Protein AF-Q45Q19-F1 (afdb_monomer)

Nearest PDB structures (foldseek):
  7exr-assembly1_B  TM=9.347E-01  e=5.175E-29  Arabidopsis thaliana
  7exh-assembly2_A  TM=9.218E-01  e=1.391E-29  Arabidopsis thaliana
  7exf-assembly1_B  TM=9.379E-01  e=2.039E-28  Arabidopsis thaliana
  7exf-assembly2_A  TM=9.511E-01  e=1.269E-27  Arabidopsis thaliana
  7exg-assembly1_B  TM=9.403E-01  e=2.004E-27  Arabidopsis thaliana

Radius of gyration: 24.04 Å; Cα contacts (8 Å, |Δi|>4): 845; chains: 1; bounding box: 63×50×74 Å

Foldseek 3Di:
DLLADDDDDDDFLQRDAFFAQKDKDQDVVVLKIKIKGFQDDDQWTWGWDRDPPRDIDIDIDQLAPVFDDDDDDDGIDMDMDSDPVCGVVVRVVVVCVVLVFADDLVVFDDFPCPPFAAEECCVQFNLNDALLSVLVVQVVCVVVVHHGLEYEDEHNFAQKDAPPDDLVARDPLDTHPFPCLLIAHLAQFTHPRQQAFFFCLCVDPNNDDDDSCLSVVLNVLVVVLVVLVVVLVVCVVVVNPDSVVSVVVNVVSSVVSVVSVVVVVVVVVVPPPDDDDDDPPRVCGGGLLSSLVNSCVPRPSNNAYAYEDALQGHSQHHDDPSDPFHWDFAQFDDDPSRVSDDDDSSVVSCNVNGHRHTDLVCLLVVLQSNLVVCLNSPHQAYEYEPLVRLSGRCHVPSGSLRSLLSNLVSNQNNCVVRRVRERYEYGSQPHNSCVRNNNRHYSHYDHDD

Mean predicted aligned error: 5.81 Å

pLDDT: mean 91.68, std 12.15, range [32.97, 98.81]

Sequence (449 aa):
KTWWSTMWVGNSGSDLQMETQWVMLNIPEIKSYVVIIPIIEGSFRSAMHPGTDGQVLICAESGSTHVKTSSFDAIAYVHVSDNPYRLMKEAYAAVRVHLNTFRLLEEKPVTHLVDKFGWCTWDAFYLTVDPVGIWNGVSDFVEGGISPRFLIIDDGWQSINLDGEDPTRDAKNLVLGGTQMTARLYRFDECEKFRKYKGGSLTGPNAPSFDPKKPKLLIAKAIEIEHAEKERDKAIGSGVTNVSKFETKIQKLKEELHGIFGKEEEEESSAINKGCTSCSCKADNSGMKAFTRDLRTKFKGLDDIFVWHALAGAWGGVRPGATHLNSKIVPCKLSPGLDGTMTDLAVVKIIEGSIGLVHPDQADDFFDSMHSYLSKVGITGVKVDVMHTLEYVSEEYGGRVDLAKAYYKGLTNSLLKNFKGTGLFSSMQQCNDFFYLGTKQNSIGRVGD

Structure (mmCIF, N/CA/C/O backbone):
data_AF-Q45Q19-F1
#
_entry.id   AF-Q45Q19-F1
#
loop_
_atom_site.group_PDB
_atom_site.id
_atom_site.type_symbol
_atom_site.label_atom_id
_atom_site.label_alt_id
_atom_site.label_comp_id
_atom_site.label_asym_id
_atom_site.label_entity_id
_atom_site.label_seq_id
_atom_site.pdbx_PDB_ins_code
_atom_site.Cartn_x
_atom_site.Cartn_y
_atom_site.Cartn_z
_atom_site.occupancy
_atom_site.B_iso_or_equiv
_atom_site.auth_seq_id
_atom_site.auth_comp_id
_atom_site.auth_asym_id
_atom_site.auth_atom_id
_atom_site.pdbx_PDB_model_num
ATOM 1 N N . LYS A 1 1 ? 6.608 10.654 -7.802 1.00 73.88 1 LYS A N 1
ATOM 2 C CA . LYS A 1 1 ? 6.594 10.578 -6.317 1.00 73.88 1 LYS A CA 1
ATOM 3 C C . LYS A 1 1 ? 6.912 9.131 -5.949 1.00 73.88 1 LYS A C 1
ATOM 5 O O . LYS A 1 1 ? 6.583 8.272 -6.753 1.00 73.88 1 LYS A O 1
ATOM 10 N N . THR A 1 2 ? 7.475 8.825 -4.784 1.00 83.94 2 THR A N 1
ATOM 11 C CA . THR A 1 2 ? 7.831 7.444 -4.382 1.00 83.94 2 THR A CA 1
ATOM 12 C C . THR A 1 2 ? 6.742 6.395 -4.641 1.00 83.94 2 THR A C 1
ATOM 14 O O . THR A 1 2 ? 7.019 5.278 -5.067 1.00 83.94 2 THR A O 1
ATOM 17 N N . TRP A 1 3 ? 5.489 6.763 -4.381 1.00 87.06 3 TRP A N 1
ATOM 18 C CA . TRP A 1 3 ? 4.338 5.859 -4.432 1.00 87.06 3 TRP A CA 1
ATOM 19 C C . TRP A 1 3 ? 3.521 5.969 -5.723 1.00 87.06 3 TRP A C 1
ATOM 21 O O . TRP A 1 3 ? 2.683 5.107 -5.994 1.00 87.06 3 TRP A O 1
ATOM 31 N N . TRP A 1 4 ? 3.739 7.045 -6.488 1.00 87.94 4 TRP A N 1
ATOM 32 C CA . TRP A 1 4 ? 2.879 7.487 -7.584 1.00 87.94 4 TRP A CA 1
ATOM 33 C C . TRP A 1 4 ? 3.706 7.867 -8.812 1.00 87.94 4 TRP A C 1
ATOM 35 O O . TRP A 1 4 ? 4.599 8.723 -8.736 1.00 87.94 4 TRP A O 1
ATOM 45 N N . SER A 1 5 ? 3.361 7.285 -9.959 1.00 86.81 5 SER A N 1
ATOM 46 C CA . SER A 1 5 ? 3.888 7.706 -11.254 1.00 86.81 5 SER A CA 1
ATOM 47 C C . SER A 1 5 ? 3.176 8.965 -11.733 1.00 86.81 5 SER A C 1
ATOM 49 O O . SER A 1 5 ? 1.969 9.107 -11.565 1.00 86.81 5 SER A O 1
ATOM 51 N N . THR A 1 6 ? 3.931 9.856 -12.365 1.00 87.50 6 THR A N 1
ATOM 52 C CA . THR A 1 6 ? 3.392 10.998 -13.104 1.00 87.50 6 THR A CA 1
ATOM 53 C C . THR A 1 6 ? 3.784 10.867 -14.568 1.00 87.50 6 THR A C 1
ATOM 55 O O . THR A 1 6 ? 4.810 10.260 -14.884 1.00 87.50 6 THR A O 1
ATOM 58 N N . MET A 1 7 ? 2.975 11.428 -15.459 1.00 89.94 7 MET A N 1
ATOM 59 C CA . MET A 1 7 ? 3.342 11.550 -16.863 1.00 89.94 7 MET A CA 1
ATOM 60 C C . MET A 1 7 ? 4.273 12.751 -17.039 1.00 89.94 7 MET A C 1
ATOM 62 O O . MET A 1 7 ? 4.019 13.827 -16.500 1.00 89.94 7 MET A O 1
ATOM 66 N N . TRP A 1 8 ? 5.325 12.572 -17.834 1.00 91.62 8 TRP A N 1
ATOM 67 C CA . TRP A 1 8 ? 6.223 13.645 -18.245 1.00 91.62 8 TRP A CA 1
ATOM 68 C C . TRP A 1 8 ? 6.423 13.612 -19.760 1.00 91.62 8 TRP A C 1
ATOM 70 O O . TRP A 1 8 ? 6.371 12.544 -20.370 1.00 91.62 8 TRP A O 1
ATOM 80 N N . VAL A 1 9 ? 6.636 14.778 -20.368 1.00 94.69 9 VAL A N 1
ATOM 81 C CA . VAL A 1 9 ? 6.901 14.921 -21.804 1.00 94.69 9 VAL A CA 1
ATOM 82 C C . VAL A 1 9 ? 8.117 15.819 -21.973 1.00 94.69 9 VAL A C 1
ATOM 84 O O . VAL A 1 9 ? 8.186 16.888 -21.372 1.00 94.69 9 VAL A O 1
ATOM 87 N N . GLY A 1 10 ? 9.058 15.384 -22.803 1.00 95.06 10 GLY A N 1
ATOM 88 C CA . GLY A 1 10 ? 10.297 16.096 -23.089 1.00 95.06 10 GLY A CA 1
ATOM 89 C C . GLY A 1 10 ? 10.835 15.735 -24.467 1.00 95.06 10 GLY A C 1
ATOM 90 O O . GLY A 1 10 ? 10.230 14.944 -25.196 1.00 95.06 10 GLY A O 1
ATOM 91 N N . ASN A 1 11 ? 11.965 16.331 -24.826 1.00 95.12 11 ASN A N 1
ATOM 92 C CA . ASN A 1 11 ? 12.669 16.081 -26.086 1.00 95.12 11 ASN A CA 1
ATOM 93 C C . ASN A 1 11 ? 14.137 15.668 -25.877 1.00 95.12 11 ASN A C 1
ATOM 95 O O . ASN A 1 11 ? 14.845 15.422 -26.852 1.00 95.12 11 ASN A O 1
ATOM 99 N N . SER A 1 12 ? 14.572 15.560 -24.621 1.00 95.50 12 SER A N 1
ATOM 100 C CA . SER A 1 12 ? 15.924 15.199 -24.214 1.00 95.50 12 SER A CA 1
ATOM 101 C C . SER A 1 12 ? 15.897 14.108 -23.141 1.00 95.50 12 SER A C 1
ATOM 103 O O . SER A 1 12 ? 15.002 14.077 -22.297 1.00 95.50 12 SER A O 1
ATOM 105 N N . GLY A 1 13 ? 16.909 13.233 -23.113 1.00 95.50 13 GLY A N 1
ATOM 106 C CA . GLY A 1 13 ? 17.075 12.275 -22.014 1.00 95.50 13 GLY A CA 1
ATOM 107 C C . GLY A 1 13 ? 17.255 12.953 -20.652 1.00 95.50 13 GLY A C 1
ATOM 108 O O . GLY A 1 13 ? 16.853 12.403 -19.630 1.00 95.50 13 GLY A O 1
ATOM 109 N N . SER A 1 14 ? 17.760 14.190 -20.641 1.00 95.50 14 SER A N 1
ATOM 110 C CA . SER A 1 14 ? 17.875 15.012 -19.433 1.00 95.50 14 SER A CA 1
ATOM 111 C C . SER A 1 14 ? 16.526 15.508 -18.895 1.00 95.50 14 SER A C 1
ATOM 113 O O . SER A 1 14 ? 16.470 15.941 -17.749 1.00 95.50 14 SER A O 1
ATOM 115 N N . ASP A 1 15 ? 15.445 15.429 -19.682 1.00 95.19 15 ASP A N 1
ATOM 116 C CA . ASP A 1 15 ? 14.095 15.783 -19.222 1.00 95.19 15 ASP A CA 1
ATOM 117 C C . ASP A 1 15 ? 13.445 14.654 -18.406 1.00 95.19 15 ASP A C 1
ATOM 119 O O . ASP A 1 15 ? 12.420 14.871 -17.754 1.00 95.19 15 ASP A O 1
ATOM 123 N N . LEU A 1 16 ? 13.999 13.435 -18.455 1.00 94.44 16 LEU A N 1
ATOM 124 C CA . LEU A 1 16 ? 13.470 12.304 -17.701 1.00 94.44 16 LEU A CA 1
ATOM 125 C C . LEU A 1 16 ? 13.482 12.592 -16.201 1.00 94.44 16 LEU A C 1
ATOM 127 O O . LEU A 1 16 ? 14.363 13.261 -15.667 1.00 94.44 16 LEU A O 1
ATOM 131 N N . GLN A 1 17 ? 12.503 12.033 -15.501 1.00 93.12 17 GLN A N 1
ATOM 132 C CA . GLN A 1 17 ? 12.488 12.063 -14.046 1.00 93.12 17 GLN A CA 1
ATOM 133 C C . GLN A 1 17 ? 13.249 10.851 -13.503 1.00 93.12 17 GLN A C 1
ATOM 135 O O . GLN A 1 17 ? 13.314 9.802 -14.152 1.00 93.12 17 GLN A O 1
ATOM 140 N N . MET A 1 18 ? 13.823 10.983 -12.308 1.00 92.88 18 MET A N 1
ATOM 141 C CA . MET A 1 18 ? 14.388 9.837 -11.594 1.00 92.88 18 MET A CA 1
ATOM 142 C C . MET A 1 18 ? 13.334 8.735 -11.452 1.00 92.88 18 MET A C 1
ATOM 144 O O . MET A 1 18 ? 12.148 9.028 -11.284 1.00 92.88 18 MET A O 1
ATOM 148 N N . GLU A 1 19 ? 13.769 7.475 -11.522 1.00 93.00 19 GLU A N 1
ATOM 149 C CA . GLU A 1 19 ? 12.883 6.309 -11.423 1.00 93.00 19 GLU A CA 1
ATOM 150 C C . GLU A 1 19 ? 11.789 6.254 -12.514 1.00 93.00 19 GLU A C 1
ATOM 152 O O . GLU A 1 19 ? 10.647 5.856 -12.268 1.00 93.00 19 GLU A O 1
ATOM 157 N N . THR A 1 20 ? 12.116 6.628 -13.758 1.00 94.69 20 THR A N 1
ATOM 158 C CA . THR A 1 20 ? 11.183 6.501 -14.890 1.00 94.69 20 THR A CA 1
ATOM 159 C C . THR A 1 20 ? 10.955 5.023 -15.245 1.00 94.69 20 THR A C 1
ATOM 161 O O . THR A 1 20 ? 11.893 4.295 -15.579 1.00 94.69 20 THR A O 1
ATOM 164 N N . GLN A 1 21 ? 9.689 4.584 -15.206 1.00 94.12 21 GLN A N 1
ATOM 165 C CA . GLN A 1 21 ? 9.293 3.172 -15.354 1.00 94.12 21 GLN A CA 1
ATOM 166 C C . GLN A 1 21 ? 9.132 2.702 -16.811 1.00 94.12 21 GLN A C 1
ATOM 168 O O . GLN A 1 21 ? 9.148 1.502 -17.063 1.00 94.12 21 GLN A O 1
ATOM 173 N N . TRP A 1 22 ? 8.949 3.620 -17.762 1.00 95.44 22 TRP A N 1
ATOM 174 C CA . TRP A 1 22 ? 8.969 3.384 -19.212 1.00 95.44 22 TRP A CA 1
ATOM 175 C C . TRP A 1 22 ? 9.032 4.733 -19.944 1.00 95.44 22 TRP A C 1
ATOM 177 O O . TRP A 1 22 ? 8.660 5.763 -19.383 1.00 95.44 22 TRP A O 1
ATOM 187 N N . VAL A 1 23 ? 9.496 4.738 -21.194 1.00 96.06 23 VAL A N 1
ATOM 188 C CA . VAL A 1 23 ? 9.485 5.919 -22.071 1.00 96.06 23 VAL A CA 1
ATOM 189 C C . VAL A 1 23 ? 8.899 5.535 -23.419 1.00 96.06 23 VAL A C 1
ATOM 191 O O . VAL A 1 23 ? 9.187 4.458 -23.939 1.00 96.06 23 VAL A O 1
ATOM 194 N N . MET A 1 24 ? 8.071 6.416 -23.976 1.00 96.44 24 MET A N 1
ATOM 195 C CA . MET A 1 24 ? 7.547 6.300 -25.332 1.00 96.44 24 MET A CA 1
ATOM 196 C C . MET A 1 24 ? 8.123 7.426 -26.190 1.00 96.44 24 MET A C 1
ATOM 198 O O . MET A 1 24 ? 8.006 8.599 -25.845 1.00 96.44 24 MET A O 1
ATOM 202 N N . LEU A 1 25 ? 8.720 7.059 -27.318 1.00 96.00 25 LEU A N 1
ATOM 203 C CA . LEU A 1 25 ? 9.311 7.957 -28.297 1.00 96.00 25 LEU A CA 1
ATOM 204 C C . LEU A 1 25 ? 8.430 7.986 -29.545 1.00 96.00 25 LEU A C 1
ATOM 206 O O . LEU A 1 25 ? 8.032 6.940 -30.055 1.00 96.00 25 LEU A O 1
ATOM 210 N N . ASN A 1 26 ? 8.149 9.182 -30.052 1.00 96.31 26 ASN A N 1
ATOM 211 C CA . ASN A 1 26 ? 7.583 9.371 -31.384 1.00 96.31 26 ASN A CA 1
ATOM 212 C C . ASN A 1 26 ? 8.736 9.477 -32.389 1.00 96.31 26 ASN A C 1
ATOM 214 O O . ASN A 1 26 ? 9.614 10.313 -32.187 1.00 96.31 26 ASN A O 1
ATOM 218 N N . ILE A 1 27 ? 8.725 8.665 -33.449 1.00 96.56 27 ILE A N 1
ATOM 219 C CA . ILE A 1 27 ? 9.758 8.628 -34.495 1.00 96.56 27 ILE A CA 1
ATOM 220 C C . ILE A 1 27 ? 9.117 8.989 -35.849 1.00 96.56 27 ILE A C 1
ATOM 222 O O . ILE A 1 27 ? 8.668 8.103 -36.594 1.00 96.56 27 ILE A O 1
ATOM 226 N N . PRO A 1 28 ? 9.020 10.292 -36.184 1.00 95.69 28 PRO A N 1
ATOM 227 C CA . PRO A 1 28 ? 8.334 10.763 -37.386 1.00 95.69 28 PRO A CA 1
ATOM 228 C C . PRO A 1 28 ? 8.924 10.227 -38.695 1.00 95.69 28 PRO A C 1
ATOM 23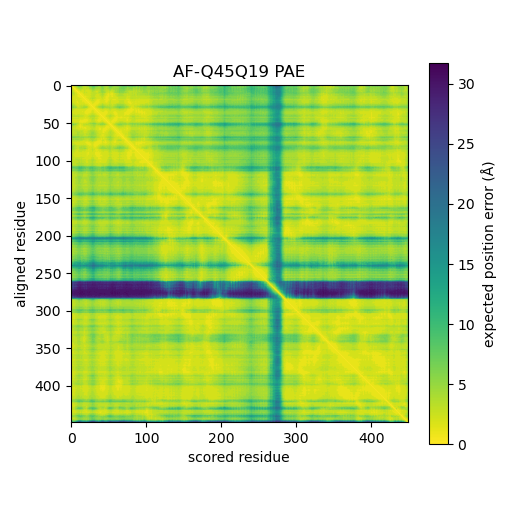0 O O . PRO A 1 28 ? 8.176 9.990 -39.645 1.00 95.69 28 PRO A O 1
ATOM 233 N N . GLU A 1 29 ? 10.238 9.999 -38.747 1.00 96.81 29 GLU A N 1
ATOM 234 C CA . GLU A 1 29 ? 10.985 9.567 -39.936 1.00 96.81 29 GLU A CA 1
ATOM 235 C C . GLU A 1 29 ? 10.477 8.229 -40.483 1.00 96.81 29 GLU A C 1
ATOM 237 O O . GLU A 1 29 ? 10.457 8.013 -41.694 1.00 96.81 29 GLU A O 1
ATOM 242 N N . ILE A 1 30 ? 10.024 7.351 -39.585 1.00 95.56 30 ILE A N 1
ATOM 243 C CA . ILE A 1 30 ? 9.462 6.034 -39.913 1.00 95.56 30 ILE A CA 1
ATOM 244 C C . ILE A 1 30 ? 7.973 5.930 -39.563 1.00 95.56 30 ILE A C 1
ATOM 246 O O . ILE A 1 30 ? 7.421 4.831 -39.568 1.00 95.56 30 ILE A O 1
ATOM 250 N N . LYS A 1 31 ? 7.319 7.057 -39.243 1.00 96.50 31 LYS A N 1
ATOM 251 C CA . LYS A 1 31 ? 5.900 7.126 -38.846 1.00 96.50 31 LYS A CA 1
ATOM 252 C C . LYS A 1 31 ? 5.535 6.094 -37.769 1.00 96.50 31 LYS A C 1
ATOM 254 O O . LYS A 1 31 ? 4.504 5.437 -37.870 1.00 96.50 31 LYS A O 1
ATOM 259 N N . SER A 1 32 ? 6.412 5.916 -36.784 1.00 97.69 32 SER A N 1
ATOM 260 C CA . SER A 1 32 ? 6.271 4.873 -35.766 1.00 97.69 32 SER A CA 1
ATOM 261 C C . SER A 1 32 ? 6.554 5.404 -34.368 1.00 97.69 32 SER A C 1
ATOM 263 O O . SER A 1 32 ? 7.077 6.502 -34.185 1.00 97.69 32 SER A O 1
ATOM 265 N N . TYR A 1 33 ? 6.230 4.586 -33.378 1.00 98.12 33 TYR A N 1
ATOM 266 C CA . TYR A 1 33 ? 6.473 4.826 -31.968 1.00 98.12 33 TYR A CA 1
ATOM 267 C C . TYR A 1 33 ? 7.366 3.724 -31.417 1.00 98.12 33 TYR A C 1
ATOM 269 O O . TYR A 1 33 ? 7.243 2.561 -31.804 1.00 98.12 33 TYR A O 1
ATOM 277 N N . VAL A 1 34 ? 8.246 4.090 -30.492 1.00 97.81 34 VAL A N 1
ATOM 278 C CA . VAL A 1 34 ? 9.117 3.154 -29.779 1.00 97.81 34 VAL A CA 1
ATOM 279 C C . VAL A 1 34 ? 8.796 3.235 -28.299 1.00 97.81 34 VAL A C 1
ATOM 281 O O . VAL A 1 34 ? 8.702 4.335 -27.765 1.00 97.81 34 VAL A O 1
ATOM 284 N N . VAL A 1 35 ? 8.654 2.101 -27.620 1.00 97.81 35 VAL A N 1
ATOM 285 C CA . VAL A 1 35 ? 8.645 2.064 -26.152 1.00 97.81 35 VAL A CA 1
ATOM 286 C C . VAL A 1 35 ? 9.894 1.355 -25.654 1.00 97.81 35 VAL A C 1
ATOM 288 O O . VAL A 1 35 ? 10.283 0.322 -26.199 1.00 97.81 35 VAL A O 1
ATOM 291 N N . ILE A 1 36 ? 10.509 1.917 -24.617 1.00 97.62 36 ILE A N 1
ATOM 292 C CA . ILE A 1 36 ? 11.584 1.283 -23.855 1.00 97.62 36 ILE A CA 1
ATOM 293 C C . ILE A 1 36 ? 11.047 1.029 -22.449 1.00 97.62 36 ILE A C 1
ATOM 295 O O . ILE A 1 36 ? 10.599 1.953 -21.765 1.00 97.62 36 ILE A O 1
ATOM 299 N N . ILE A 1 37 ? 11.073 -0.234 -22.037 1.00 97.62 37 ILE A N 1
ATOM 300 C CA . ILE A 1 37 ? 10.513 -0.712 -20.775 1.00 97.62 37 ILE A CA 1
ATOM 301 C C . ILE A 1 37 ? 11.633 -1.389 -19.979 1.00 97.62 37 ILE A C 1
ATOM 303 O O . ILE A 1 37 ? 12.033 -2.496 -20.336 1.00 97.62 37 ILE A O 1
ATOM 307 N N . PRO A 1 38 ? 12.149 -0.769 -18.908 1.00 97.56 38 PRO A N 1
ATOM 308 C CA . PRO A 1 38 ? 13.012 -1.441 -17.943 1.00 97.56 38 PRO A CA 1
ATOM 309 C C . PRO A 1 38 ? 12.348 -2.691 -17.345 1.00 97.56 38 PRO A C 1
ATOM 311 O O . PRO A 1 38 ? 11.174 -2.662 -16.955 1.00 97.56 38 PRO A O 1
ATOM 314 N N . ILE A 1 39 ? 13.099 -3.789 -17.264 1.00 97.38 39 ILE A N 1
ATOM 315 C CA . ILE A 1 39 ? 12.621 -5.098 -16.789 1.00 97.38 39 ILE A CA 1
ATOM 316 C C . ILE A 1 39 ? 13.468 -5.615 -15.616 1.00 97.38 39 ILE A C 1
ATOM 318 O O . ILE A 1 39 ? 14.352 -4.922 -15.113 1.00 97.38 39 ILE A O 1
ATOM 322 N N . ILE A 1 40 ? 13.125 -6.805 -15.121 1.00 96.69 40 ILE A N 1
ATOM 323 C CA . ILE A 1 40 ? 13.841 -7.502 -14.050 1.00 96.69 40 ILE A CA 1
ATOM 324 C C . ILE A 1 40 ? 14.740 -8.565 -14.662 1.00 96.69 40 ILE A C 1
ATOM 326 O O . ILE A 1 40 ? 14.291 -9.329 -15.514 1.00 96.69 40 ILE A O 1
ATOM 330 N N . GLU A 1 41 ? 15.955 -8.681 -14.136 1.00 95.75 41 GLU A N 1
ATOM 331 C CA . GLU A 1 41 ? 16.873 -9.769 -14.439 1.00 95.75 41 GLU A CA 1
ATOM 332 C C . GLU A 1 41 ? 17.475 -10.322 -13.143 1.00 95.75 41 GLU A C 1
ATOM 334 O O . GLU A 1 41 ? 18.108 -9.610 -12.362 1.00 95.75 41 GLU A O 1
ATOM 339 N N . GLY A 1 42 ? 17.252 -11.613 -12.883 1.00 95.00 42 GLY A N 1
ATOM 340 C CA . GLY A 1 42 ? 17.701 -12.263 -11.652 1.00 95.00 42 GLY A CA 1
ATOM 341 C C . GLY A 1 42 ? 17.119 -11.604 -10.394 1.00 95.00 42 GLY A C 1
ATOM 342 O O . GLY A 1 42 ? 15.906 -11.669 -10.155 1.00 95.00 42 GLY A O 1
ATOM 343 N N . SER A 1 43 ? 18.000 -11.004 -9.592 1.00 96.12 43 SER A N 1
ATOM 344 C CA . SER A 1 43 ? 17.682 -10.271 -8.354 1.00 96.12 43 SER A CA 1
ATOM 345 C C . SER A 1 43 ? 17.758 -8.745 -8.535 1.00 96.12 43 SER A C 1
ATOM 347 O O . SER A 1 43 ? 17.730 -8.000 -7.556 1.00 96.12 43 SER A O 1
ATOM 349 N N . PHE A 1 44 ? 17.862 -8.273 -9.780 1.00 96.25 44 PHE A N 1
ATOM 350 C CA . PHE A 1 44 ? 17.988 -6.863 -10.132 1.00 96.25 44 PHE A CA 1
ATOM 351 C C . PHE A 1 44 ? 16.746 -6.390 -10.868 1.00 96.25 44 PHE A C 1
ATOM 353 O O . PHE A 1 44 ? 16.193 -7.092 -11.715 1.00 96.25 44 PHE A O 1
ATOM 360 N N . ARG A 1 45 ? 16.326 -5.170 -10.566 1.00 94.62 45 ARG A N 1
ATOM 361 C CA . ARG A 1 45 ? 15.310 -4.454 -11.336 1.00 94.62 45 ARG A CA 1
ATOM 362 C C . ARG A 1 45 ? 15.936 -3.211 -11.933 1.00 94.62 45 ARG A C 1
ATOM 364 O O . ARG A 1 45 ? 16.903 -2.684 -11.375 1.00 94.62 45 ARG A O 1
ATOM 371 N N . SER A 1 46 ? 15.361 -2.731 -13.027 1.00 95.81 46 SER A N 1
ATOM 372 C CA . SER A 1 46 ? 15.888 -1.552 -13.704 1.00 95.81 46 SER A CA 1
ATOM 373 C C . SER A 1 46 ? 14.904 -0.396 -13.779 1.00 95.81 46 SER A C 1
ATOM 375 O O . SER A 1 46 ? 13.701 -0.614 -13.812 1.00 95.81 46 SER A O 1
ATOM 377 N N . ALA A 1 47 ? 15.404 0.832 -13.850 1.00 95.50 47 ALA A N 1
ATOM 378 C CA . ALA A 1 47 ? 14.630 2.019 -14.217 1.00 95.50 47 ALA A CA 1
ATOM 379 C C . ALA A 1 47 ? 15.476 2.971 -15.059 1.00 95.50 47 ALA A C 1
ATOM 381 O O . ALA A 1 47 ? 16.692 2.807 -15.176 1.00 95.50 47 ALA A O 1
ATOM 382 N N . MET A 1 48 ? 14.823 3.959 -15.667 1.00 95.75 48 MET A N 1
ATOM 383 C CA . MET A 1 48 ? 15.503 5.010 -16.418 1.00 95.75 48 MET A CA 1
ATOM 384 C C . MET A 1 48 ? 15.707 6.257 -15.568 1.00 95.75 48 MET A C 1
ATOM 386 O O . MET A 1 48 ? 14.777 6.723 -14.910 1.00 95.75 48 MET A O 1
ATOM 390 N N . HIS A 1 49 ? 16.917 6.804 -15.617 1.00 95.44 49 HIS A N 1
ATOM 391 C CA . HIS A 1 49 ? 17.305 8.052 -14.969 1.00 95.44 49 HIS A CA 1
ATOM 392 C C . HIS A 1 49 ? 17.729 9.083 -16.028 1.00 95.44 49 HIS A C 1
ATOM 394 O O . HIS A 1 49 ? 18.258 8.694 -17.080 1.00 95.44 49 HIS A O 1
ATOM 400 N N . PRO A 1 50 ? 17.546 10.389 -15.760 1.00 95.69 50 PRO A N 1
ATOM 401 C CA . PRO A 1 50 ? 18.138 11.432 -16.584 1.00 95.69 50 PRO A CA 1
ATOM 402 C C . PRO A 1 50 ? 19.667 11.355 -16.550 1.00 95.69 50 PRO A C 1
ATOM 404 O O . PRO A 1 50 ? 20.274 11.179 -15.493 1.00 95.69 50 PRO A O 1
ATOM 407 N N . GLY A 1 51 ? 20.290 11.502 -17.717 1.00 94.06 51 GLY A N 1
ATOM 408 C CA . GLY A 1 51 ? 21.732 11.684 -17.866 1.00 94.06 51 GLY A CA 1
ATOM 409 C C . GLY A 1 51 ? 22.101 13.122 -18.240 1.00 94.06 51 GLY A C 1
ATOM 410 O O . GLY A 1 51 ? 21.242 13.967 -18.510 1.00 94.06 51 GLY A O 1
ATOM 411 N N . THR A 1 52 ? 23.403 13.407 -18.274 1.00 93.62 52 THR A N 1
ATOM 412 C CA . THR A 1 52 ? 23.939 14.689 -18.756 1.00 93.62 52 THR A CA 1
ATOM 413 C C . THR A 1 52 ? 23.908 14.752 -20.282 1.00 93.62 52 THR A C 1
ATOM 415 O O . THR A 1 52 ? 23.969 13.719 -20.946 1.00 93.62 52 THR A O 1
ATOM 418 N N . ASP A 1 53 ? 23.818 15.958 -20.847 1.00 94.38 53 ASP A N 1
ATOM 419 C CA . ASP A 1 53 ? 23.887 16.202 -22.298 1.00 94.38 53 ASP A CA 1
ATOM 420 C C . ASP A 1 53 ? 22.903 15.353 -23.129 1.00 94.38 53 ASP A C 1
ATOM 422 O O . ASP A 1 53 ? 23.223 14.856 -24.208 1.00 94.38 53 ASP A O 1
ATOM 426 N N . GLY A 1 54 ? 21.687 15.161 -22.608 1.00 93.88 54 GLY A N 1
ATOM 427 C CA . GLY A 1 54 ? 20.615 14.422 -23.274 1.00 93.88 54 GLY A CA 1
ATOM 428 C C . GLY A 1 54 ? 20.719 12.901 -23.209 1.00 93.88 54 GLY A C 1
ATOM 429 O O . GLY A 1 54 ? 19.915 12.216 -23.843 1.00 93.88 54 GLY A O 1
ATOM 430 N N . GLN A 1 55 ? 21.658 12.357 -22.433 1.00 95.50 55 GLN A N 1
ATOM 431 C CA . GLN A 1 55 ? 21.765 10.917 -22.211 1.00 95.50 55 GLN A CA 1
ATOM 432 C C . GLN A 1 55 ? 20.567 10.364 -21.427 1.00 95.50 55 GLN A C 1
ATOM 434 O O . GLN A 1 55 ? 19.994 11.029 -20.564 1.00 95.50 55 GLN A O 1
ATOM 439 N N . VAL A 1 56 ? 20.232 9.103 -21.702 1.00 95.19 56 VAL A N 1
ATOM 440 C CA . VAL A 1 56 ? 19.307 8.289 -20.905 1.00 95.19 56 VAL A CA 1
ATOM 441 C C . VAL A 1 56 ? 20.118 7.183 -20.250 1.00 95.19 56 VAL A C 1
ATOM 443 O O . VAL A 1 56 ? 20.829 6.449 -20.938 1.00 95.19 56 VAL A O 1
ATOM 446 N N . LEU A 1 57 ? 20.012 7.054 -18.931 1.00 95.81 57 LEU A N 1
ATOM 447 C CA . LEU A 1 57 ? 20.692 6.007 -18.178 1.00 95.81 57 LEU A CA 1
ATOM 448 C C . LEU A 1 57 ? 19.682 4.925 -17.813 1.00 95.81 57 LEU A C 1
ATOM 450 O O . LEU A 1 57 ? 18.639 5.235 -17.246 1.00 95.81 57 LEU A O 1
ATOM 454 N N . ILE A 1 58 ? 19.994 3.661 -18.094 1.00 96.00 58 ILE A N 1
ATOM 455 C CA . ILE A 1 58 ? 19.248 2.524 -17.545 1.00 96.00 58 ILE A CA 1
ATOM 456 C C . ILE A 1 58 ? 20.033 2.029 -16.333 1.00 96.00 58 ILE A C 1
ATOM 458 O O . ILE A 1 58 ? 21.137 1.505 -16.472 1.00 96.00 58 ILE A O 1
ATOM 462 N N . CYS A 1 59 ? 19.481 2.235 -15.143 1.00 95.06 59 CYS A N 1
ATOM 463 C CA . CYS A 1 59 ? 20.078 1.806 -13.887 1.00 95.06 59 CYS A CA 1
ATOM 464 C C . CYS A 1 59 ? 19.513 0.440 -13.510 1.00 95.06 59 CYS A C 1
ATOM 466 O O . CYS A 1 59 ? 18.299 0.312 -13.401 1.00 95.06 59 CYS A O 1
ATOM 468 N N . ALA A 1 60 ? 20.367 -0.566 -13.313 1.00 95.25 60 ALA A N 1
ATOM 469 C CA . ALA A 1 60 ? 19.991 -1.860 -12.751 1.00 95.25 60 ALA A CA 1
ATOM 470 C C . ALA A 1 60 ? 20.516 -1.965 -11.317 1.00 95.25 60 ALA A C 1
ATOM 472 O O . ALA A 1 60 ? 21.701 -1.741 -11.068 1.00 95.25 60 ALA A O 1
ATOM 473 N N . GLU A 1 61 ? 19.649 -2.326 -10.376 1.00 94.06 61 GLU A N 1
ATOM 474 C CA . GLU A 1 61 ? 20.004 -2.394 -8.959 1.00 94.06 61 GLU A CA 1
ATOM 475 C C . GLU A 1 61 ? 19.312 -3.553 -8.238 1.00 94.06 61 GLU A C 1
ATOM 477 O O . GLU A 1 61 ? 18.169 -3.916 -8.531 1.00 94.06 61 GLU A O 1
ATOM 482 N N . SER A 1 62 ? 20.026 -4.126 -7.270 1.00 94.88 62 SER A N 1
ATOM 483 C CA . SER A 1 62 ? 19.510 -5.149 -6.360 1.00 94.88 62 SER A CA 1
ATOM 484 C C . SER A 1 62 ? 18.958 -4.551 -5.068 1.00 94.88 62 SER A C 1
ATOM 486 O O . SER A 1 62 ? 18.177 -5.205 -4.393 1.00 94.88 62 SER A O 1
ATOM 488 N N . GLY A 1 63 ? 19.361 -3.335 -4.684 1.00 93.50 63 GLY A N 1
ATOM 489 C CA . GLY A 1 63 ? 19.052 -2.772 -3.362 1.00 93.50 63 GLY A CA 1
ATOM 490 C C . GLY A 1 63 ? 19.837 -3.411 -2.204 1.00 93.50 63 GLY A C 1
ATOM 491 O O . GLY A 1 63 ? 19.500 -3.184 -1.048 1.00 93.50 63 GLY A O 1
ATOM 492 N N . SER A 1 64 ? 20.879 -4.202 -2.493 1.00 95.19 64 SER A N 1
ATOM 493 C CA . SER A 1 64 ? 21.698 -4.890 -1.486 1.00 95.19 64 SER A CA 1
ATOM 494 C C . SER A 1 64 ? 23.182 -4.848 -1.841 1.00 95.19 64 SER A C 1
ATOM 496 O O . SER A 1 64 ? 23.574 -5.134 -2.974 1.00 95.19 64 SER A O 1
ATOM 498 N N . THR A 1 65 ? 24.036 -4.552 -0.860 1.00 95.25 65 THR A N 1
ATOM 499 C CA . THR A 1 65 ? 25.494 -4.621 -1.023 1.00 95.25 65 THR A CA 1
ATOM 500 C C . THR A 1 65 ? 26.023 -6.053 -1.079 1.00 95.25 65 THR A C 1
ATOM 502 O O . THR A 1 65 ? 27.164 -6.247 -1.500 1.00 95.25 65 THR A O 1
ATOM 505 N N . HIS A 1 66 ? 25.212 -7.056 -0.736 1.00 96.25 66 HIS A N 1
ATOM 506 C CA . HIS A 1 66 ? 25.571 -8.477 -0.823 1.00 96.25 66 HIS A CA 1
ATOM 507 C C . HIS A 1 66 ? 25.263 -9.089 -2.193 1.00 96.25 66 HIS A C 1
ATOM 509 O O . HIS A 1 66 ? 25.832 -10.118 -2.553 1.00 96.25 66 HIS A O 1
ATOM 515 N N . VAL A 1 67 ? 24.394 -8.454 -2.984 1.00 96.94 67 VAL A N 1
ATOM 516 C CA . VAL A 1 67 ? 23.930 -8.969 -4.281 1.00 96.94 67 VAL A CA 1
ATOM 517 C C . VAL A 1 67 ? 24.534 -8.129 -5.398 1.00 96.94 67 VAL A C 1
ATOM 519 O O . VAL A 1 67 ? 24.072 -7.023 -5.686 1.00 96.94 67 VAL A O 1
ATOM 522 N N . LYS A 1 68 ? 25.589 -8.657 -6.028 1.00 96.75 68 LYS A N 1
ATOM 523 C CA . LYS A 1 68 ? 26.363 -7.977 -7.076 1.00 96.75 68 LYS A CA 1
ATOM 524 C C . LYS A 1 68 ? 26.465 -8.839 -8.329 1.00 96.75 68 LYS A C 1
ATOM 526 O O . LYS A 1 68 ? 26.595 -10.054 -8.241 1.00 96.75 68 LYS A O 1
ATOM 531 N N . THR A 1 69 ? 26.487 -8.184 -9.483 1.00 96.19 69 THR A N 1
ATOM 532 C CA . THR A 1 69 ? 26.865 -8.777 -10.770 1.00 96.19 69 THR A CA 1
ATOM 533 C C . THR A 1 69 ? 27.689 -7.765 -11.563 1.00 96.19 69 THR A C 1
ATOM 535 O O . THR A 1 69 ? 27.675 -6.572 -11.257 1.00 96.19 69 THR A O 1
ATOM 538 N N . SER A 1 70 ? 28.425 -8.237 -12.565 1.00 94.62 70 SER A N 1
ATOM 539 C CA . SER A 1 70 ? 29.179 -7.397 -13.504 1.00 94.62 70 SER A CA 1
ATOM 540 C C . SER A 1 70 ? 28.637 -7.451 -14.934 1.00 94.62 70 SER A C 1
ATOM 542 O O . SER A 1 70 ? 29.190 -6.797 -15.813 1.00 94.62 70 SER A O 1
ATOM 544 N N . SER A 1 71 ? 27.594 -8.241 -15.186 1.00 95.62 71 SER A N 1
ATOM 545 C CA . SER A 1 71 ? 26.975 -8.381 -16.504 1.00 95.62 71 SER A CA 1
ATOM 546 C C . SER A 1 71 ? 25.487 -8.692 -16.391 1.00 95.62 71 SER A C 1
ATOM 548 O O . SER A 1 71 ? 25.046 -9.274 -15.396 1.00 95.62 71 SER A O 1
ATOM 550 N N . PHE A 1 72 ? 24.759 -8.317 -17.438 1.00 96.94 72 PHE A N 1
ATOM 551 C CA . PHE A 1 72 ? 23.325 -8.504 -17.609 1.00 96.94 72 PHE A CA 1
ATOM 552 C C . PHE A 1 72 ? 23.042 -8.896 -19.060 1.00 96.94 72 PHE A C 1
ATOM 554 O O . PHE A 1 72 ? 23.685 -8.361 -19.969 1.00 96.94 72 PHE A O 1
ATOM 561 N N . ASP A 1 73 ? 22.077 -9.781 -19.264 1.00 95.94 73 ASP A N 1
ATOM 562 C CA . ASP A 1 73 ? 21.598 -10.206 -20.575 1.00 95.94 73 ASP A CA 1
ATOM 563 C C . ASP A 1 73 ? 20.467 -9.296 -21.091 1.00 95.94 73 ASP A C 1
ATOM 565 O O . ASP A 1 73 ? 20.432 -8.956 -22.276 1.00 95.94 73 ASP A O 1
ATOM 569 N N . ALA A 1 74 ? 19.532 -8.887 -20.223 1.00 95.31 74 ALA A N 1
ATOM 570 C CA . ALA A 1 74 ? 18.331 -8.136 -20.586 1.00 95.31 74 ALA A CA 1
ATOM 571 C C . ALA A 1 74 ? 17.755 -7.306 -19.416 1.00 95.31 74 ALA A C 1
ATOM 573 O O . ALA A 1 74 ? 16.910 -7.764 -18.651 1.00 95.31 74 ALA A O 1
ATOM 574 N N . ILE A 1 75 ? 18.119 -6.019 -19.357 1.00 96.50 75 ILE A N 1
ATOM 575 C CA . ILE A 1 75 ? 17.603 -5.052 -18.360 1.00 96.50 75 ILE A CA 1
ATOM 576 C C . ILE A 1 75 ? 16.515 -4.111 -18.897 1.00 96.50 75 ILE A C 1
ATOM 578 O O . ILE A 1 75 ? 15.883 -3.373 -18.139 1.00 96.50 75 ILE A O 1
ATOM 582 N N . ALA A 1 76 ? 16.265 -4.130 -20.207 1.00 97.56 76 ALA A N 1
ATOM 583 C CA . ALA A 1 76 ? 15.183 -3.384 -20.835 1.00 97.56 76 ALA A CA 1
ATOM 584 C C . ALA A 1 76 ? 14.655 -4.106 -22.077 1.00 97.56 76 ALA A C 1
ATOM 586 O O . ALA A 1 76 ? 15.395 -4.778 -22.793 1.00 97.56 76 ALA A O 1
ATOM 587 N N . TYR A 1 77 ? 13.369 -3.916 -22.347 1.00 98.00 77 TYR A N 1
ATOM 588 C CA . TYR A 1 77 ? 12.700 -4.361 -23.558 1.00 98.00 77 TYR A CA 1
ATOM 589 C C . TYR A 1 77 ? 12.388 -3.163 -24.457 1.00 98.00 77 TYR A C 1
ATOM 591 O O . TYR A 1 77 ? 11.900 -2.138 -23.980 1.00 98.00 77 TYR A O 1
ATOM 599 N N . VAL A 1 78 ? 12.651 -3.299 -25.758 1.00 97.94 78 VAL A N 1
ATOM 600 C CA . VAL A 1 78 ? 12.363 -2.272 -26.765 1.00 97.94 78 VAL A CA 1
ATOM 601 C C . VAL A 1 78 ? 11.350 -2.822 -27.756 1.00 97.94 78 VAL A C 1
ATOM 603 O O . VAL A 1 78 ? 11.518 -3.926 -28.274 1.00 97.94 78 VAL A O 1
ATOM 606 N N . HIS A 1 79 ? 10.307 -2.045 -28.032 1.00 98.19 79 HIS A N 1
ATOM 607 C CA . HIS A 1 79 ? 9.268 -2.408 -28.990 1.00 98.19 79 HIS A CA 1
ATOM 608 C C . HIS A 1 79 ? 8.975 -1.253 -29.936 1.00 98.19 79 HIS A C 1
ATOM 610 O O . HIS A 1 79 ? 8.998 -0.099 -29.513 1.00 98.19 79 HIS A O 1
ATOM 616 N N . VAL A 1 80 ? 8.660 -1.567 -31.192 1.00 97.81 80 VAL A N 1
ATOM 617 C CA . VAL A 1 80 ? 8.314 -0.584 -32.224 1.00 97.81 80 VAL A CA 1
ATOM 618 C C . VAL A 1 80 ? 6.944 -0.928 -32.789 1.00 97.81 80 VAL A C 1
ATOM 620 O O . VAL A 1 80 ? 6.696 -2.084 -33.120 1.00 97.81 80 VAL A O 1
ATOM 623 N N . SER A 1 81 ? 6.070 0.068 -32.909 1.00 97.81 81 SER A N 1
ATOM 624 C CA . SER A 1 81 ? 4.731 -0.079 -33.485 1.00 97.81 81 SER A CA 1
ATOM 625 C C . SER A 1 81 ? 4.353 1.194 -34.239 1.00 97.81 81 SER A C 1
ATOM 627 O O . SER A 1 81 ? 4.703 2.295 -33.815 1.00 97.81 81 SER A O 1
ATOM 629 N N . ASP A 1 82 ? 3.618 1.076 -35.342 1.00 96.81 82 ASP A N 1
ATOM 630 C CA . ASP A 1 82 ? 3.060 2.228 -36.067 1.00 96.81 82 ASP A CA 1
ATOM 631 C C . ASP A 1 82 ? 1.825 2.827 -35.360 1.00 96.81 82 ASP A C 1
ATOM 633 O O . ASP A 1 82 ? 1.315 3.879 -35.753 1.00 96.81 82 ASP A O 1
ATOM 637 N N . ASN A 1 83 ? 1.358 2.182 -34.282 1.00 95.81 83 ASN A N 1
ATOM 638 C CA . ASN A 1 83 ? 0.161 2.556 -33.545 1.00 95.81 83 ASN A CA 1
ATOM 639 C C . ASN A 1 83 ? 0.436 2.689 -32.030 1.00 95.81 83 ASN A C 1
ATOM 641 O O . ASN A 1 83 ? 0.612 1.680 -31.335 1.00 95.81 83 ASN A O 1
ATOM 645 N N . PRO A 1 84 ? 0.360 3.907 -31.460 1.00 92.69 84 PRO A N 1
ATOM 646 C CA . PRO A 1 84 ? 0.701 4.139 -30.058 1.00 92.69 84 PRO A CA 1
ATOM 647 C C . PRO A 1 84 ? -0.313 3.499 -29.094 1.00 92.69 84 PRO A C 1
ATOM 649 O O . PRO A 1 84 ? 0.021 3.208 -27.949 1.00 92.69 84 PRO A O 1
ATOM 652 N N . TYR A 1 85 ? -1.539 3.215 -29.552 1.00 91.75 85 TYR A N 1
ATOM 653 C CA . TYR A 1 85 ? -2.577 2.565 -28.745 1.00 91.75 85 TYR A CA 1
ATOM 654 C C . TYR A 1 85 ? -2.382 1.047 -28.616 1.00 91.75 85 TYR A C 1
ATOM 656 O O . TYR A 1 85 ? -2.962 0.429 -27.720 1.00 91.75 85 TYR A O 1
ATOM 664 N N . ARG A 1 86 ? -1.591 0.431 -29.506 1.00 95.00 86 ARG A N 1
ATOM 665 C CA . ARG A 1 86 ? -1.246 -1.001 -29.446 1.00 95.00 86 ARG A CA 1
ATOM 666 C C . ARG A 1 86 ? 0.127 -1.246 -28.834 1.00 95.00 86 ARG A C 1
ATOM 668 O O . ARG A 1 86 ? 0.287 -2.254 -28.150 1.00 95.00 86 ARG A O 1
ATOM 675 N N . LEU A 1 87 ? 1.042 -0.287 -28.988 1.00 96.62 87 LEU A N 1
ATOM 676 C CA . LEU A 1 87 ? 2.432 -0.333 -28.531 1.00 96.62 87 LEU A CA 1
ATOM 677 C C . LEU A 1 87 ? 2.602 -0.945 -27.130 1.00 96.62 87 LEU A C 1
ATOM 679 O O . LEU A 1 87 ? 3.335 -1.915 -26.964 1.00 96.62 87 LEU A O 1
ATOM 683 N N . MET A 1 88 ? 1.887 -0.427 -26.125 1.00 94.81 88 MET A N 1
ATOM 684 C CA . MET A 1 88 ? 2.004 -0.921 -24.744 1.00 94.81 88 MET A CA 1
ATOM 685 C C . MET A 1 88 ? 1.476 -2.350 -24.576 1.00 94.81 88 MET A C 1
ATOM 687 O O . MET A 1 88 ? 2.063 -3.130 -23.831 1.00 94.81 88 MET A O 1
ATOM 691 N N . LYS A 1 89 ? 0.390 -2.716 -25.269 1.00 95.38 89 LYS A N 1
ATOM 692 C CA . LYS A 1 89 ? -0.187 -4.068 -25.191 1.00 95.38 89 LYS A CA 1
ATOM 693 C C . LYS A 1 89 ? 0.738 -5.100 -25.826 1.00 95.38 89 LYS A C 1
ATOM 695 O O . LYS A 1 89 ? 0.982 -6.144 -25.230 1.00 95.38 89 LYS A 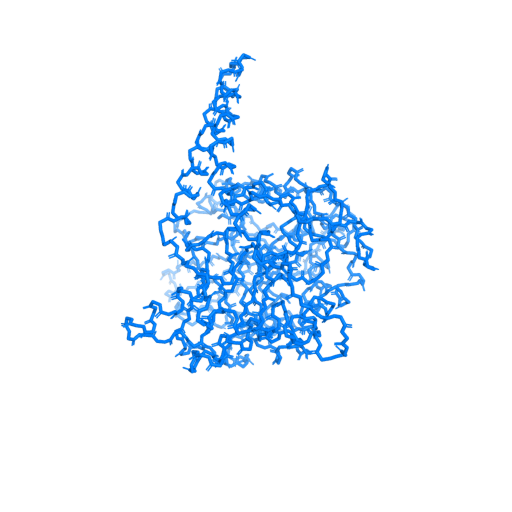O 1
ATOM 700 N N . GLU A 1 90 ? 1.267 -4.791 -27.006 1.00 97.31 90 GLU A N 1
ATOM 701 C CA . GLU A 1 90 ? 2.212 -5.647 -27.729 1.00 97.31 90 GLU A CA 1
ATOM 702 C C . GLU A 1 90 ? 3.507 -5.817 -26.923 1.00 97.31 90 GLU A C 1
ATOM 704 O O . GLU A 1 90 ? 3.966 -6.942 -26.707 1.00 97.31 90 GLU A O 1
ATOM 709 N N . ALA A 1 91 ? 4.038 -4.716 -26.379 1.00 97.88 91 ALA A N 1
ATOM 710 C CA . ALA A 1 91 ? 5.261 -4.749 -25.594 1.0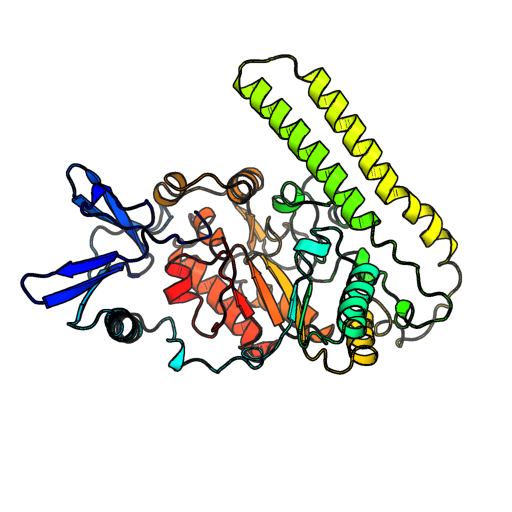0 97.88 91 ALA A CA 1
ATOM 711 C C . ALA A 1 91 ? 5.108 -5.546 -24.292 1.00 97.88 91 ALA A C 1
ATOM 713 O O . ALA A 1 91 ? 5.905 -6.447 -24.023 1.00 97.88 91 ALA A O 1
ATOM 714 N N . TYR A 1 92 ? 4.059 -5.286 -23.505 1.00 96.81 92 TYR A N 1
ATOM 715 C CA . TYR A 1 92 ? 3.827 -6.044 -22.274 1.00 96.81 92 TYR A CA 1
ATOM 716 C C . TYR A 1 92 ? 3.473 -7.509 -22.537 1.00 96.81 92 TYR A C 1
ATOM 718 O O . TYR A 1 92 ? 3.795 -8.342 -21.694 1.00 96.81 92 TYR A O 1
ATOM 726 N N . ALA A 1 93 ? 2.884 -7.863 -23.685 1.00 97.69 93 ALA A N 1
ATOM 727 C CA . ALA A 1 93 ? 2.693 -9.263 -24.063 1.00 97.69 93 ALA A CA 1
ATOM 728 C C . ALA A 1 93 ? 4.030 -9.992 -24.264 1.00 97.69 93 ALA A C 1
ATOM 730 O O . ALA A 1 93 ? 4.212 -11.093 -23.741 1.00 97.69 93 ALA A O 1
ATOM 731 N N . ALA A 1 94 ? 4.998 -9.361 -24.932 1.00 98.00 94 ALA A N 1
ATOM 732 C CA . ALA A 1 94 ? 6.343 -9.916 -25.063 1.00 98.00 94 ALA A CA 1
ATOM 733 C C . ALA A 1 94 ? 7.064 -10.007 -23.705 1.00 98.00 94 ALA A C 1
ATOM 735 O O . ALA A 1 94 ? 7.591 -11.066 -23.360 1.00 98.00 94 ALA A O 1
ATOM 736 N N . VAL A 1 95 ? 7.018 -8.943 -22.892 1.00 97.75 95 VAL A N 1
ATOM 737 C CA . VAL A 1 95 ? 7.605 -8.928 -21.536 1.00 97.75 95 VAL A CA 1
ATOM 738 C C . VAL A 1 95 ? 6.965 -9.998 -20.642 1.00 97.75 95 VAL A C 1
ATOM 740 O O . VAL A 1 95 ? 7.662 -10.685 -19.896 1.00 97.75 95 VAL A O 1
ATOM 743 N N . ARG A 1 96 ? 5.646 -10.205 -20.749 1.00 97.25 96 ARG A N 1
ATOM 744 C CA . ARG A 1 96 ? 4.905 -11.253 -20.035 1.00 97.25 96 ARG A CA 1
ATOM 745 C C . ARG A 1 96 ? 5.411 -12.651 -20.376 1.00 97.25 96 ARG A C 1
ATOM 747 O O . ARG A 1 96 ? 5.532 -13.473 -19.464 1.00 97.25 96 ARG A O 1
ATOM 754 N N . VAL A 1 97 ? 5.675 -12.935 -21.651 1.00 97.38 97 VAL A N 1
ATOM 755 C CA . VAL A 1 97 ? 6.224 -14.228 -22.093 1.00 97.38 97 VAL A CA 1
ATOM 756 C C . VAL A 1 97 ? 7.664 -14.392 -21.611 1.00 97.38 97 VAL A C 1
ATOM 758 O O . VAL A 1 97 ? 7.999 -15.447 -21.080 1.00 97.38 97 VAL A O 1
ATOM 761 N N . HIS A 1 98 ? 8.484 -13.347 -21.745 1.00 97.31 98 HIS A N 1
ATOM 762 C CA . HIS A 1 98 ? 9.894 -13.367 -21.360 1.00 97.31 98 HIS A CA 1
ATOM 763 C C . HIS A 1 98 ? 10.098 -13.589 -19.853 1.00 97.31 98 HIS A C 1
ATOM 765 O O . HIS A 1 98 ? 10.806 -14.512 -19.463 1.00 97.31 98 HIS A O 1
ATOM 771 N N . LEU A 1 99 ? 9.454 -12.778 -19.003 1.00 96.38 99 LEU A N 1
ATOM 772 C CA . LEU A 1 99 ? 9.653 -12.835 -17.548 1.00 96.38 99 LEU A CA 1
ATOM 773 C C . LEU A 1 99 ? 8.878 -13.974 -16.881 1.00 96.38 99 LEU A C 1
ATOM 775 O O . LEU A 1 99 ? 9.302 -14.524 -15.871 1.00 96.38 99 LEU A O 1
ATOM 779 N N . ASN A 1 100 ? 7.703 -14.308 -17.412 1.00 95.62 100 ASN A N 1
ATOM 780 C CA . ASN A 1 100 ? 6.806 -15.330 -16.882 1.00 95.62 100 ASN A CA 1
ATOM 781 C C . ASN A 1 100 ? 6.434 -15.229 -15.381 1.00 95.62 100 ASN A C 1
ATOM 783 O O . ASN A 1 100 ? 6.077 -16.223 -14.747 1.00 95.62 100 ASN A O 1
ATOM 787 N N . THR A 1 101 ? 6.482 -14.028 -14.802 1.00 94.69 101 THR A N 1
ATOM 788 C CA . THR A 1 101 ? 6.282 -13.800 -13.357 1.00 94.69 101 THR A CA 1
ATOM 789 C C . THR A 1 101 ? 4.967 -13.100 -13.001 1.00 94.69 101 THR A C 1
ATOM 791 O O . THR A 1 101 ? 4.449 -13.287 -11.900 1.00 94.69 101 THR A O 1
ATOM 794 N N . PHE A 1 102 ? 4.382 -12.350 -13.934 1.00 95.62 102 PHE A N 1
ATOM 795 C CA . PHE A 1 102 ? 3.109 -11.641 -13.765 1.00 95.62 102 PHE A CA 1
ATOM 796 C C . PHE A 1 102 ? 2.050 -12.155 -14.741 1.00 95.62 102 PHE A C 1
ATOM 798 O O . PHE A 1 102 ? 2.264 -13.157 -15.415 1.00 95.62 102 PHE A O 1
ATOM 805 N N . ARG A 1 103 ? 0.887 -11.499 -14.792 1.00 95.19 103 ARG A N 1
ATOM 806 C CA . ARG A 1 103 ? -0.160 -11.739 -15.793 1.00 95.19 103 ARG A CA 1
ATOM 807 C C . ARG A 1 103 ? -0.651 -10.420 -16.372 1.00 95.19 103 ARG A C 1
ATOM 809 O O . ARG A 1 103 ? -0.680 -9.418 -15.653 1.00 95.19 103 ARG A O 1
ATOM 816 N N . LEU A 1 104 ? -1.065 -10.423 -17.635 1.00 95.44 104 LEU A N 1
ATOM 817 C CA . LEU A 1 104 ? -1.744 -9.272 -18.242 1.00 95.44 104 LEU A CA 1
ATOM 818 C C . LEU A 1 104 ? -3.151 -9.109 -17.667 1.00 95.44 104 LEU A C 1
ATOM 820 O O . LEU A 1 104 ? -3.694 -10.037 -17.066 1.00 95.44 104 LEU A O 1
ATOM 824 N N . LEU A 1 105 ? -3.749 -7.930 -17.839 1.00 92.25 105 LEU A N 1
ATOM 825 C CA . LEU A 1 105 ? -5.103 -7.663 -17.352 1.00 92.25 105 LEU A CA 1
ATOM 826 C C . LEU A 1 105 ? -6.115 -8.642 -17.965 1.00 92.25 105 LEU A C 1
ATOM 828 O O . LEU A 1 105 ? -6.938 -9.195 -17.245 1.00 92.25 105 LEU A O 1
ATOM 832 N N . GLU A 1 106 ? -5.986 -8.919 -19.262 1.00 92.38 106 GLU A N 1
ATOM 833 C CA . GLU A 1 106 ? -6.845 -9.817 -20.041 1.00 92.38 106 GLU A CA 1
ATOM 834 C C . GLU A 1 106 ? -6.712 -11.290 -19.630 1.00 92.38 106 GLU A C 1
ATOM 836 O O . GLU A 1 106 ? -7.595 -12.101 -19.895 1.00 92.38 106 GLU A O 1
ATOM 841 N N . GLU A 1 107 ? -5.614 -11.654 -18.967 1.00 94.75 107 GLU A N 1
ATOM 842 C CA . GLU A 1 107 ? -5.416 -12.999 -18.436 1.00 94.75 107 GLU A CA 1
ATOM 843 C C . GLU A 1 107 ? -6.089 -13.162 -17.060 1.00 94.75 107 GLU A C 1
ATOM 845 O O . GLU A 1 107 ? -6.347 -14.284 -16.614 1.00 94.75 107 GLU A O 1
ATOM 850 N N . LYS A 1 108 ? -6.350 -12.069 -16.341 1.00 92.19 108 LYS A N 1
ATOM 851 C CA . LYS A 1 108 ? -6.860 -12.110 -14.966 1.00 92.19 108 LYS A CA 1
ATOM 852 C C . LYS A 1 108 ? -8.383 -12.234 -14.944 1.00 92.19 108 LYS A C 1
ATOM 854 O O . LYS A 1 108 ? -9.058 -11.748 -15.848 1.00 92.19 108 LYS A O 1
ATOM 859 N N . PRO A 1 109 ? -8.951 -12.851 -13.893 1.00 87.81 109 PRO A N 1
ATOM 860 C CA . PRO A 1 109 ? -10.390 -12.802 -13.690 1.00 87.81 109 PRO A CA 1
ATOM 861 C C . PRO A 1 109 ? -10.844 -11.348 -13.522 1.00 87.81 109 PRO A C 1
ATOM 863 O O . PRO A 1 109 ? -10.229 -10.565 -12.790 1.00 87.81 109 PRO A O 1
ATOM 866 N N . VAL A 1 110 ? -11.948 -11.003 -14.184 1.00 86.38 110 VAL A N 1
ATOM 867 C CA . VAL A 1 110 ? -12.640 -9.738 -13.936 1.00 86.38 110 VAL A CA 1
ATOM 868 C C . VAL A 1 110 ? -13.129 -9.754 -12.493 1.00 86.38 110 VAL A C 1
ATOM 870 O O . VAL A 1 110 ? -13.801 -10.690 -12.058 1.00 86.38 110 VAL A O 1
ATOM 873 N N . THR A 1 111 ? -12.755 -8.730 -11.734 1.00 86.44 111 THR A N 1
ATOM 874 C CA . THR A 1 111 ? -13.219 -8.567 -10.357 1.00 86.44 111 THR A CA 1
ATOM 875 C C . THR A 1 111 ? -14.729 -8.345 -10.326 1.00 86.44 111 THR A C 1
ATOM 877 O O . THR A 1 111 ? -15.271 -7.578 -11.121 1.00 86.44 111 THR A O 1
ATOM 880 N N . HIS A 1 112 ? -15.420 -8.955 -9.361 1.00 87.56 112 HIS A N 1
ATOM 881 C CA . HIS A 1 112 ? -16.859 -8.751 -9.163 1.00 87.56 112 HIS A CA 1
ATOM 882 C C . HIS A 1 112 ? -17.211 -7.328 -8.700 1.00 87.56 112 HIS A C 1
ATOM 884 O O . HIS A 1 112 ? -18.388 -7.012 -8.543 1.00 87.56 112 HIS A O 1
ATOM 890 N N . LEU A 1 113 ? -16.205 -6.480 -8.466 1.00 91.06 113 LEU A N 1
ATOM 891 C CA . LEU A 1 113 ? -16.349 -5.085 -8.055 1.00 91.06 113 LEU A CA 1
ATOM 892 C C . LEU A 1 113 ? -16.366 -4.087 -9.220 1.00 91.06 113 LEU A C 1
ATOM 894 O O . LEU A 1 113 ? -16.642 -2.919 -8.974 1.00 91.06 113 LEU A O 1
ATOM 898 N N . VAL A 1 114 ? -16.056 -4.510 -10.452 1.00 89.31 114 VAL A N 1
ATOM 899 C CA . VAL A 1 114 ? -15.774 -3.591 -11.575 1.00 89.31 114 VAL A CA 1
ATOM 900 C C . VAL A 1 114 ? -16.912 -2.604 -11.862 1.00 89.31 114 VAL A C 1
ATOM 902 O O . VAL A 1 114 ? -16.649 -1.432 -12.107 1.00 89.31 114 VAL A O 1
ATOM 905 N N . ASP A 1 115 ? -18.161 -3.051 -11.721 1.00 90.81 115 ASP A N 1
ATOM 906 C CA . ASP A 1 115 ? -19.364 -2.248 -11.975 1.00 90.81 115 ASP A CA 1
ATOM 907 C C . ASP A 1 115 ? -20.098 -1.867 -10.677 1.00 90.81 115 ASP A C 1
ATOM 909 O O . ASP A 1 115 ? -21.303 -1.605 -10.667 1.00 90.81 115 ASP A O 1
ATOM 913 N N . LYS A 1 116 ? -19.393 -1.890 -9.540 1.00 93.81 116 LYS A N 1
ATOM 914 C CA . LYS A 1 116 ? -19.967 -1.586 -8.228 1.00 93.81 116 LYS A CA 1
ATOM 915 C C . LYS A 1 116 ? -19.546 -0.196 -7.761 1.00 93.81 116 LYS A C 1
ATOM 917 O O . LYS A 1 116 ? -18.376 0.163 -7.797 1.00 93.81 116 LYS A O 1
ATOM 922 N N . PHE A 1 117 ? -20.503 0.556 -7.223 1.00 95.44 117 PHE A N 1
ATOM 923 C CA . PHE A 1 117 ? -20.207 1.733 -6.411 1.00 95.44 117 PHE A CA 1
ATOM 924 C C . PHE A 1 117 ? -19.836 1.299 -4.988 1.00 95.44 117 PHE A C 1
ATOM 926 O O . PHE A 1 117 ? -20.511 0.445 -4.406 1.00 95.44 117 PHE A O 1
ATOM 933 N N . GLY A 1 118 ? -18.794 1.893 -4.415 1.00 96.25 118 GLY A N 1
ATOM 934 C CA . GLY A 1 118 ? -18.373 1.625 -3.044 1.00 96.25 118 GLY A CA 1
ATOM 935 C C . GLY A 1 118 ? -17.789 2.853 -2.368 1.00 96.25 118 GLY A C 1
ATOM 936 O O . GLY A 1 118 ? -17.560 3.880 -3.005 1.00 96.25 118 GLY A O 1
ATOM 937 N N . TRP A 1 119 ? -17.568 2.743 -1.062 1.00 97.88 119 TRP A N 1
ATOM 938 C CA . TRP A 1 119 ? -17.114 3.849 -0.225 1.00 97.88 119 TRP A CA 1
ATOM 939 C C . TRP A 1 119 ? -15.879 3.462 0.585 1.00 97.88 119 TRP A C 1
ATOM 941 O O . TRP A 1 119 ? -15.786 2.349 1.096 1.00 97.88 119 TRP A O 1
ATOM 951 N N . CYS A 1 120 ? -14.931 4.387 0.699 1.00 97.75 120 CYS A N 1
ATOM 952 C CA . CYS A 1 120 ? -13.725 4.257 1.504 1.00 97.75 120 CYS A CA 1
ATOM 953 C C . CYS A 1 120 ? -13.780 5.262 2.658 1.00 97.75 120 CYS A C 1
ATOM 955 O O . CYS A 1 120 ? -14.063 6.438 2.436 1.00 97.75 120 CYS A O 1
ATOM 957 N N . THR A 1 121 ? -13.492 4.817 3.879 1.00 97.88 121 THR A N 1
ATOM 958 C CA . THR A 1 121 ? -13.673 5.629 5.093 1.00 97.88 121 THR A CA 1
ATOM 959 C C . THR A 1 121 ? -12.606 6.712 5.299 1.00 97.88 121 THR A C 1
ATOM 961 O O . THR A 1 121 ? -12.777 7.544 6.189 1.00 97.88 121 THR A O 1
ATOM 964 N N . TRP A 1 122 ? -11.521 6.713 4.512 1.00 95.94 122 TRP A N 1
ATOM 965 C CA . TRP A 1 122 ? -10.331 7.544 4.750 1.00 95.94 122 TRP A CA 1
ATOM 966 C C . TRP A 1 122 ? -10.638 9.042 4.859 1.00 95.94 122 TRP A C 1
ATOM 968 O O . TRP A 1 122 ? -10.447 9.613 5.923 1.00 95.94 122 TRP A O 1
ATOM 978 N N . ASP A 1 123 ? -11.199 9.673 3.827 1.00 93.62 123 ASP A N 1
ATOM 979 C CA . ASP A 1 123 ? -11.430 11.131 3.843 1.00 93.62 123 ASP A CA 1
ATOM 980 C C . ASP A 1 123 ? -12.539 11.556 4.822 1.00 93.62 123 ASP A C 1
ATOM 982 O O . ASP A 1 123 ? -12.650 12.728 5.182 1.00 93.62 123 ASP A O 1
ATOM 986 N N . ALA A 1 124 ? -13.373 10.609 5.262 1.00 94.38 124 ALA A N 1
ATOM 987 C CA . ALA A 1 124 ? -14.447 10.875 6.210 1.00 94.38 124 ALA A CA 1
ATOM 988 C C . ALA A 1 124 ? -13.956 10.887 7.666 1.00 94.38 124 ALA A C 1
ATOM 990 O O . ALA A 1 124 ? -14.459 11.674 8.471 1.00 94.38 124 ALA A O 1
ATOM 991 N N . PHE A 1 125 ? -12.995 10.024 8.012 1.00 95.44 125 PHE A N 1
ATOM 992 C CA . PHE A 1 125 ? -12.611 9.805 9.410 1.00 95.44 125 PHE A CA 1
ATOM 993 C C . PHE A 1 125 ? -11.107 9.763 9.670 1.00 95.44 125 PHE A C 1
ATOM 995 O O . PHE A 1 125 ? -10.700 9.894 10.826 1.00 95.44 125 PHE A O 1
ATOM 1002 N N . TYR A 1 126 ? -10.277 9.557 8.649 1.00 95.12 126 TYR A N 1
ATOM 1003 C CA . TYR A 1 126 ? -8.871 9.188 8.801 1.00 95.12 126 TYR A CA 1
ATOM 1004 C C . TYR A 1 126 ? -8.734 8.096 9.881 1.00 95.12 126 TYR A C 1
ATOM 1006 O O . TYR A 1 126 ? -9.494 7.126 9.891 1.00 95.12 126 TYR A O 1
ATOM 1014 N N . LEU A 1 127 ? -7.857 8.292 10.867 1.00 95.50 127 LEU A N 1
ATOM 1015 C CA . LEU A 1 127 ? -7.597 7.321 11.930 1.00 95.50 127 LEU A CA 1
ATOM 1016 C C . LEU A 1 127 ? -8.691 7.281 13.006 1.00 95.50 127 LEU A C 1
ATOM 1018 O O . LEU A 1 127 ? -8.678 6.401 13.869 1.00 95.50 127 LEU A O 1
ATOM 1022 N N . THR A 1 128 ? -9.668 8.191 12.957 1.00 94.94 128 THR A N 1
ATOM 1023 C CA . THR A 1 128 ? -10.795 8.225 13.906 1.00 94.94 128 THR A CA 1
ATOM 1024 C C . THR A 1 128 ? -11.937 7.288 13.512 1.00 94.94 128 THR A C 1
ATOM 1026 O O . THR A 1 128 ? -12.928 7.213 14.227 1.00 94.94 128 THR A O 1
ATOM 1029 N N . VAL A 1 129 ? -11.792 6.527 12.417 1.00 96.44 129 VAL A N 1
ATOM 1030 C CA . VAL A 1 129 ? -12.812 5.584 11.932 1.00 96.44 129 VAL A CA 1
ATOM 1031 C C . VAL A 1 129 ? -13.263 4.609 13.026 1.00 96.44 129 VAL A C 1
ATOM 1033 O O . VAL A 1 129 ? -12.437 3.994 13.706 1.00 96.44 129 VAL A O 1
ATOM 1036 N N . ASP A 1 130 ? -14.573 4.451 13.194 1.00 96.44 130 ASP A N 1
ATOM 1037 C CA . ASP A 1 130 ? -15.171 3.555 14.182 1.00 96.44 130 ASP A CA 1
ATOM 1038 C C . ASP A 1 130 ? -16.507 2.957 13.678 1.00 96.44 130 ASP A C 1
ATOM 1040 O O . ASP A 1 130 ? -17.020 3.368 12.627 1.00 96.44 130 ASP A O 1
ATOM 1044 N N . PRO A 1 131 ? -17.093 1.976 14.395 1.00 97.81 131 PRO A N 1
ATOM 1045 C CA . PRO A 1 131 ? -18.365 1.373 14.001 1.00 97.81 131 PRO A CA 1
ATOM 1046 C C . PRO A 1 131 ? -19.546 2.348 13.877 1.00 97.81 131 PRO A C 1
ATOM 1048 O O . PRO A 1 131 ? -20.397 2.160 13.005 1.00 97.81 131 PRO A O 1
ATOM 1051 N N . VAL A 1 132 ? -19.625 3.369 14.737 1.00 96.88 132 VAL A N 1
ATOM 1052 C CA . VAL A 1 132 ? -20.745 4.324 14.772 1.00 96.88 132 VAL A CA 1
ATOM 1053 C C . VAL A 1 132 ? -20.681 5.235 13.547 1.00 96.88 132 VAL A C 1
ATOM 1055 O O . VAL A 1 132 ? -21.675 5.383 12.835 1.00 96.88 132 VAL A O 1
ATOM 1058 N N . GLY A 1 133 ? -19.508 5.797 13.256 1.00 96.75 133 GLY A N 1
ATOM 1059 C CA . GLY A 1 133 ? -19.264 6.646 12.097 1.00 96.75 133 GLY A CA 1
ATOM 1060 C C . GLY A 1 133 ? -19.483 5.903 10.785 1.00 96.75 133 GLY A C 1
ATOM 1061 O O . GLY A 1 133 ? -20.182 6.410 9.910 1.00 96.75 133 GLY A O 1
ATOM 1062 N N . ILE A 1 134 ? -18.978 4.671 10.657 1.00 98.06 134 ILE A N 1
ATOM 1063 C CA . ILE A 1 134 ? -19.215 3.847 9.460 1.00 98.06 134 ILE A CA 1
ATOM 1064 C C . ILE A 1 134 ? -20.712 3.605 9.249 1.00 98.06 134 ILE A C 1
ATOM 1066 O O . ILE A 1 134 ? -21.210 3.775 8.139 1.00 98.06 134 ILE A O 1
ATOM 1070 N N . TRP A 1 135 ? -21.439 3.208 10.296 1.00 97.88 135 TRP A N 1
ATOM 1071 C CA . TRP A 1 135 ? -22.870 2.927 10.194 1.00 97.88 135 TRP A CA 1
ATOM 1072 C C . TRP A 1 135 ? -23.676 4.139 9.731 1.00 97.88 135 TRP A C 1
ATOM 1074 O O . TRP A 1 135 ? -24.537 4.008 8.859 1.00 97.88 135 TRP A O 1
ATOM 1084 N N . ASN A 1 136 ? -23.388 5.312 10.295 1.00 96.88 136 ASN A N 1
ATOM 1085 C CA . ASN A 1 136 ? -24.058 6.548 9.906 1.00 96.88 136 ASN A CA 1
ATOM 1086 C C . ASN A 1 136 ? -23.661 6.959 8.486 1.00 96.88 136 ASN A C 1
ATOM 1088 O O . ASN A 1 136 ? -24.540 7.248 7.691 1.00 96.88 136 ASN A O 1
ATOM 1092 N N . GLY A 1 137 ? -22.386 6.848 8.105 1.00 96.50 137 GLY A N 1
ATOM 1093 C CA . GLY A 1 137 ? -21.960 7.152 6.737 1.00 96.50 137 GLY A CA 1
ATOM 1094 C C . GLY A 1 137 ? -22.632 6.267 5.679 1.00 96.50 137 GLY A C 1
ATOM 1095 O O . GLY A 1 137 ? -23.086 6.770 4.655 1.00 96.50 137 GLY A O 1
ATOM 1096 N N . VAL A 1 138 ? -22.776 4.957 5.927 1.00 97.56 138 VAL A N 1
ATOM 1097 C CA . VAL A 1 138 ? -23.544 4.074 5.024 1.00 97.56 138 VAL A CA 1
ATOM 1098 C C . VAL A 1 138 ? -25.040 4.420 5.042 1.00 97.56 138 VAL A C 1
ATOM 1100 O O . VAL A 1 138 ? -25.678 4.370 3.990 1.00 97.56 138 VAL A O 1
ATOM 1103 N N . SER A 1 139 ? -25.600 4.794 6.199 1.00 96.19 139 SER A N 1
ATOM 1104 C CA . SER A 1 139 ? -26.996 5.251 6.300 1.00 96.19 139 SER A CA 1
ATOM 1105 C C . SER A 1 139 ? -27.239 6.503 5.463 1.00 96.19 139 SER A C 1
ATOM 1107 O O . SER A 1 139 ? -28.169 6.499 4.664 1.00 96.19 139 SER A O 1
ATOM 1109 N N . ASP A 1 140 ? -26.363 7.506 5.554 1.00 95.88 140 ASP A N 1
ATOM 1110 C CA . ASP A 1 140 ? -26.461 8.763 4.805 1.00 95.88 140 ASP A CA 1
ATOM 1111 C C . ASP A 1 140 ? -26.491 8.519 3.290 1.00 95.88 140 ASP A C 1
ATOM 1113 O O . ASP A 1 140 ? -27.296 9.117 2.575 1.00 95.88 140 ASP A O 1
ATOM 1117 N N . PHE A 1 141 ? -25.656 7.603 2.780 1.00 97.06 141 PHE A N 1
ATOM 1118 C CA . PHE A 1 141 ? -25.709 7.212 1.370 1.00 97.06 141 PHE A CA 1
ATOM 1119 C C . PHE A 1 141 ? -27.078 6.628 0.998 1.00 97.06 141 PHE A C 1
ATOM 1121 O O . PHE A 1 141 ? -27.686 7.052 0.011 1.00 97.06 141 PHE A O 1
ATOM 1128 N N . VAL A 1 142 ? -27.569 5.671 1.794 1.00 96.06 142 VAL A N 1
ATOM 1129 C CA . VAL A 1 142 ? -28.841 4.979 1.538 1.00 96.06 142 VAL A CA 1
ATOM 1130 C C . VAL A 1 142 ? -30.021 5.948 1.606 1.00 96.06 142 VAL A C 1
ATOM 1132 O O . VAL A 1 142 ? -30.888 5.906 0.734 1.00 96.06 142 VAL A O 1
ATOM 1135 N N . GLU A 1 143 ? -30.040 6.844 2.591 1.00 95.88 143 GLU A N 1
ATOM 1136 C CA . GLU A 1 143 ? -31.034 7.914 2.724 1.00 95.88 143 GLU A CA 1
ATOM 1137 C C . GLU A 1 143 ? -30.954 8.911 1.561 1.00 95.88 143 GLU A C 1
ATOM 1139 O O . GLU A 1 143 ? -31.982 9.367 1.062 1.00 95.88 143 GLU A O 1
ATOM 1144 N N . GLY A 1 144 ? -29.744 9.173 1.059 1.00 96.62 144 GLY A N 1
ATOM 1145 C CA . GLY A 1 144 ? -29.492 9.930 -0.167 1.00 96.62 144 GLY A CA 1
ATOM 1146 C C . GLY A 1 144 ? -29.860 9.199 -1.466 1.00 96.62 144 GLY A C 1
ATOM 1147 O O . GLY A 1 144 ? -29.703 9.767 -2.546 1.00 96.62 144 GLY A O 1
ATOM 1148 N N . GLY A 1 145 ? -30.352 7.958 -1.395 1.00 96.25 145 GLY A N 1
ATOM 1149 C CA . GLY A 1 145 ? -30.819 7.178 -2.544 1.00 96.25 145 GLY A CA 1
ATOM 1150 C C . GLY A 1 145 ? -29.744 6.356 -3.262 1.00 96.25 145 GLY A C 1
ATOM 1151 O O . GLY A 1 145 ? -30.028 5.777 -4.311 1.00 96.25 145 GLY A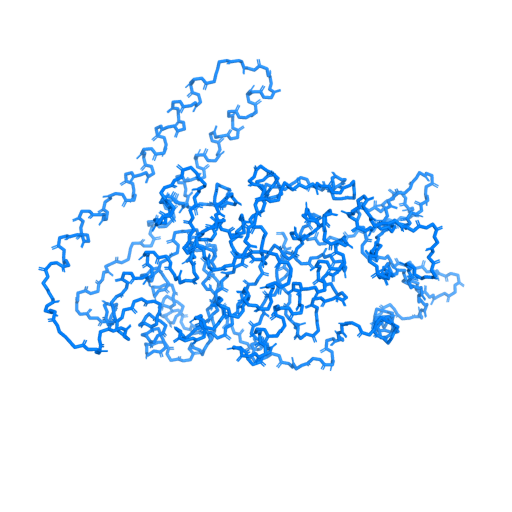 O 1
ATOM 1152 N N . ILE A 1 146 ? -28.526 6.261 -2.719 1.00 95.06 146 ILE A N 1
ATOM 1153 C CA . ILE A 1 146 ? -27.424 5.473 -3.292 1.00 95.06 146 ILE A CA 1
ATOM 1154 C C . ILE A 1 146 ? -26.985 4.419 -2.277 1.00 95.06 146 ILE A C 1
ATOM 1156 O O . ILE A 1 146 ? -26.673 4.727 -1.142 1.00 95.06 146 ILE A O 1
ATOM 1160 N N . SER A 1 147 ? -26.916 3.146 -2.662 1.00 94.94 147 SER A N 1
ATOM 1161 C CA . SER A 1 147 ? -26.456 2.081 -1.756 1.00 94.94 147 SER A CA 1
ATOM 1162 C C . SER A 1 147 ? -25.060 1.594 -2.155 1.00 94.94 147 SER A C 1
ATOM 1164 O O . SER A 1 147 ? -24.939 0.943 -3.199 1.00 94.94 147 SER A O 1
ATOM 1166 N N . PRO A 1 148 ? -24.006 1.863 -1.357 1.00 97.12 148 PRO A N 1
ATOM 1167 C CA . PRO A 1 148 ? -22.686 1.288 -1.584 1.00 97.12 148 PRO A CA 1
ATOM 1168 C C . PRO A 1 148 ? -22.766 -0.239 -1.583 1.00 97.12 148 PRO A C 1
ATOM 1170 O O . PRO A 1 148 ? -23.308 -0.851 -0.663 1.00 97.12 148 PRO A O 1
ATOM 1173 N N . ARG A 1 149 ? -22.220 -0.865 -2.626 1.00 97.19 149 ARG A N 1
ATOM 1174 C CA . ARG A 1 149 ? -22.155 -2.327 -2.756 1.00 97.19 149 ARG A CA 1
ATOM 1175 C C . ARG A 1 149 ? -20.921 -2.914 -2.084 1.00 97.19 149 ARG A C 1
ATOM 1177 O O . ARG A 1 149 ? -20.912 -4.103 -1.763 1.00 97.19 149 ARG A O 1
ATOM 1184 N N . PHE A 1 150 ? -19.902 -2.086 -1.868 1.00 97.38 150 PHE A N 1
ATOM 1185 C CA . PHE A 1 150 ? -18.749 -2.423 -1.050 1.00 97.38 150 PHE A CA 1
ATOM 1186 C C . PHE A 1 150 ? -18.305 -1.251 -0.168 1.00 97.38 150 PHE A C 1
ATOM 1188 O O . PHE A 1 150 ? -18.517 -0.084 -0.500 1.00 97.38 150 PHE A O 1
ATOM 1195 N N . LEU A 1 151 ? -17.674 -1.585 0.953 1.00 98.31 151 LEU A N 1
ATOM 1196 C CA . LEU A 1 151 ? -17.071 -0.656 1.910 1.00 98.31 151 LEU A CA 1
ATOM 1197 C C . LEU A 1 151 ? -15.588 -1.000 2.066 1.00 98.31 151 LEU A C 1
ATOM 1199 O O . LEU A 1 151 ? -15.265 -2.174 2.203 1.00 98.31 151 LEU A O 1
ATOM 1203 N N . ILE A 1 152 ? -14.702 -0.007 2.100 1.00 98.56 152 ILE A N 1
ATOM 1204 C CA . ILE A 1 152 ? -13.312 -0.151 2.544 1.00 98.56 152 ILE A CA 1
ATOM 1205 C C . ILE A 1 152 ? -13.177 0.576 3.882 1.00 98.56 152 ILE A C 1
ATOM 1207 O O . ILE A 1 152 ? -13.266 1.804 3.930 1.00 98.56 152 ILE A O 1
ATOM 1211 N N . ILE A 1 153 ? -12.960 -0.184 4.955 1.00 98.75 153 ILE A N 1
ATOM 1212 C CA . ILE A 1 153 ? -12.541 0.353 6.250 1.00 98.75 153 ILE A CA 1
ATOM 1213 C C . ILE A 1 153 ? -11.041 0.637 6.142 1.00 98.75 153 ILE A C 1
ATOM 1215 O O . ILE A 1 153 ? -10.214 -0.274 6.211 1.00 98.75 153 ILE A O 1
ATOM 1219 N N . ASP A 1 154 ? -10.713 1.894 5.870 1.00 98.06 154 ASP A N 1
ATOM 1220 C CA . ASP A 1 154 ? -9.343 2.368 5.693 1.00 98.06 154 ASP A CA 1
ATOM 1221 C C . ASP A 1 154 ? -8.575 2.452 7.028 1.00 98.06 154 ASP A C 1
ATOM 1223 O O . ASP A 1 154 ? -9.089 2.022 8.064 1.00 98.06 154 ASP A O 1
ATOM 1227 N N . ASP A 1 155 ? -7.335 2.943 7.004 1.00 97.12 155 ASP A N 1
ATOM 1228 C CA . ASP A 1 155 ? -6.426 2.957 8.158 1.00 97.12 155 ASP A CA 1
ATOM 1229 C C . ASP A 1 155 ? -7.077 3.538 9.437 1.00 97.12 155 ASP A C 1
ATOM 1231 O O . ASP A 1 155 ? -7.914 4.441 9.398 1.00 97.12 155 ASP A O 1
ATOM 1235 N N . GLY A 1 156 ? -6.705 2.979 10.592 1.00 96.81 156 GLY A N 1
ATOM 1236 C CA . GLY A 1 156 ? -7.276 3.286 11.907 1.00 96.81 156 GLY A CA 1
ATOM 1237 C C . GLY A 1 156 ? -8.070 2.149 12.565 1.00 96.81 156 GLY A C 1
ATOM 1238 O O . GLY A 1 156 ? -8.480 2.298 13.717 1.00 96.81 156 GLY A O 1
ATOM 1239 N N . TRP A 1 157 ? -8.289 1.014 11.894 1.00 97.88 157 TRP A N 1
ATOM 1240 C CA . TRP A 1 157 ? -8.957 -0.163 12.486 1.00 97.88 157 TRP A CA 1
ATOM 1241 C C . TRP A 1 157 ? -7.986 -1.200 13.080 1.00 97.88 157 TRP A C 1
ATOM 1243 O O . TRP A 1 157 ? -8.406 -2.030 13.889 1.00 97.88 157 TRP A O 1
ATOM 1253 N N . GLN A 1 158 ? -6.711 -1.184 12.674 1.00 97.31 158 GLN A N 1
ATOM 1254 C CA . GLN A 1 158 ? -5.708 -2.171 13.091 1.00 97.31 158 GLN A CA 1
ATOM 1255 C C . GLN A 1 158 ? -5.256 -1.954 14.538 1.00 97.31 158 GLN A C 1
ATOM 1257 O O . GLN A 1 158 ? -5.126 -0.818 14.995 1.00 97.31 158 GLN A O 1
ATOM 1262 N N . SER A 1 159 ? -4.949 -3.044 15.244 1.00 97.94 159 SER A N 1
ATOM 1263 C CA . SER A 1 159 ? -4.287 -2.977 16.548 1.00 97.94 159 SER A CA 1
ATOM 1264 C C . SER A 1 159 ? -2.807 -2.627 16.405 1.00 97.94 159 SER A C 1
ATOM 1266 O O . SER A 1 159 ? -1.960 -3.489 16.147 1.00 97.94 159 SER A O 1
ATOM 1268 N N . ILE A 1 160 ? -2.502 -1.345 16.590 1.00 97.88 160 ILE A N 1
ATOM 1269 C CA . ILE A 1 160 ? -1.158 -0.782 16.461 1.00 97.88 160 ILE A CA 1
ATOM 1270 C C . ILE A 1 160 ? -0.712 -0.090 17.742 1.00 97.88 160 ILE A C 1
ATOM 1272 O O . ILE A 1 160 ? -1.535 0.465 18.466 1.00 97.88 160 ILE A O 1
ATOM 1276 N N . ASN A 1 161 ? 0.592 -0.081 17.998 1.00 96.88 161 ASN A N 1
ATOM 1277 C CA . ASN A 1 161 ? 1.192 0.727 19.055 1.00 96.88 161 ASN A CA 1
ATOM 1278 C C . ASN A 1 161 ? 2.597 1.205 18.698 1.00 96.88 161 ASN A C 1
ATOM 1280 O O . ASN A 1 161 ? 3.228 0.710 17.761 1.00 96.88 161 ASN A O 1
ATOM 1284 N N . LEU A 1 162 ? 3.065 2.209 19.437 1.00 95.75 162 LEU A N 1
ATOM 1285 C CA . LEU A 1 162 ? 4.413 2.747 19.298 1.00 9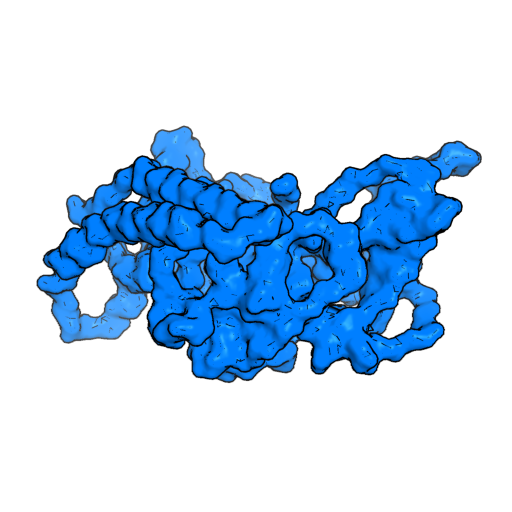5.75 162 LEU A CA 1
ATOM 1286 C C . LEU A 1 162 ? 5.394 1.944 20.166 1.00 95.75 162 LEU A C 1
ATOM 1288 O O . LEU A 1 162 ? 5.032 1.434 21.230 1.00 95.75 162 LEU A O 1
ATOM 1292 N N . ASP A 1 163 ? 6.655 1.847 19.739 1.00 91.50 163 ASP A N 1
ATOM 1293 C CA . ASP A 1 163 ? 7.678 1.039 20.428 1.00 91.50 163 ASP A CA 1
ATOM 1294 C C . ASP A 1 163 ? 7.914 1.486 21.890 1.00 91.50 163 ASP A C 1
ATOM 1296 O O . ASP A 1 163 ? 8.240 0.659 22.740 1.00 91.50 163 ASP A O 1
ATOM 1300 N N . GLY A 1 164 ? 7.691 2.772 22.197 1.00 90.38 164 GLY A N 1
ATOM 1301 C CA . GLY A 1 164 ? 7.795 3.345 23.548 1.00 90.38 164 GLY A CA 1
ATOM 1302 C C . GLY A 1 164 ? 6.532 3.241 24.414 1.00 90.38 164 GLY A C 1
ATOM 1303 O O . GLY A 1 164 ? 6.552 3.669 25.565 1.00 90.38 164 GLY A O 1
ATOM 1304 N N . GLU A 1 165 ? 5.439 2.698 23.880 1.00 91.31 165 GLU A N 1
ATOM 1305 C CA . GLU A 1 165 ? 4.167 2.525 24.589 1.00 91.31 165 GLU A CA 1
ATOM 1306 C C . GLU A 1 165 ? 3.974 1.080 25.074 1.00 91.31 165 GLU A C 1
ATOM 1308 O O . GLU A 1 165 ? 4.731 0.170 24.712 1.00 91.31 165 GLU A O 1
ATOM 1313 N N . ASP A 1 166 ? 2.934 0.874 25.893 1.00 91.81 166 ASP A N 1
ATOM 1314 C CA . ASP A 1 166 ? 2.518 -0.447 26.369 1.00 91.81 166 ASP A CA 1
ATOM 1315 C C . ASP A 1 166 ? 2.323 -1.407 25.175 1.00 91.81 166 ASP A C 1
ATOM 1317 O O . ASP A 1 166 ? 1.445 -1.178 24.337 1.00 91.81 166 ASP A O 1
ATOM 1321 N N . PRO A 1 167 ? 3.103 -2.504 25.093 1.00 91.62 167 PRO A N 1
ATOM 1322 C CA . PRO A 1 167 ? 3.075 -3.424 23.959 1.00 91.62 167 PRO A CA 1
ATOM 1323 C C . PRO A 1 167 ? 1.752 -4.175 23.794 1.00 91.62 167 PRO A C 1
ATOM 1325 O O . PRO A 1 167 ? 1.561 -4.836 22.775 1.00 91.62 167 PRO A O 1
ATOM 1328 N N . THR A 1 168 ? 0.855 -4.100 24.778 1.00 91.31 168 THR A N 1
ATOM 1329 C CA . THR A 1 168 ? -0.406 -4.849 24.815 1.00 91.31 168 THR A CA 1
ATOM 1330 C C . THR A 1 168 ? -1.643 -3.996 24.550 1.00 91.31 168 THR A C 1
ATOM 1332 O O . THR A 1 168 ? -2.753 -4.534 24.495 1.00 91.31 168 THR A O 1
ATOM 1335 N N . ARG A 1 169 ? -1.473 -2.679 24.388 1.00 94.88 169 ARG A N 1
ATOM 1336 C CA . ARG A 1 169 ? -2.572 -1.725 24.204 1.00 94.88 169 ARG A CA 1
ATOM 1337 C C . ARG A 1 169 ? -2.433 -0.987 22.886 1.00 94.88 169 ARG A C 1
ATOM 1339 O O . ARG A 1 169 ? -1.323 -0.806 22.399 1.00 94.88 169 ARG A O 1
ATOM 1346 N N . ASP A 1 170 ? -3.566 -0.574 22.326 1.00 96.56 170 ASP A N 1
ATOM 1347 C CA . ASP A 1 170 ? -3.589 0.244 21.116 1.00 96.56 170 ASP A CA 1
ATOM 1348 C C . ASP A 1 170 ? -3.117 1.675 21.425 1.00 96.56 170 ASP A C 1
ATOM 1350 O O . ASP A 1 170 ? -3.452 2.233 22.477 1.00 96.56 170 ASP A O 1
ATOM 1354 N N . ALA A 1 171 ? -2.386 2.281 20.489 1.00 93.81 171 ALA A N 1
ATOM 1355 C CA . ALA A 1 171 ? -2.062 3.702 20.530 1.00 93.81 171 ALA A CA 1
ATOM 1356 C C . ALA A 1 171 ? -3.352 4.539 20.523 1.00 93.81 171 ALA A C 1
ATOM 1358 O O . ALA A 1 171 ? -4.278 4.295 19.741 1.00 93.81 171 ALA A O 1
ATOM 1359 N N . LYS A 1 172 ? -3.412 5.547 21.395 1.00 90.06 172 LYS A N 1
ATOM 1360 C CA . LYS A 1 172 ? -4.585 6.416 21.559 1.00 90.06 172 LYS A CA 1
ATOM 1361 C C . LYS A 1 172 ? -4.425 7.740 20.813 1.00 90.06 172 LYS A C 1
ATOM 1363 O O . LYS A 1 172 ? -3.320 8.173 20.507 1.00 90.06 172 LYS A O 1
ATOM 1368 N N . ASN A 1 173 ? -5.550 8.421 20.589 1.00 85.75 173 ASN A N 1
ATOM 1369 C CA . ASN A 1 173 ? -5.617 9.808 20.107 1.00 85.75 173 ASN A CA 1
ATOM 1370 C C . ASN A 1 173 ? -4.969 10.059 18.732 1.00 85.75 173 ASN A C 1
ATOM 1372 O O . ASN A 1 173 ? -4.562 11.179 18.423 1.00 85.75 173 ASN A O 1
ATOM 1376 N N . LEU A 1 174 ? -4.896 9.026 17.891 1.00 90.88 174 LEU A N 1
ATOM 1377 C CA . LEU A 1 174 ? -4.468 9.145 16.502 1.00 90.88 174 LEU A CA 1
ATOM 1378 C C . LEU A 1 174 ? -5.619 9.695 15.647 1.00 90.88 174 LEU A C 1
ATOM 1380 O O . LEU A 1 174 ? -6.732 9.171 15.688 1.00 90.88 174 LEU A O 1
ATOM 1384 N N . VAL A 1 175 ? -5.349 10.752 14.874 1.00 90.94 175 VAL A N 1
ATOM 1385 C CA . VAL A 1 175 ? -6.360 11.429 14.039 1.00 90.94 175 VAL A CA 1
ATOM 1386 C C . VAL A 1 175 ? -5.945 11.461 12.574 1.00 90.94 175 VAL A C 1
ATOM 1388 O O . VAL A 1 175 ? -6.658 10.917 11.739 1.00 90.94 175 VAL A O 1
ATOM 1391 N N . LEU A 1 176 ? -4.800 12.072 12.261 1.00 89.25 176 LEU A N 1
ATOM 1392 C CA . LEU A 1 176 ? -4.298 12.251 10.895 1.00 89.25 176 LEU A CA 1
ATOM 1393 C C . LEU A 1 176 ? -3.097 11.360 10.596 1.00 89.25 176 LEU A C 1
ATOM 1395 O O . LEU A 1 176 ? -2.444 10.847 11.504 1.00 89.25 176 LEU A O 1
ATOM 1399 N N . GLY A 1 177 ? -2.784 11.252 9.303 1.00 86.12 177 GLY A N 1
ATOM 1400 C CA . GLY A 1 177 ? -1.541 10.653 8.841 1.00 86.12 177 GLY A CA 1
ATOM 1401 C C . GLY A 1 177 ? -0.301 11.416 9.318 1.00 86.12 177 GLY A C 1
ATOM 1402 O O . GLY A 1 177 ? -0.274 12.641 9.299 1.00 86.12 177 GLY A O 1
ATOM 1403 N N . GLY A 1 178 ? 0.729 10.684 9.737 1.00 87.94 178 GLY A N 1
ATOM 1404 C CA . GLY A 1 178 ? 1.964 11.215 10.304 1.00 87.94 178 GLY A CA 1
ATOM 1405 C C . GLY A 1 178 ? 2.501 10.285 11.390 1.00 87.94 178 GLY A C 1
ATOM 1406 O O . GLY A 1 178 ? 3.209 9.328 11.099 1.00 87.94 178 GLY A O 1
ATOM 1407 N N . THR A 1 179 ? 2.174 10.549 12.655 1.00 84.94 179 THR A N 1
ATOM 1408 C CA . THR A 1 179 ? 2.724 9.803 13.804 1.00 84.94 179 THR A CA 1
ATOM 1409 C C . THR A 1 179 ? 2.406 8.311 13.776 1.00 84.94 179 THR A C 1
ATOM 1411 O O . THR A 1 179 ? 3.246 7.507 14.162 1.00 84.94 179 THR A O 1
ATOM 1414 N N . GLN A 1 180 ? 1.233 7.908 13.283 1.00 93.06 180 GLN A N 1
ATOM 1415 C CA . GLN A 1 180 ? 0.883 6.488 13.193 1.00 93.06 180 GLN A CA 1
ATOM 1416 C C . GLN A 1 180 ? 1.778 5.718 12.217 1.00 93.06 180 GLN A C 1
ATOM 1418 O O . GLN A 1 180 ? 1.834 4.494 12.280 1.00 93.06 180 GLN A O 1
ATOM 1423 N N . MET A 1 181 ? 2.493 6.412 11.324 1.00 95.12 181 MET A N 1
ATOM 1424 C CA . MET A 1 181 ? 3.354 5.765 10.337 1.00 95.12 181 MET A CA 1
ATOM 1425 C C . MET A 1 181 ? 4.570 5.067 10.966 1.00 95.12 181 MET A C 1
ATOM 1427 O O . MET A 1 181 ? 5.170 4.205 10.331 1.00 95.12 181 MET A O 1
ATOM 1431 N N . THR A 1 182 ? 4.910 5.385 12.219 1.00 95.88 182 THR A N 1
ATOM 1432 C CA . THR A 1 182 ? 5.952 4.685 12.989 1.00 95.88 182 THR A CA 1
ATOM 1433 C C . THR A 1 182 ? 5.388 3.579 13.888 1.00 95.88 182 THR A C 1
ATOM 1435 O O . THR A 1 182 ? 6.149 2.811 14.476 1.00 95.88 182 THR A O 1
ATOM 1438 N N . ALA A 1 183 ? 4.060 3.467 13.994 1.00 97.50 183 ALA A N 1
ATOM 1439 C CA . ALA A 1 183 ? 3.401 2.462 14.814 1.00 97.50 183 ALA A CA 1
ATOM 1440 C C . ALA A 1 183 ? 3.402 1.090 14.135 1.00 97.50 183 ALA A C 1
ATOM 1442 O O . ALA A 1 183 ? 3.365 0.964 12.906 1.00 97.50 183 ALA A O 1
ATOM 1443 N N . ARG A 1 184 ? 3.416 0.042 14.959 1.00 98.00 184 ARG A N 1
ATOM 1444 C CA . ARG A 1 184 ? 3.546 -1.343 14.510 1.00 98.00 184 ARG A CA 1
ATOM 1445 C C . ARG A 1 184 ? 2.345 -2.164 14.922 1.00 98.00 184 ARG A C 1
ATOM 1447 O O . ARG A 1 184 ? 1.799 -1.993 16.009 1.00 98.00 184 ARG A O 1
ATOM 1454 N N . LEU A 1 185 ? 1.977 -3.099 14.058 1.00 98.19 185 LEU A N 1
ATOM 1455 C CA . LEU A 1 185 ? 0.976 -4.114 14.341 1.00 98.19 185 LEU A CA 1
ATOM 1456 C C . LEU A 1 185 ? 1.487 -5.014 15.470 1.00 98.19 185 LEU A C 1
ATOM 1458 O O . LEU A 1 185 ? 2.533 -5.645 15.313 1.00 98.19 185 LEU A O 1
ATOM 1462 N N . TYR A 1 186 ? 0.764 -5.102 16.584 1.00 97.88 186 TYR A N 1
ATOM 1463 C CA . TYR A 1 186 ? 1.138 -5.993 17.695 1.00 97.88 186 TYR A CA 1
ATOM 1464 C C . TYR A 1 186 ? 0.232 -7.229 17.806 1.00 97.88 186 TYR A C 1
ATOM 1466 O O . TYR A 1 186 ? 0.558 -8.169 18.524 1.00 97.88 186 TYR A O 1
ATOM 1474 N N . ARG A 1 187 ? -0.890 -7.257 17.077 1.00 96.88 187 ARG A N 1
ATOM 1475 C CA . ARG A 1 187 ? -1.811 -8.401 16.955 1.00 96.88 187 ARG A CA 1
ATOM 1476 C C . ARG A 1 187 ? -2.656 -8.269 15.685 1.00 96.88 187 ARG A C 1
ATOM 1478 O O . ARG A 1 187 ? -2.791 -7.171 15.159 1.00 96.88 187 ARG A O 1
ATOM 1485 N N . PHE A 1 188 ? -3.194 -9.380 15.180 1.00 97.94 188 PHE A N 1
ATOM 1486 C CA . PHE A 1 188 ? -3.882 -9.424 13.876 1.00 97.94 188 PHE A CA 1
ATOM 1487 C C . PHE A 1 188 ? -5.356 -9.021 13.905 1.00 97.94 188 PHE A C 1
ATOM 1489 O O . PHE A 1 188 ? -5.924 -8.705 12.861 1.00 97.94 188 PHE A O 1
ATOM 1496 N N . ASP A 1 189 ? -5.985 -9.075 15.071 1.00 96.50 189 ASP A N 1
ATOM 1497 C CA . ASP A 1 189 ? -7.366 -8.662 15.267 1.00 96.50 189 ASP A CA 1
ATOM 1498 C C . ASP A 1 189 ? -7.515 -7.145 15.391 1.00 96.50 189 ASP A C 1
ATOM 1500 O O . ASP A 1 189 ? -6.552 -6.401 15.575 1.00 96.50 189 ASP A O 1
ATOM 1504 N N . GLU A 1 190 ? -8.753 -6.681 15.237 1.00 97.94 190 GLU A N 1
ATOM 1505 C CA . GLU A 1 190 ? -9.092 -5.264 15.250 1.00 97.94 190 GLU A CA 1
ATOM 1506 C C . GLU A 1 190 ? -8.748 -4.561 16.570 1.00 97.94 190 GLU A C 1
ATOM 1508 O O . GLU A 1 190 ? -8.741 -5.174 17.646 1.00 97.94 190 GLU A O 1
ATOM 1513 N N . CYS A 1 191 ? -8.551 -3.243 16.488 1.00 97.44 191 CYS A N 1
ATOM 1514 C CA . CYS A 1 191 ? -8.341 -2.375 17.640 1.00 97.44 191 CYS A CA 1
ATOM 1515 C C . CYS A 1 191 ? -9.582 -2.250 18.530 1.00 97.44 191 CYS A C 1
ATOM 1517 O O . CYS A 1 191 ? -10.704 -2.628 18.172 1.00 97.44 191 CYS A O 1
ATOM 1519 N N . GLU A 1 192 ? -9.381 -1.670 19.710 1.00 96.00 192 GLU A N 1
ATOM 1520 C CA . GLU A 1 192 ? -10.372 -1.494 20.766 1.00 96.00 192 GLU A CA 1
ATOM 1521 C C . GLU A 1 192 ? -11.678 -0.859 20.266 1.00 96.00 192 GLU A C 1
ATOM 1523 O O . GLU A 1 192 ? -12.754 -1.330 20.643 1.00 96.00 192 GLU A O 1
ATOM 1528 N N . LYS A 1 193 ? -11.603 0.121 19.347 1.00 95.38 193 LYS A N 1
ATOM 1529 C CA . LYS A 1 193 ? -12.776 0.790 18.746 1.00 95.38 193 LYS A CA 1
ATOM 1530 C C . LYS A 1 193 ? -13.773 -0.200 18.142 1.00 95.38 193 LYS A C 1
ATOM 1532 O O . LYS A 1 193 ? -14.980 -0.050 18.317 1.00 95.38 193 LYS A O 1
ATOM 1537 N N . PHE A 1 194 ? -13.270 -1.224 17.458 1.00 97.75 194 PHE A N 1
ATOM 1538 C CA . PHE A 1 194 ? -14.091 -2.248 16.819 1.00 97.75 194 PHE A CA 1
ATOM 1539 C C . PHE A 1 194 ? -14.315 -3.442 17.748 1.00 97.75 194 PHE A C 1
ATOM 1541 O O . PHE A 1 194 ? -15.430 -3.956 17.815 1.00 97.75 194 PHE A O 1
ATOM 1548 N N . ARG A 1 195 ? -13.307 -3.839 18.536 1.00 96.00 195 ARG A N 1
ATOM 1549 C CA . ARG A 1 195 ? -13.386 -4.967 19.479 1.00 96.00 195 ARG A CA 1
ATOM 1550 C C . ARG A 1 195 ? -14.479 -4.773 20.536 1.00 96.00 195 ARG A C 1
ATOM 1552 O O . ARG A 1 195 ? -15.134 -5.740 20.933 1.00 96.00 195 ARG A O 1
ATOM 1559 N N . LYS A 1 196 ? -14.710 -3.529 20.981 1.00 95.38 196 LYS A N 1
ATOM 1560 C CA . LYS A 1 196 ? -15.751 -3.196 21.971 1.00 95.38 196 LYS A CA 1
ATOM 1561 C C . LYS A 1 196 ? -17.177 -3.271 21.418 1.00 95.38 196 LYS A C 1
ATOM 1563 O O . LYS A 1 196 ? -18.116 -3.346 22.212 1.00 95.38 196 LYS A O 1
ATOM 1568 N N . TYR A 1 197 ? -17.348 -3.292 20.091 1.00 96.75 197 TYR A N 1
ATOM 1569 C CA . TYR A 1 197 ? -18.659 -3.333 19.448 1.00 96.75 197 TYR A CA 1
ATOM 1570 C C . TYR A 1 197 ? -19.505 -4.502 19.965 1.00 96.75 197 TYR A C 1
ATOM 1572 O O . TYR A 1 197 ? -19.010 -5.622 20.124 1.00 96.75 197 TYR A O 1
ATOM 1580 N N . LYS A 1 198 ? -20.791 -4.250 20.223 1.00 95.81 198 LYS A N 1
ATOM 1581 C CA . LYS A 1 198 ? -21.767 -5.258 20.652 1.00 95.81 198 LYS A CA 1
ATOM 1582 C C . LYS A 1 198 ? -22.831 -5.403 19.578 1.00 95.81 198 LYS A C 1
ATOM 1584 O O . LYS A 1 198 ? -23.430 -4.412 19.177 1.00 95.81 198 LYS A O 1
ATOM 1589 N N . GLY A 1 199 ? -23.079 -6.635 19.145 1.00 95.81 199 GLY A N 1
ATOM 1590 C CA . GLY A 1 199 ? -24.066 -6.895 18.104 1.00 95.81 199 GLY A CA 1
ATOM 1591 C C . GLY A 1 199 ? -25.453 -6.365 18.473 1.00 95.81 199 GLY A C 1
ATOM 1592 O O . GLY A 1 199 ? -25.918 -6.555 19.598 1.00 95.81 199 GLY A O 1
ATOM 1593 N N . GLY A 1 200 ? -26.097 -5.691 17.526 1.00 94.75 200 GLY A N 1
ATOM 1594 C CA . GLY A 1 200 ? -27.403 -5.055 17.648 1.00 94.75 200 GLY A CA 1
ATOM 1595 C C . GLY A 1 200 ? -27.377 -3.658 18.269 1.00 94.75 200 GLY A C 1
ATOM 1596 O O . GLY A 1 200 ? -28.420 -2.999 18.276 1.00 94.75 200 GLY A O 1
ATOM 1597 N N . SER A 1 201 ? -26.226 -3.170 18.756 1.00 94.50 201 SER A N 1
ATOM 1598 C CA . SER A 1 201 ? -26.154 -1.896 19.488 1.00 94.50 201 SER A CA 1
ATOM 1599 C C . SER A 1 201 ? -26.581 -0.691 18.649 1.00 94.50 201 SER A C 1
ATOM 1601 O O . SER A 1 201 ? -27.211 0.209 19.183 1.00 94.50 201 SER A O 1
ATOM 1603 N N . LEU A 1 202 ? -26.317 -0.696 17.339 1.00 94.69 202 LEU A N 1
ATOM 1604 C CA . LEU A 1 202 ? -26.671 0.400 16.420 1.00 94.69 202 LEU A CA 1
ATOM 1605 C C . LEU A 1 202 ? -28.097 0.308 15.861 1.00 94.69 202 LEU A C 1
ATOM 1607 O O . LEU A 1 202 ? -28.558 1.204 15.161 1.00 94.69 202 LEU A O 1
ATOM 1611 N N . THR A 1 203 ? -28.798 -0.786 16.151 1.00 87.62 203 THR A N 1
ATOM 1612 C CA . THR A 1 203 ? -30.185 -1.018 15.712 1.00 87.62 203 THR A CA 1
ATOM 1613 C C . THR A 1 203 ? -31.192 -0.964 16.854 1.00 87.62 203 THR A C 1
ATOM 1615 O O . THR A 1 203 ? -32.395 -0.947 16.608 1.00 87.62 203 THR A O 1
ATOM 1618 N N . GLY A 1 204 ? -30.710 -1.004 18.098 1.00 83.62 204 GLY A N 1
ATOM 1619 C CA . GLY A 1 204 ? -31.547 -1.018 19.288 1.00 83.62 204 GLY A CA 1
ATOM 1620 C C . GLY A 1 204 ? -32.077 0.370 19.668 1.00 83.62 204 GLY A C 1
ATOM 1621 O O . GLY A 1 204 ? -31.595 1.382 19.167 1.00 83.62 204 GLY A O 1
ATOM 1622 N N . PRO A 1 205 ? -33.033 0.435 20.612 1.00 80.62 205 PRO A N 1
ATOM 1623 C CA . PRO A 1 205 ? -33.611 1.699 21.083 1.00 80.62 205 PRO A CA 1
ATOM 1624 C C . PRO A 1 205 ? -32.596 2.612 21.790 1.00 80.62 205 PRO A C 1
ATOM 1626 O O . PRO A 1 205 ? -32.830 3.809 21.896 1.00 80.62 205 PRO A O 1
ATOM 1629 N N . ASN A 1 206 ? -31.470 2.052 22.243 1.00 86.19 206 ASN A N 1
ATOM 1630 C CA . ASN A 1 206 ? -30.383 2.764 22.918 1.00 86.19 206 ASN A CA 1
ATOM 1631 C C . ASN A 1 206 ? -29.152 2.913 22.006 1.00 86.19 206 ASN A C 1
ATOM 1633 O O . ASN A 1 206 ? -28.021 2.823 22.484 1.00 86.19 206 ASN A O 1
ATOM 1637 N N . ALA A 1 207 ? -29.355 3.036 20.690 1.00 88.69 207 ALA A N 1
ATOM 1638 C CA . ALA A 1 207 ? -28.249 3.243 19.767 1.00 88.69 207 ALA A CA 1
ATOM 1639 C C . ALA A 1 207 ? -27.501 4.548 20.106 1.00 88.69 207 ALA A C 1
ATOM 1641 O O . ALA A 1 207 ? -28.152 5.565 20.359 1.00 88.69 207 ALA A O 1
ATOM 1642 N N . PRO A 1 208 ? -26.155 4.535 20.133 1.00 88.19 208 PRO A N 1
ATOM 1643 C CA . PRO A 1 208 ? -25.370 5.735 20.392 1.00 88.19 208 PRO A CA 1
ATOM 1644 C C . PRO A 1 208 ? -25.662 6.796 19.327 1.00 88.19 208 PRO A C 1
ATOM 1646 O O . PRO A 1 208 ? -25.756 6.490 18.136 1.00 88.19 208 PRO A O 1
ATOM 1649 N N . SER A 1 209 ? -25.793 8.050 19.757 1.00 87.19 209 SER A N 1
ATOM 1650 C CA . SER A 1 209 ? -25.913 9.179 18.837 1.00 87.19 209 SER A CA 1
ATOM 1651 C C . SER A 1 209 ? -24.596 9.417 18.106 1.00 87.19 209 SER A C 1
ATOM 1653 O O . SER A 1 209 ? -23.528 9.315 18.706 1.00 87.19 209 SER A O 1
ATOM 1655 N N . PHE A 1 210 ? -24.673 9.815 16.840 1.00 90.44 210 PHE A N 1
ATOM 1656 C CA . PHE A 1 210 ? -23.517 10.233 16.058 1.00 90.44 210 PHE A CA 1
ATOM 1657 C C . PHE A 1 210 ? -23.566 11.740 15.815 1.00 90.44 210 PHE A C 1
ATOM 1659 O O . PHE A 1 210 ? -24.532 12.243 15.242 1.00 90.44 210 PHE A O 1
ATOM 1666 N N . ASP A 1 211 ? -22.528 12.463 16.244 1.00 90.31 211 ASP A N 1
ATOM 1667 C CA . ASP A 1 211 ? -22.347 13.869 15.880 1.00 90.31 211 ASP A CA 1
ATOM 1668 C C . ASP A 1 211 ? -21.475 13.973 14.614 1.00 90.31 211 ASP A C 1
ATOM 1670 O O . ASP A 1 211 ? -20.250 13.829 14.701 1.00 90.31 211 ASP A O 1
ATOM 1674 N N . PRO A 1 212 ? -22.048 14.294 13.437 1.00 87.69 212 PRO A N 1
ATOM 1675 C CA . PRO A 1 212 ? -21.283 14.415 12.195 1.00 87.69 212 PRO A CA 1
ATOM 1676 C C . PRO A 1 212 ? -20.278 15.580 12.207 1.00 87.69 212 PRO A C 1
ATOM 1678 O O . PRO A 1 212 ? -19.421 15.671 11.322 1.00 87.69 212 PRO A O 1
ATOM 1681 N N . LYS A 1 213 ? -20.356 16.499 13.181 1.00 90.75 213 LYS A N 1
ATOM 1682 C CA . LYS A 1 213 ? -19.374 17.579 13.352 1.00 90.75 213 LYS A CA 1
ATOM 1683 C C . LYS A 1 213 ? -18.134 17.118 14.108 1.00 90.75 213 LYS A C 1
ATOM 1685 O O . LYS A 1 213 ? -17.082 17.734 13.941 1.00 90.75 213 LYS A O 1
ATOM 1690 N N . LYS A 1 214 ? -18.220 16.050 14.903 1.00 90.12 214 LYS A N 1
ATOM 1691 C CA . LYS A 1 214 ? -17.116 15.610 15.758 1.00 90.12 214 LYS A CA 1
ATOM 1692 C C . LYS A 1 214 ? -15.887 15.143 14.966 1.00 90.12 214 LYS A C 1
ATOM 1694 O O . LYS A 1 214 ? -14.814 15.683 15.240 1.00 90.12 214 LYS A O 1
ATOM 1699 N N . PRO A 1 215 ? -15.987 14.240 13.965 1.00 90.31 215 PRO A N 1
ATOM 1700 C CA . PRO A 1 215 ? -14.822 13.868 13.158 1.00 90.31 215 PRO A CA 1
ATOM 1701 C C . PRO A 1 215 ? -14.176 15.087 12.493 1.00 90.31 215 PRO A C 1
ATOM 1703 O O . PRO A 1 215 ? -12.962 15.253 12.539 1.00 90.31 215 PRO A O 1
ATOM 1706 N N . LYS A 1 216 ? -14.995 16.015 11.977 1.00 91.00 216 LYS A N 1
ATOM 1707 C CA . LYS A 1 216 ? -14.519 17.269 11.371 1.00 91.00 216 LYS A CA 1
ATOM 1708 C C . LYS A 1 216 ? -13.767 18.149 12.370 1.00 91.00 216 LYS A C 1
ATOM 1710 O O . LYS A 1 216 ? -12.752 18.734 12.009 1.00 91.00 216 LYS A O 1
ATOM 1715 N N . LEU A 1 217 ? -14.242 18.235 13.613 1.00 93.19 217 LEU A N 1
ATOM 1716 C CA . LEU A 1 217 ? -13.585 18.993 14.677 1.00 93.19 217 LEU A CA 1
ATOM 1717 C C . LEU A 1 217 ? -12.244 18.364 15.080 1.00 93.19 217 LEU A C 1
ATOM 1719 O O . LEU A 1 217 ? -11.261 19.088 15.223 1.00 93.19 217 LEU A O 1
ATOM 1723 N N . LEU A 1 218 ? -12.194 17.035 15.229 1.00 93.00 218 LEU A N 1
ATOM 1724 C CA . LEU A 1 218 ? -10.953 16.301 15.502 1.00 93.00 218 LEU A CA 1
ATOM 1725 C C . LEU A 1 218 ? -9.928 16.535 14.389 1.00 93.00 218 LEU A C 1
ATOM 1727 O O . LEU A 1 218 ? -8.789 16.899 14.674 1.00 93.00 218 LEU A O 1
ATOM 1731 N N . ILE A 1 219 ? -10.351 16.397 13.130 1.00 92.38 219 ILE A N 1
ATOM 1732 C CA . ILE A 1 219 ? -9.518 16.639 11.946 1.00 92.38 219 ILE A CA 1
ATOM 1733 C C . ILE A 1 219 ? -9.007 18.081 11.931 1.00 92.38 219 ILE A C 1
ATOM 1735 O O . ILE A 1 219 ? -7.805 18.295 11.819 1.00 92.38 219 ILE A O 1
ATOM 1739 N N . ALA A 1 220 ? -9.886 19.072 12.106 1.00 93.56 220 ALA A N 1
ATOM 1740 C CA . ALA A 1 220 ? -9.493 20.481 12.125 1.00 93.56 220 ALA A CA 1
ATOM 1741 C C . ALA A 1 220 ? -8.456 20.769 13.221 1.00 93.56 220 ALA A C 1
ATOM 1743 O O . ALA A 1 220 ? -7.442 21.416 12.963 1.00 93.56 220 ALA A O 1
ATOM 1744 N N . LYS A 1 221 ? -8.662 20.226 14.427 1.00 94.38 221 LYS A N 1
ATOM 1745 C CA . LYS A 1 221 ? -7.722 20.394 15.538 1.00 94.38 221 LYS A CA 1
ATOM 1746 C C . LYS A 1 221 ? -6.388 19.683 15.282 1.00 94.38 221 LYS A C 1
ATOM 1748 O O . LYS A 1 221 ? -5.338 20.223 15.616 1.00 94.38 221 LYS A O 1
ATOM 1753 N N . ALA A 1 222 ? -6.402 18.511 14.652 1.00 92.81 222 ALA A N 1
ATOM 1754 C CA . ALA A 1 222 ? -5.182 17.816 14.255 1.00 92.81 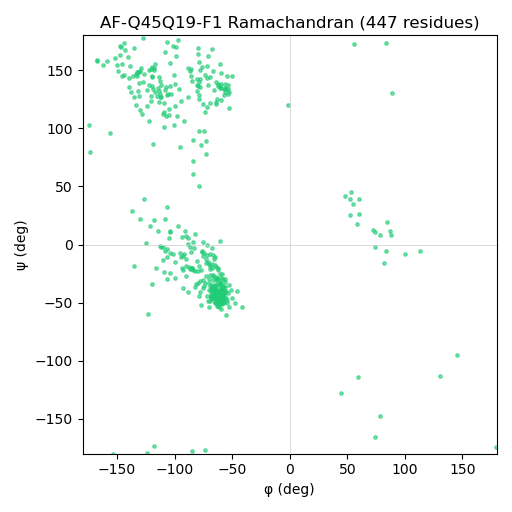222 ALA A CA 1
ATOM 1755 C C . ALA A 1 222 ? -4.403 18.574 13.161 1.00 92.81 222 ALA A C 1
ATOM 1757 O O . ALA A 1 222 ? -3.178 18.639 13.239 1.00 92.81 222 ALA A O 1
ATOM 1758 N N . ILE A 1 223 ? -5.088 19.228 12.213 1.00 92.75 223 ILE A N 1
ATOM 1759 C CA . ILE A 1 223 ? -4.457 20.118 11.218 1.00 92.75 223 ILE A CA 1
ATOM 1760 C C . ILE A 1 223 ? -3.777 21.310 11.909 1.00 92.75 223 ILE A C 1
ATOM 1762 O O . ILE A 1 223 ? -2.668 21.692 11.538 1.00 92.75 223 ILE A O 1
ATOM 1766 N N . GLU A 1 224 ? -4.401 21.900 12.935 1.00 95.00 224 GLU A N 1
ATOM 1767 C CA . GLU A 1 224 ? -3.772 22.976 13.718 1.00 95.00 224 GLU A CA 1
ATOM 1768 C C . GLU A 1 224 ? -2.473 22.514 14.397 1.00 95.00 224 GLU A C 1
ATOM 1770 O O . GLU A 1 224 ? -1.491 23.262 14.412 1.00 95.00 224 GLU A O 1
ATOM 1775 N N . ILE A 1 225 ? -2.452 21.287 14.932 1.00 92.44 225 ILE A N 1
ATOM 1776 C CA . ILE A 1 225 ? -1.250 20.680 15.523 1.00 92.44 225 ILE A CA 1
ATOM 1777 C C . ILE A 1 225 ? -0.175 20.486 14.453 1.00 92.44 225 ILE A C 1
ATOM 1779 O O . ILE A 1 225 ? 0.955 20.923 14.656 1.00 92.44 225 ILE A O 1
ATOM 1783 N N . GLU A 1 226 ? -0.523 19.898 13.306 1.00 90.75 226 GLU A N 1
ATOM 1784 C CA . GLU A 1 226 ? 0.413 19.673 12.199 1.00 90.75 226 GLU A CA 1
ATOM 1785 C C . GLU A 1 226 ? 1.023 20.993 11.700 1.00 90.75 226 GLU A C 1
ATOM 1787 O O . GLU A 1 226 ? 2.233 21.092 11.491 1.00 90.75 226 GLU A O 1
ATOM 1792 N N . HIS A 1 227 ? 0.211 22.044 11.551 1.00 92.25 227 HIS A N 1
ATOM 1793 C CA . HIS A 1 227 ? 0.707 23.373 11.201 1.00 92.25 227 HIS A CA 1
ATOM 1794 C C . HIS A 1 227 ? 1.662 23.925 12.261 1.00 92.25 227 HIS A C 1
ATOM 1796 O O . HIS A 1 227 ? 2.720 24.440 11.904 1.00 92.25 227 HIS A O 1
ATOM 1802 N N . ALA A 1 228 ? 1.337 23.793 13.549 1.00 92.94 228 ALA A N 1
ATOM 1803 C CA . ALA A 1 228 ? 2.214 24.250 14.625 1.00 92.94 228 ALA A CA 1
ATOM 1804 C C . ALA A 1 228 ? 3.546 23.472 14.668 1.00 92.94 228 ALA A C 1
ATOM 1806 O O . ALA A 1 228 ? 4.594 24.068 14.923 1.00 92.94 228 ALA A O 1
ATOM 1807 N N . GLU A 1 229 ? 3.528 22.169 14.377 1.00 90.69 229 GLU A N 1
ATOM 1808 C CA . GLU A 1 229 ? 4.731 21.337 14.251 1.00 90.69 229 GLU A CA 1
ATOM 1809 C C . GLU A 1 229 ? 5.576 21.759 13.036 1.00 90.69 229 GLU A C 1
ATOM 1811 O O . GLU A 1 229 ? 6.778 21.976 13.179 1.00 90.69 229 GLU A O 1
ATOM 1816 N N . LYS A 1 230 ? 4.961 22.022 11.875 1.00 89.62 230 LYS A N 1
ATOM 1817 C CA . LYS A 1 230 ? 5.669 22.561 10.696 1.00 89.62 230 LYS A CA 1
ATOM 1818 C C . LYS A 1 230 ? 6.269 23.947 10.943 1.00 89.62 230 LYS A C 1
ATOM 1820 O O . LYS A 1 230 ? 7.376 24.228 10.486 1.00 89.62 230 LYS A O 1
ATOM 1825 N N . GLU A 1 231 ? 5.561 24.825 11.655 1.00 92.31 231 GLU A N 1
ATOM 1826 C CA . GLU A 1 231 ? 6.080 26.141 12.053 1.00 92.31 231 GLU A CA 1
ATOM 1827 C C . GLU A 1 231 ? 7.319 26.006 12.946 1.00 92.31 231 GLU A C 1
ATOM 1829 O O . GLU A 1 231 ? 8.316 26.699 12.720 1.00 92.31 231 GLU A O 1
ATOM 1834 N N . ARG A 1 232 ? 7.278 25.089 13.924 1.00 93.75 232 ARG A N 1
ATOM 1835 C CA . ARG A 1 232 ? 8.424 24.761 14.781 1.00 93.75 232 ARG A CA 1
ATOM 1836 C C . ARG A 1 232 ? 9.603 24.269 13.946 1.00 93.75 232 ARG A C 1
ATOM 1838 O O . ARG A 1 232 ? 10.706 24.790 14.092 1.00 93.75 232 ARG A O 1
ATOM 1845 N N . ASP A 1 233 ? 9.376 23.301 13.065 1.00 89.19 233 ASP A N 1
ATOM 1846 C CA . ASP A 1 233 ? 10.442 22.674 12.279 1.00 89.19 233 ASP A CA 1
ATOM 1847 C C . ASP A 1 233 ? 11.085 23.679 11.311 1.00 89.19 233 ASP A C 1
ATOM 1849 O O . ASP A 1 233 ? 12.309 23.739 11.185 1.00 89.19 233 ASP A O 1
ATOM 1853 N N . LYS A 1 234 ? 10.282 24.568 10.711 1.00 91.44 234 LYS A N 1
ATOM 1854 C CA . LYS A 1 234 ? 10.780 25.686 9.896 1.00 91.44 234 LYS A CA 1
ATOM 1855 C C . LYS A 1 234 ? 11.612 26.681 10.712 1.00 91.44 234 LYS A C 1
ATOM 1857 O O . LYS A 1 234 ? 12.614 27.192 10.208 1.00 91.44 234 LYS A O 1
ATOM 1862 N N . ALA A 1 235 ? 11.216 26.969 11.953 1.00 91.38 235 ALA A N 1
ATOM 1863 C CA . ALA A 1 235 ? 11.983 27.836 12.844 1.00 91.38 235 ALA A CA 1
ATOM 1864 C C . ALA A 1 235 ? 13.344 27.212 13.194 1.00 91.38 235 ALA A C 1
ATOM 1866 O O . ALA A 1 235 ? 14.365 27.891 13.074 1.00 91.38 235 ALA A O 1
ATOM 1867 N N . ILE A 1 236 ? 13.372 25.917 13.533 1.00 90.50 236 ILE A N 1
ATOM 1868 C CA . ILE A 1 236 ? 14.612 25.159 13.772 1.00 90.50 236 ILE A CA 1
ATOM 1869 C C . ILE A 1 236 ? 15.512 25.216 12.534 1.00 90.50 236 ILE A C 1
ATOM 1871 O O . ILE A 1 236 ? 16.678 25.593 12.639 1.00 90.50 236 ILE A O 1
ATOM 1875 N N . GLY A 1 237 ? 14.958 24.934 11.350 1.00 88.94 237 GLY A N 1
ATOM 1876 C CA . GLY A 1 237 ? 15.693 24.999 10.082 1.00 88.94 237 GLY A CA 1
ATOM 1877 C C . GLY A 1 237 ? 16.222 26.396 9.734 1.00 88.94 237 GLY A C 1
ATOM 1878 O O . GLY A 1 237 ? 17.192 26.518 8.994 1.00 88.94 237 GLY A O 1
ATOM 1879 N N . SER A 1 238 ? 15.634 27.450 10.305 1.00 92.62 238 SER A N 1
ATOM 1880 C CA . SER A 1 238 ? 16.092 28.840 10.155 1.00 92.62 238 SER A CA 1
ATOM 1881 C C . SER A 1 238 ? 17.104 29.268 11.232 1.00 92.62 238 SER A C 1
ATOM 1883 O O . SER A 1 238 ? 17.449 30.445 11.312 1.00 92.62 238 SER A O 1
ATOM 1885 N N . GLY A 1 239 ? 17.570 28.342 12.080 1.00 91.31 239 GLY A N 1
ATOM 1886 C CA . GLY A 1 239 ? 18.568 28.601 13.123 1.00 91.31 239 GLY A CA 1
ATOM 1887 C C . GLY A 1 239 ? 17.998 29.093 14.458 1.00 91.31 239 GLY A C 1
ATOM 1888 O O . GLY A 1 239 ? 18.758 29.546 15.316 1.00 91.31 239 GLY A O 1
ATOM 1889 N N . VAL A 1 240 ? 16.678 29.022 14.669 1.00 90.88 240 VAL A N 1
ATOM 1890 C CA . VAL A 1 240 ? 16.068 29.360 15.964 1.00 90.88 240 VAL A CA 1
ATOM 1891 C C . VAL A 1 240 ? 16.391 28.265 16.979 1.00 90.88 240 VAL A C 1
ATOM 1893 O O . VAL A 1 240 ? 15.975 27.121 16.826 1.00 90.88 240 VAL A O 1
ATOM 1896 N N . THR A 1 241 ? 17.099 28.625 18.049 1.00 87.62 241 THR A N 1
ATOM 1897 C CA . THR A 1 241 ? 17.521 27.681 19.098 1.00 87.62 241 THR A CA 1
ATOM 1898 C C . THR A 1 241 ? 16.510 27.536 20.234 1.00 87.62 241 THR A C 1
ATOM 1900 O O . THR A 1 241 ? 16.447 26.490 20.871 1.00 87.62 241 THR A O 1
ATOM 1903 N N . ASN A 1 242 ? 15.697 28.565 20.497 1.00 91.31 242 ASN A N 1
ATOM 1904 C CA . ASN A 1 242 ? 14.654 28.514 21.520 1.00 91.31 242 ASN A CA 1
ATOM 1905 C C . ASN A 1 242 ? 13.282 28.271 20.886 1.00 91.31 242 ASN A C 1
ATOM 1907 O O . ASN A 1 242 ? 12.653 29.195 20.365 1.00 91.31 242 ASN A O 1
ATOM 1911 N N . VAL A 1 243 ? 12.806 27.031 20.990 1.00 91.75 243 VAL A N 1
ATOM 1912 C CA . VAL A 1 243 ? 11.515 26.589 20.443 1.00 91.75 243 VAL A CA 1
ATOM 1913 C C . VAL A 1 243 ? 10.420 26.395 21.495 1.00 91.75 243 VAL A C 1
ATOM 1915 O O . VAL A 1 243 ? 9.304 26.015 21.147 1.00 91.75 243 VAL A O 1
ATOM 1918 N N . SER A 1 244 ? 10.681 26.744 22.759 1.00 93.75 244 SER A N 1
ATOM 1919 C CA . SER A 1 244 ? 9.756 26.530 23.891 1.00 93.75 244 SER A CA 1
ATOM 1920 C C . SER A 1 244 ? 8.345 27.092 23.664 1.00 93.75 244 SER A C 1
ATOM 1922 O O . SER A 1 244 ? 7.349 26.496 24.077 1.00 93.75 244 SER A O 1
ATOM 1924 N N . LYS A 1 245 ? 8.227 28.229 22.960 1.00 93.06 245 LYS A N 1
ATOM 1925 C CA . LYS A 1 245 ? 6.927 28.825 22.606 1.00 93.06 245 LYS A CA 1
ATOM 1926 C C . LYS A 1 245 ? 6.122 27.937 21.656 1.00 93.06 245 LYS A C 1
ATOM 1928 O O . LYS A 1 245 ? 4.909 27.824 21.821 1.00 93.06 245 LYS A O 1
ATOM 1933 N N . PHE A 1 246 ? 6.785 27.317 20.680 1.00 93.44 246 PHE A N 1
ATOM 1934 C CA . PHE A 1 246 ? 6.143 26.380 19.763 1.00 93.44 246 PHE A CA 1
ATOM 1935 C C . PHE A 1 246 ? 5.730 25.110 20.500 1.00 93.44 246 PHE A C 1
ATOM 1937 O O . PHE A 1 246 ? 4.594 24.675 20.354 1.00 93.44 246 PHE A O 1
ATOM 1944 N N . GLU A 1 247 ? 6.605 24.569 21.349 1.00 93.19 247 GLU A N 1
ATOM 1945 C CA . GLU A 1 247 ? 6.306 23.384 22.162 1.00 93.19 247 GLU A CA 1
ATOM 1946 C C . GLU A 1 247 ? 5.104 23.616 23.082 1.00 93.19 247 GLU A C 1
ATOM 1948 O O . GLU A 1 247 ? 4.185 22.804 23.104 1.00 93.19 247 GLU A O 1
ATOM 1953 N N . THR A 1 248 ? 5.043 24.770 23.755 1.00 95.94 248 THR A N 1
ATOM 1954 C CA . THR A 1 248 ? 3.899 25.143 24.604 1.00 95.94 248 THR A CA 1
ATOM 1955 C C . THR A 1 248 ? 2.604 25.252 23.791 1.00 95.94 248 THR A C 1
ATOM 1957 O O . THR A 1 248 ? 1.557 24.772 24.225 1.00 95.94 248 THR A O 1
ATOM 1960 N N . LYS A 1 249 ? 2.657 25.855 22.592 1.00 95.69 249 LYS A N 1
ATOM 1961 C CA . LYS A 1 249 ? 1.504 25.951 21.678 1.00 95.69 249 LYS A CA 1
ATOM 1962 C C . LYS A 1 249 ? 1.029 24.564 21.237 1.00 95.69 249 LYS A C 1
ATOM 1964 O O . LYS A 1 249 ? -0.164 24.288 21.309 1.00 95.69 249 LYS A O 1
ATOM 1969 N N . ILE A 1 250 ? 1.949 23.698 20.810 1.00 93.56 250 ILE A N 1
ATOM 1970 C CA . ILE A 1 250 ? 1.654 22.324 20.379 1.00 93.56 250 ILE A CA 1
ATOM 1971 C C . ILE A 1 250 ? 1.044 21.524 21.533 1.00 93.56 250 ILE A C 1
ATOM 1973 O O . ILE A 1 250 ? 0.031 20.857 21.342 1.00 93.56 250 ILE A O 1
ATOM 1977 N N . GLN A 1 251 ? 1.620 21.621 22.732 1.00 94.19 251 GLN A N 1
ATOM 1978 C CA . GLN A 1 251 ? 1.134 20.916 23.915 1.00 94.19 251 GLN A CA 1
ATOM 1979 C C . GLN A 1 251 ? -0.295 21.337 24.272 1.00 94.19 251 GLN A C 1
ATOM 1981 O O . GLN A 1 251 ? -1.160 20.482 24.445 1.00 94.19 251 GLN A O 1
ATOM 1986 N N . LYS A 1 252 ? -0.578 22.645 24.268 1.00 95.69 252 LYS A N 1
ATOM 1987 C CA . LYS A 1 252 ? -1.934 23.160 24.486 1.00 95.69 252 LYS A CA 1
ATOM 1988 C C . LYS A 1 252 ? -2.926 22.627 23.446 1.00 95.69 252 LYS A C 1
ATOM 1990 O O . LYS A 1 252 ? -4.019 22.200 23.801 1.00 95.69 252 LYS A O 1
ATOM 1995 N N . LEU A 1 253 ? -2.552 22.619 22.165 1.00 94.69 253 LEU A N 1
ATOM 1996 C CA . LEU A 1 253 ? -3.408 22.076 21.104 1.00 94.69 253 LEU A CA 1
ATOM 1997 C C . LEU A 1 253 ? -3.656 20.566 21.276 1.00 94.69 253 LEU A C 1
ATOM 1999 O O . LEU A 1 253 ? -4.768 20.101 21.027 1.00 94.69 253 LEU A O 1
ATOM 2003 N N . LYS A 1 254 ? -2.655 19.803 21.737 1.00 91.94 254 LYS A N 1
ATOM 2004 C CA . LYS A 1 254 ? -2.797 18.372 22.063 1.00 91.94 254 LYS A CA 1
ATOM 2005 C C . LYS A 1 254 ? -3.736 18.142 23.249 1.00 91.94 254 LYS A C 1
ATOM 2007 O O . LYS A 1 254 ? -4.544 17.220 23.200 1.00 91.94 254 LYS A O 1
ATOM 2012 N N . GLU A 1 255 ? -3.687 18.990 24.273 1.00 92.00 255 GLU A N 1
ATOM 2013 C CA . GLU A 1 255 ? -4.628 18.956 25.403 1.00 92.00 255 GLU A CA 1
ATOM 2014 C C . GLU A 1 255 ? -6.061 19.290 24.968 1.00 92.00 255 GLU A C 1
ATOM 2016 O O . GLU A 1 255 ? -7.002 18.598 25.355 1.00 92.00 255 GLU A O 1
ATOM 2021 N N . GLU A 1 256 ? -6.238 20.296 24.105 1.00 92.81 256 GLU A N 1
ATOM 2022 C CA . GLU A 1 256 ? -7.536 20.615 23.500 1.00 92.81 256 GLU A CA 1
ATOM 2023 C C . GLU A 1 256 ? -8.080 19.437 22.677 1.00 92.81 256 GLU A C 1
ATOM 2025 O O . GLU A 1 256 ? -9.253 19.084 22.811 1.00 92.81 256 GLU A O 1
ATOM 2030 N N . LEU A 1 257 ? -7.231 18.793 21.865 1.00 91.88 257 LEU A N 1
ATOM 2031 C CA . LEU A 1 257 ? -7.593 17.594 21.105 1.00 91.88 257 LEU A CA 1
ATOM 2032 C C . LEU A 1 257 ? -8.011 16.448 22.034 1.00 91.88 257 LEU A C 1
ATOM 2034 O O . LEU A 1 257 ? -9.053 15.828 21.820 1.00 91.88 257 LEU A O 1
ATOM 2038 N N . HIS A 1 258 ? -7.235 16.199 23.089 1.00 89.25 258 HIS A N 1
ATOM 2039 C CA . HIS A 1 258 ? -7.558 15.199 24.102 1.00 89.25 258 HIS A CA 1
ATOM 2040 C C . HIS A 1 258 ? -8.906 15.492 24.773 1.00 89.25 258 HIS A C 1
ATOM 2042 O O . HIS A 1 258 ? -9.691 14.577 24.995 1.00 89.25 258 HIS A O 1
ATOM 2048 N N . GLY A 1 259 ? -9.226 16.760 25.041 1.00 88.31 259 GLY A N 1
ATOM 2049 C CA . GLY A 1 259 ? -10.531 17.163 25.568 1.00 88.31 259 GLY A CA 1
ATOM 2050 C C . GLY A 1 259 ? -11.706 16.862 24.627 1.00 88.31 259 GLY A C 1
ATOM 2051 O O . GLY A 1 259 ? -12.816 16.617 25.099 1.00 88.31 259 GLY A O 1
ATOM 2052 N N . ILE A 1 260 ? -11.485 16.837 23.306 1.00 87.38 260 ILE A N 1
ATOM 2053 C CA . ILE A 1 260 ? -12.508 16.440 22.321 1.00 87.38 260 ILE A CA 1
ATOM 2054 C C . ILE A 1 260 ? -12.718 14.914 22.333 1.00 87.38 260 ILE A C 1
ATOM 2056 O O . ILE A 1 260 ? -13.855 14.461 22.187 1.00 87.38 260 ILE A O 1
ATOM 2060 N N . PHE A 1 261 ? -11.658 14.125 22.549 1.00 82.19 261 PHE A N 1
ATOM 2061 C CA . PHE A 1 261 ? -11.752 12.671 22.757 1.00 82.19 261 PHE A CA 1
ATOM 2062 C C . PHE A 1 261 ? -12.406 12.314 24.107 1.00 82.19 261 PHE A C 1
ATOM 2064 O O . PHE A 1 261 ? -13.332 11.509 24.156 1.00 82.19 261 PHE A O 1
ATOM 2071 N N . GLY A 1 262 ? -11.950 12.937 25.198 1.00 62.00 262 GLY A N 1
ATOM 2072 C CA . GLY A 1 262 ? -12.268 12.585 26.588 1.00 62.00 262 GLY A CA 1
ATOM 2073 C C . GLY A 1 262 ? -13.706 12.840 27.047 1.00 62.00 262 GLY A C 1
ATOM 2074 O O . GLY A 1 262 ? -14.077 12.368 28.114 1.00 62.00 262 GLY A O 1
ATOM 2075 N N . LYS A 1 263 ? -14.547 13.508 26.247 1.00 55.12 263 LYS A N 1
ATOM 2076 C CA . LYS A 1 263 ? -15.995 13.583 26.524 1.00 55.12 263 LYS A CA 1
ATOM 2077 C C . LYS A 1 263 ? -16.717 12.227 26.396 1.00 55.12 263 LYS A C 1
ATOM 2079 O O . LYS A 1 263 ? -17.869 12.142 26.789 1.00 55.12 263 LYS A O 1
ATOM 2084 N N . GLU A 1 264 ? -16.062 11.177 25.886 1.00 51.03 264 GLU A N 1
ATOM 2085 C CA . GLU A 1 264 ? -16.664 9.843 25.692 1.00 51.03 264 GLU A CA 1
ATOM 2086 C C . GLU A 1 264 ? -16.208 8.754 26.676 1.00 51.03 264 GLU A C 1
ATOM 2088 O O . GLU A 1 264 ? -17.008 7.867 26.970 1.00 51.03 264 GLU A O 1
ATOM 2093 N N . GLU A 1 265 ? -14.981 8.783 27.220 1.00 49.34 265 GLU A N 1
ATOM 2094 C CA . GLU A 1 265 ? -14.540 7.714 28.145 1.00 49.34 265 GLU A CA 1
ATOM 2095 C C . GLU A 1 265 ? -15.393 7.693 29.442 1.00 49.34 265 GLU A C 1
ATOM 2097 O O . GLU A 1 265 ? -15.628 6.628 30.023 1.00 49.34 265 GLU A O 1
ATOM 2102 N N . GLU A 1 266 ? -15.942 8.842 29.860 1.00 35.78 266 GLU A N 1
ATOM 2103 C CA . GLU A 1 266 ? -16.852 8.958 31.014 1.00 35.78 266 GLU A CA 1
ATOM 2104 C C . GLU A 1 266 ? -18.314 8.579 30.691 1.00 35.78 266 GLU A C 1
ATOM 2106 O O . GLU A 1 266 ? -18.990 7.976 31.529 1.00 35.78 266 GLU A O 1
ATOM 2111 N N . GLU A 1 267 ? -18.809 8.846 29.477 1.00 40.16 267 GLU A N 1
ATOM 2112 C CA . GLU A 1 267 ? -20.185 8.498 29.087 1.00 40.16 267 GLU A CA 1
ATOM 2113 C C . GLU A 1 267 ? -20.329 7.004 28.739 1.00 40.16 267 GLU A C 1
ATOM 2115 O O . GLU A 1 267 ? -21.280 6.357 29.188 1.00 40.16 267 GLU A O 1
ATOM 2120 N N . GLU A 1 268 ? -19.359 6.401 28.040 1.00 42.59 268 GLU A N 1
ATOM 2121 C CA . GLU A 1 268 ? -19.403 4.976 27.674 1.00 42.59 268 GLU A CA 1
ATOM 2122 C C . GLU A 1 268 ? -19.133 4.030 28.858 1.00 42.59 268 GLU A C 1
ATOM 2124 O O . GLU A 1 268 ? -19.718 2.944 28.927 1.00 42.59 268 GLU A O 1
ATOM 2129 N N . SER A 1 269 ? -18.285 4.417 29.819 1.00 36.84 269 SER A N 1
ATOM 2130 C CA . SER A 1 269 ? -17.971 3.573 30.987 1.00 36.84 269 SER A CA 1
ATOM 2131 C C . SER A 1 269 ? -19.149 3.430 31.960 1.00 36.84 269 SER A C 1
ATOM 2133 O O . SER A 1 269 ? -19.281 2.402 32.632 1.00 36.84 269 SER A O 1
ATOM 2135 N N . SER A 1 270 ? -20.056 4.412 31.991 1.00 34.28 270 SER A N 1
ATOM 2136 C CA . SER A 1 270 ? -21.237 4.407 32.863 1.00 34.28 270 SER A CA 1
ATOM 2137 C C . SER A 1 270 ? -22.377 3.495 32.372 1.00 34.28 270 SER A C 1
ATOM 2139 O O . SER A 1 270 ? -23.186 3.031 33.179 1.00 34.28 270 SER A O 1
ATOM 2141 N N . ALA A 1 271 ? -22.418 3.159 31.075 1.00 39.12 271 ALA A N 1
ATOM 2142 C CA . ALA A 1 271 ? -23.524 2.419 30.457 1.00 39.12 271 ALA A CA 1
ATOM 2143 C C . ALA A 1 271 ? -23.323 0.886 30.371 1.00 39.12 271 ALA A C 1
ATOM 2145 O O . ALA A 1 271 ? -24.266 0.158 30.058 1.00 39.12 271 ALA A O 1
ATOM 2146 N N . ILE A 1 272 ? -22.119 0.364 30.649 1.00 43.81 272 ILE A N 1
ATOM 2147 C CA . ILE A 1 272 ? -21.729 -1.019 30.283 1.00 43.81 272 ILE A CA 1
ATOM 2148 C C . ILE A 1 272 ? -21.739 -2.011 31.470 1.00 43.81 272 ILE A C 1
ATOM 2150 O O . ILE A 1 272 ? -21.670 -3.230 31.281 1.00 43.81 272 ILE A O 1
ATOM 2154 N N . ASN A 1 273 ? -21.931 -1.549 32.707 1.00 32.97 273 ASN A N 1
ATOM 2155 C CA . ASN A 1 273 ? -21.960 -2.421 33.888 1.00 32.97 273 ASN A CA 1
ATOM 2156 C C . ASN A 1 273 ? -23.340 -3.056 34.143 1.00 32.97 273 ASN A C 1
ATOM 2158 O O . ASN A 1 273 ? -24.014 -2.698 35.106 1.00 32.97 273 ASN A O 1
ATOM 2162 N N . LYS A 1 274 ? -23.758 -4.021 33.308 1.00 41.53 274 LYS A N 1
ATOM 2163 C CA . LYS A 1 274 ? -24.707 -5.107 33.669 1.00 41.53 274 LYS A CA 1
ATOM 2164 C C . LYS A 1 274 ? -24.850 -6.119 32.519 1.00 41.53 274 LYS A C 1
ATOM 2166 O O . LYS A 1 274 ? -25.565 -5.867 31.557 1.00 41.53 274 LYS A O 1
ATOM 2171 N N . GLY A 1 275 ? -24.214 -7.296 32.619 1.00 34.16 275 GLY A N 1
ATOM 2172 C CA . GLY A 1 275 ? -24.357 -8.333 31.580 1.00 34.16 275 GLY A CA 1
ATOM 2173 C C . GLY A 1 275 ? -23.727 -9.709 31.850 1.00 34.16 275 GLY A C 1
ATOM 2174 O O . GLY A 1 275 ? -22.673 -10.028 31.304 1.00 34.16 275 GLY A O 1
ATOM 2175 N N . CYS A 1 276 ? -24.434 -10.515 32.654 1.00 34.84 276 CYS A N 1
ATOM 2176 C CA . CYS A 1 276 ? -24.335 -11.959 32.958 1.00 34.84 276 CYS A CA 1
ATOM 2177 C C . CYS A 1 276 ? -23.260 -12.811 32.243 1.00 34.84 276 CYS A C 1
ATOM 2179 O O . CYS A 1 276 ? -23.280 -12.987 31.027 1.00 34.84 276 CYS A O 1
ATOM 2181 N N . THR A 1 277 ? -22.369 -13.425 33.022 1.00 42.38 277 THR A N 1
ATOM 2182 C CA . THR A 1 277 ? -21.319 -14.391 32.654 1.00 42.38 277 THR A CA 1
ATOM 2183 C C . THR A 1 277 ? -21.846 -15.831 32.574 1.00 42.38 277 THR A C 1
ATOM 2185 O O . THR A 1 277 ? -21.787 -16.565 33.550 1.00 42.38 277 THR A O 1
ATOM 2188 N N . SER A 1 278 ? -22.316 -16.278 31.408 1.00 47.41 278 SER A N 1
ATOM 2189 C CA . SER A 1 278 ? -22.187 -17.687 30.989 1.00 47.41 278 SER A CA 1
ATOM 2190 C C . SER A 1 278 ? -22.517 -17.869 29.502 1.00 47.41 278 SER A C 1
ATOM 2192 O O . SER A 1 278 ? -23.196 -17.037 28.903 1.00 47.41 278 SER A O 1
ATOM 2194 N N . CYS A 1 279 ? -22.015 -18.975 28.947 1.00 35.59 279 CYS A N 1
ATOM 2195 C CA . CYS A 1 279 ? -22.284 -19.567 27.632 1.00 35.59 279 CYS A CA 1
ATOM 2196 C C . CYS A 1 279 ? -21.424 -19.100 26.440 1.00 35.59 279 CYS A C 1
ATOM 2198 O O . CYS A 1 279 ? -21.253 -17.921 26.134 1.00 35.59 279 CYS A O 1
ATOM 2200 N N . SER A 1 280 ? -20.912 -20.107 25.732 1.00 40.38 280 SER A N 1
ATOM 2201 C CA . SER A 1 280 ? -20.065 -20.100 24.531 1.00 40.38 280 SER A CA 1
ATOM 2202 C C . SER A 1 280 ? -20.682 -19.426 23.294 1.00 40.38 280 SER A C 1
ATOM 2204 O O . SER A 1 280 ? -20.048 -19.367 22.247 1.00 40.38 280 SER A O 1
ATOM 2206 N N . CYS A 1 281 ? -21.884 -18.861 23.414 1.00 39.16 281 CYS A N 1
ATOM 2207 C CA . CYS A 1 281 ? -22.572 -18.062 22.399 1.00 39.16 281 CYS A CA 1
ATOM 2208 C C . CYS A 1 281 ? -22.136 -16.579 22.366 1.00 39.16 281 CYS A C 1
ATOM 2210 O O . CYS A 1 281 ? -22.591 -15.828 21.507 1.00 39.16 281 CYS A O 1
ATOM 2212 N N . LYS A 1 282 ? -21.250 -16.138 23.274 1.00 49.84 282 LYS A N 1
ATOM 2213 C CA . LYS A 1 282 ? -20.798 -14.735 23.359 1.00 49.84 282 LYS A CA 1
ATOM 2214 C C . LYS A 1 282 ? -19.761 -14.308 22.316 1.00 49.84 282 LYS A C 1
ATOM 2216 O O . LYS A 1 282 ? -19.761 -13.136 21.948 1.00 49.84 282 LYS A O 1
ATOM 2221 N N . ALA A 1 283 ? -18.890 -15.207 21.850 1.00 54.53 283 ALA A N 1
ATOM 2222 C CA . ALA A 1 283 ? -17.778 -14.828 20.967 1.00 54.53 283 ALA A CA 1
ATOM 2223 C C . ALA A 1 283 ? -18.256 -14.271 19.611 1.00 54.53 283 ALA A C 1
ATOM 2225 O O . ALA A 1 283 ? -17.620 -13.390 19.044 1.00 54.53 283 ALA A O 1
ATOM 2226 N N . ASP A 1 284 ? -19.425 -14.718 19.142 1.00 65.88 284 ASP A N 1
ATOM 2227 C CA . ASP A 1 284 ? -19.997 -14.328 17.850 1.00 65.88 284 ASP A CA 1
ATOM 2228 C C . ASP A 1 284 ? -20.878 -13.066 17.902 1.00 65.88 284 ASP A C 1
ATOM 2230 O O . ASP A 1 284 ? -21.433 -12.659 16.878 1.00 65.88 284 ASP A O 1
ATOM 2234 N N . ASN A 1 285 ? -21.036 -12.434 19.072 1.00 88.62 285 ASN A N 1
ATOM 2235 C CA . ASN A 1 285 ? -21.896 -11.255 19.237 1.00 88.62 285 ASN A CA 1
ATOM 2236 C C . ASN A 1 285 ? -21.157 -9.979 19.677 1.00 88.62 285 ASN A C 1
ATOM 2238 O O . ASN A 1 285 ? -21.772 -9.045 20.196 1.00 88.62 285 ASN A O 1
ATOM 2242 N N . SER A 1 286 ? -19.846 -9.914 19.460 1.00 95.25 286 SER A N 1
ATOM 2243 C CA . SER A 1 286 ? -19.061 -8.689 19.639 1.00 95.25 286 SER A CA 1
ATOM 2244 C C . SER A 1 286 ? -17.949 -8.556 18.600 1.00 95.25 286 SER A C 1
ATOM 2246 O O . SER A 1 286 ? -17.712 -9.480 17.822 1.00 95.25 286 SER A O 1
ATOM 2248 N N . GLY A 1 287 ? -17.268 -7.412 18.601 1.00 97.31 287 GLY A N 1
ATOM 2249 C CA . GLY A 1 287 ? -16.119 -7.157 17.738 1.00 97.31 287 GLY A CA 1
ATOM 2250 C C . GLY A 1 287 ? -16.489 -6.921 16.276 1.00 97.31 287 GLY A C 1
ATOM 2251 O O . GLY A 1 287 ? -17.662 -6.749 15.920 1.00 97.31 287 GLY A O 1
ATOM 2252 N N . MET A 1 288 ? -15.475 -6.984 15.413 1.00 97.88 288 MET A N 1
ATOM 2253 C CA . MET A 1 288 ? -15.615 -6.809 13.966 1.00 97.88 288 MET A CA 1
ATOM 2254 C C . MET A 1 288 ? -16.608 -7.813 13.365 1.00 97.88 288 MET A C 1
ATOM 2256 O O . MET A 1 288 ? -17.399 -7.450 12.499 1.00 97.88 288 MET A O 1
ATOM 2260 N N . LYS A 1 289 ? -16.645 -9.056 13.869 1.00 97.88 289 LYS A N 1
ATOM 2261 C CA . LYS A 1 289 ? -17.564 -10.099 13.376 1.00 97.88 289 LYS A CA 1
ATOM 2262 C C . LYS A 1 289 ? -19.035 -9.726 13.562 1.00 97.88 289 LYS A C 1
ATOM 2264 O O . LYS A 1 289 ? -19.843 -9.913 12.654 1.00 97.88 289 LYS A O 1
ATOM 2269 N N . ALA A 1 290 ? -19.393 -9.205 14.735 1.00 97.50 290 ALA A N 1
ATOM 2270 C CA . ALA A 1 290 ? -20.751 -8.731 14.972 1.00 97.50 290 ALA A CA 1
ATOM 2271 C C . ALA A 1 290 ? -21.053 -7.486 14.130 1.00 97.50 290 ALA A C 1
ATOM 2273 O O . ALA A 1 290 ? -22.131 -7.392 13.550 1.00 97.50 290 ALA A O 1
ATOM 2274 N N . PHE A 1 291 ? -20.085 -6.576 14.000 1.00 98.06 291 PHE A N 1
ATOM 2275 C CA . PHE A 1 291 ? -20.263 -5.345 13.236 1.00 98.06 291 PHE A CA 1
ATOM 2276 C C . PHE A 1 291 ? -20.518 -5.597 11.746 1.00 98.06 291 PHE A C 1
ATOM 2278 O O . PHE A 1 291 ? -21.496 -5.100 11.188 1.00 98.06 291 PHE A O 1
ATOM 2285 N N . THR A 1 292 ? -19.699 -6.428 11.098 1.00 98.00 292 THR A N 1
ATOM 2286 C CA . THR A 1 292 ? -19.862 -6.755 9.673 1.00 98.00 292 THR A CA 1
ATOM 2287 C C . THR A 1 292 ? -21.168 -7.505 9.402 1.00 98.00 292 THR A C 1
ATOM 2289 O O . THR A 1 292 ? -21.803 -7.289 8.366 1.00 98.00 292 THR A O 1
ATOM 2292 N N . ARG A 1 293 ? -21.610 -8.369 10.326 1.00 96.88 293 ARG A N 1
ATOM 2293 C CA . ARG A 1 293 ? -22.920 -9.034 10.254 1.00 96.88 293 ARG A CA 1
ATOM 2294 C C . ARG A 1 293 ? -24.057 -8.019 10.311 1.00 96.88 293 ARG A C 1
ATOM 2296 O O . ARG A 1 293 ? -24.986 -8.101 9.505 1.00 96.88 293 ARG A O 1
ATOM 2303 N N . ASP A 1 294 ? -24.003 -7.085 11.250 1.00 97.12 294 ASP A N 1
ATOM 2304 C CA . ASP A 1 294 ? -25.085 -6.130 11.467 1.00 97.12 294 ASP A CA 1
ATOM 2305 C C . ASP A 1 294 ? -25.170 -5.122 10.310 1.00 97.12 294 ASP A C 1
ATOM 2307 O O . ASP A 1 294 ? -26.272 -4.860 9.822 1.00 97.12 294 ASP A O 1
ATOM 2311 N N . LEU A 1 295 ? -24.024 -4.668 9.777 1.00 97.88 295 LEU A N 1
ATOM 2312 C CA . LEU A 1 295 ? -23.949 -3.870 8.546 1.00 97.88 295 LEU A CA 1
ATOM 2313 C C . LEU A 1 295 ? -24.686 -4.553 7.388 1.00 97.88 295 LEU A C 1
ATOM 2315 O O . LEU A 1 295 ? -25.590 -3.967 6.798 1.00 97.88 295 LEU A O 1
ATOM 2319 N N . ARG A 1 296 ? -24.365 -5.818 7.091 1.00 96.69 296 ARG A N 1
ATOM 2320 C CA . ARG A 1 296 ? -25.030 -6.578 6.013 1.00 96.69 296 ARG A CA 1
ATOM 2321 C C . ARG A 1 296 ? -26.502 -6.861 6.300 1.00 96.69 296 ARG A C 1
ATOM 2323 O O . ARG A 1 296 ? -27.321 -6.992 5.388 1.00 96.69 296 ARG A O 1
ATOM 2330 N N . THR A 1 297 ? -26.853 -6.993 7.577 1.00 95.50 297 THR A N 1
ATOM 2331 C CA . THR A 1 297 ? -28.237 -7.227 7.988 1.00 95.50 297 THR A CA 1
ATOM 2332 C C . THR A 1 297 ? -29.090 -6.000 7.691 1.00 95.50 297 THR A C 1
ATOM 2334 O O . THR A 1 297 ? -30.160 -6.161 7.095 1.00 95.50 297 THR A O 1
ATOM 2337 N N . LYS A 1 298 ? -28.604 -4.805 8.047 1.00 96.19 298 LYS A N 1
ATOM 2338 C CA . LYS A 1 298 ? -29.295 -3.527 7.852 1.00 96.19 298 LYS A CA 1
ATOM 2339 C C . LYS A 1 298 ? -29.234 -3.029 6.408 1.00 96.19 298 LYS A C 1
ATOM 2341 O O . LYS A 1 298 ? -30.277 -2.715 5.839 1.00 96.19 298 LYS A O 1
ATOM 2346 N N . PHE A 1 299 ? -28.045 -2.962 5.819 1.00 96.81 299 PHE A N 1
ATOM 2347 C CA . PHE A 1 299 ? -27.811 -2.379 4.499 1.00 96.81 299 PHE A CA 1
ATOM 2348 C C . PHE A 1 299 ? -27.829 -3.472 3.433 1.00 96.81 299 PHE A C 1
ATOM 2350 O O . PHE A 1 299 ? -26.801 -4.027 3.040 1.00 96.81 299 PHE A O 1
ATOM 2357 N N . LYS A 1 300 ? -29.038 -3.826 2.981 1.00 92.75 300 LYS A N 1
ATOM 2358 C CA . LYS A 1 300 ? -29.220 -4.834 1.930 1.00 92.75 300 LYS A CA 1
ATOM 2359 C C . LYS A 1 300 ? -28.506 -4.390 0.652 1.00 92.75 300 LYS A C 1
ATOM 2361 O O . LYS A 1 300 ? -28.776 -3.317 0.129 1.00 92.75 300 LYS A O 1
ATOM 2366 N N . GLY A 1 301 ? -27.616 -5.241 0.148 1.00 92.25 301 GLY A N 1
ATOM 2367 C CA . GLY A 1 301 ? -26.792 -4.953 -1.027 1.00 92.25 301 GLY A CA 1
ATOM 2368 C C . GLY A 1 301 ? -25.364 -4.508 -0.711 1.00 92.25 301 GLY A C 1
ATOM 2369 O O . GLY A 1 301 ? -24.558 -4.469 -1.633 1.00 92.25 301 GLY A O 1
ATOM 2370 N N . LEU A 1 302 ? -25.013 -4.246 0.553 1.00 96.81 302 LEU A N 1
ATOM 2371 C CA . LEU A 1 302 ? -23.610 -4.169 0.957 1.00 96.81 302 LEU A CA 1
ATOM 2372 C C . LEU A 1 302 ? -23.030 -5.592 0.971 1.00 96.81 302 LEU A C 1
ATOM 2374 O O . LEU A 1 302 ? -23.119 -6.312 1.965 1.00 96.81 302 LEU A O 1
ATOM 2378 N N . ASP A 1 303 ? -22.506 -6.025 -0.172 1.00 91.31 303 ASP A N 1
ATOM 2379 C CA . ASP A 1 303 ? -22.044 -7.400 -0.378 1.00 91.31 303 ASP A CA 1
ATOM 2380 C C . ASP A 1 303 ? -20.668 -7.602 0.266 1.00 91.31 303 ASP A C 1
ATOM 2382 O O . ASP A 1 303 ? -20.404 -8.586 0.967 1.00 91.31 303 ASP A O 1
ATOM 2386 N N . ASP A 1 304 ? -19.797 -6.621 0.045 1.00 97.00 304 ASP A N 1
ATOM 2387 C CA . ASP A 1 304 ? -18.376 -6.732 0.291 1.00 97.00 304 ASP A CA 1
ATOM 2388 C C . ASP A 1 304 ? -17.900 -5.708 1.327 1.00 97.00 304 ASP A C 1
ATOM 2390 O O . ASP A 1 304 ? -18.262 -4.533 1.290 1.00 97.00 304 ASP A O 1
ATOM 2394 N N . ILE A 1 305 ? -17.060 -6.153 2.257 1.00 98.38 305 ILE A N 1
ATOM 2395 C CA . ILE A 1 305 ? -16.433 -5.283 3.255 1.00 98.38 305 ILE A CA 1
ATOM 2396 C C . ILE A 1 305 ? -14.946 -5.595 3.230 1.00 98.38 305 ILE A C 1
ATOM 2398 O O . ILE A 1 305 ? -14.537 -6.715 3.526 1.00 98.38 305 ILE A O 1
ATOM 2402 N N . PHE A 1 306 ? -14.161 -4.604 2.848 1.00 98.50 306 PHE A N 1
ATOM 2403 C CA . PHE A 1 306 ? -12.715 -4.627 2.749 1.00 98.50 306 PHE A CA 1
ATOM 2404 C C . PHE A 1 306 ? -12.102 -3.880 3.929 1.00 98.50 306 PHE A C 1
ATOM 2406 O O . PHE A 1 306 ? -12.733 -2.991 4.505 1.00 98.50 306 PHE A O 1
ATOM 2413 N N . VAL A 1 307 ? -10.854 -4.202 4.252 1.00 98.69 307 VAL A N 1
ATOM 2414 C CA . VAL A 1 307 ? -10.060 -3.453 5.235 1.00 98.69 307 VAL A CA 1
ATOM 2415 C C . VAL A 1 307 ? -8.695 -3.083 4.675 1.00 98.69 307 VAL A C 1
ATOM 2417 O O . VAL A 1 307 ? -8.158 -3.787 3.819 1.00 98.69 307 VAL A O 1
ATOM 2420 N N . TRP A 1 308 ? -8.128 -1.987 5.157 1.00 98.44 308 TRP A N 1
ATOM 2421 C CA . TRP A 1 308 ? -6.794 -1.531 4.783 1.00 98.44 308 TRP A CA 1
ATOM 2422 C C . TRP A 1 308 ? -5.687 -2.178 5.626 1.00 98.44 308 TRP A C 1
ATOM 2424 O O . TRP A 1 308 ? -5.873 -2.400 6.817 1.00 98.44 308 TRP A O 1
ATOM 2434 N N . HIS A 1 309 ? -4.524 -2.449 5.041 1.00 98.50 309 HIS A N 1
ATOM 2435 C CA . HIS A 1 309 ? -3.275 -2.644 5.781 1.00 98.50 309 HIS A CA 1
ATOM 2436 C C . HIS A 1 309 ? -2.074 -2.240 4.911 1.00 98.50 309 HIS A C 1
ATOM 2438 O O . HIS A 1 309 ? -2.175 -2.204 3.685 1.00 98.50 309 HIS A O 1
ATOM 2444 N N . ALA A 1 310 ? -0.915 -1.971 5.509 1.00 97.88 310 ALA A N 1
ATOM 2445 C CA . ALA A 1 310 ? 0.327 -1.817 4.749 1.00 97.88 310 ALA A CA 1
ATOM 2446 C C . ALA A 1 310 ? 0.902 -3.195 4.375 1.00 97.88 310 ALA A C 1
ATOM 2448 O O . ALA A 1 310 ? 0.643 -4.192 5.054 1.00 97.88 310 ALA A O 1
ATOM 2449 N N . LEU A 1 311 ? 1.723 -3.282 3.325 1.00 97.75 311 LEU A N 1
ATOM 2450 C CA . LEU A 1 311 ? 2.286 -4.560 2.869 1.00 97.75 311 LEU A CA 1
ATOM 2451 C C . LEU A 1 311 ? 3.035 -5.319 3.979 1.00 97.75 311 LEU A C 1
ATOM 2453 O O . LEU A 1 311 ? 2.893 -6.534 4.086 1.00 97.75 311 LEU A O 1
ATOM 2457 N N . ALA A 1 312 ? 3.792 -4.613 4.821 1.00 97.56 312 ALA A N 1
ATOM 2458 C CA . ALA A 1 312 ? 4.566 -5.207 5.913 1.00 97.56 312 ALA A CA 1
ATOM 2459 C C . ALA A 1 312 ? 3.789 -5.339 7.242 1.00 97.56 312 ALA A C 1
ATOM 2461 O O . ALA A 1 312 ? 4.382 -5.721 8.249 1.00 97.56 312 ALA A O 1
ATOM 2462 N N . GLY A 1 313 ? 2.484 -5.033 7.277 1.00 97.31 313 GLY A N 1
ATOM 2463 C CA . GLY A 1 313 ? 1.648 -5.079 8.485 1.00 97.31 313 GLY A CA 1
ATOM 2464 C C . GLY A 1 313 ? 0.852 -3.794 8.666 1.00 97.31 313 GLY A C 1
ATOM 2465 O O . GLY A 1 313 ? -0.040 -3.498 7.876 1.00 97.31 313 GLY A O 1
ATOM 2466 N N . ALA A 1 314 ? 1.163 -3.036 9.713 1.00 97.00 314 ALA A N 1
ATOM 2467 C CA . ALA A 1 314 ? 0.839 -1.610 9.751 1.00 97.00 314 ALA A CA 1
ATOM 2468 C C . ALA A 1 314 ? 1.955 -0.813 9.052 1.00 97.00 314 ALA A C 1
ATOM 2470 O O . ALA A 1 314 ? 2.911 -1.408 8.552 1.00 97.00 314 ALA A O 1
ATOM 2471 N N . TRP A 1 315 ? 1.871 0.518 9.025 1.00 97.56 315 TRP A N 1
ATOM 2472 C CA . TRP A 1 315 ? 2.907 1.367 8.420 1.00 97.56 315 TRP A CA 1
ATOM 2473 C C . TRP A 1 315 ? 4.328 1.044 8.905 1.00 97.56 315 TRP A C 1
ATOM 2475 O O . TRP A 1 315 ? 5.216 0.864 8.080 1.00 97.56 315 TRP A O 1
ATOM 2485 N N . GLY A 1 316 ? 4.528 0.885 10.218 1.00 97.44 316 GLY A N 1
ATOM 2486 C CA . GLY A 1 316 ? 5.806 0.480 10.810 1.00 97.44 316 GLY A CA 1
ATOM 2487 C C . GLY A 1 316 ? 6.056 -1.035 10.788 1.00 97.44 316 GLY A C 1
ATOM 2488 O O . GLY A 1 316 ? 6.981 -1.519 11.433 1.00 97.44 316 GLY A O 1
ATOM 2489 N N . GLY A 1 317 ? 5.242 -1.834 10.107 1.00 98.31 317 GLY A N 1
ATOM 2490 C CA . GLY A 1 317 ? 5.355 -3.292 10.087 1.00 98.31 317 GLY A CA 1
ATOM 2491 C C . GLY A 1 317 ? 4.794 -3.986 11.335 1.00 98.31 317 GLY A C 1
ATOM 2492 O O . GLY A 1 317 ? 3.811 -3.528 11.922 1.00 98.31 317 GLY A O 1
ATOM 2493 N N . VAL A 1 318 ? 5.396 -5.112 11.732 1.00 98.56 318 VAL A N 1
ATOM 2494 C CA . VAL A 1 318 ? 4.976 -5.965 12.862 1.00 98.56 318 VAL A CA 1
ATOM 2495 C C . VAL A 1 318 ? 5.913 -5.801 14.059 1.00 98.56 318 VAL A C 1
ATOM 2497 O O . VAL A 1 318 ? 7.131 -5.952 13.931 1.00 98.56 318 VAL A O 1
ATOM 2500 N N . ARG A 1 319 ? 5.353 -5.557 15.250 1.00 97.75 319 ARG A N 1
ATOM 2501 C CA . ARG A 1 319 ? 6.113 -5.378 16.494 1.00 97.75 319 ARG A CA 1
ATOM 2502 C C . ARG A 1 319 ? 6.863 -6.667 16.872 1.00 97.75 319 ARG A C 1
ATOM 2504 O O . ARG A 1 319 ? 6.215 -7.701 17.060 1.00 97.75 319 ARG A O 1
ATOM 2511 N N . PRO A 1 320 ? 8.200 -6.624 17.027 1.00 97.50 320 PRO A N 1
ATOM 2512 C CA . PRO A 1 320 ? 8.980 -7.780 17.462 1.00 97.50 320 PRO A CA 1
ATOM 2513 C C . PRO A 1 320 ? 8.489 -8.355 18.789 1.00 97.50 320 PRO A C 1
ATOM 2515 O O . PRO A 1 320 ? 8.242 -7.621 19.745 1.00 97.50 320 PRO A O 1
ATOM 2518 N N . GLY A 1 321 ? 8.346 -9.680 18.839 1.00 96.12 321 GLY A N 1
ATOM 2519 C CA . GLY A 1 321 ? 7.927 -10.416 20.035 1.00 96.12 321 GLY A CA 1
ATOM 2520 C C . GLY A 1 321 ? 6.441 -10.304 20.395 1.00 96.12 321 GLY A C 1
ATOM 2521 O O . GLY A 1 321 ? 6.016 -10.942 21.353 1.00 96.12 321 GLY A O 1
ATOM 2522 N N . ALA A 1 322 ? 5.641 -9.533 19.650 1.00 96.00 322 ALA A N 1
ATOM 2523 C CA . ALA A 1 322 ? 4.210 -9.390 19.924 1.00 96.00 322 ALA A CA 1
ATOM 2524 C C . ALA A 1 322 ? 3.352 -10.509 19.301 1.00 96.00 322 ALA A C 1
ATOM 2526 O O . ALA A 1 322 ? 2.240 -10.774 19.755 1.00 96.00 322 ALA A O 1
ATOM 2527 N N . THR A 1 323 ? 3.873 -11.186 18.276 1.00 96.75 323 THR A N 1
ATOM 2528 C CA . THR A 1 323 ? 3.203 -12.294 17.576 1.00 96.75 323 THR A CA 1
ATOM 2529 C C . THR A 1 323 ? 4.109 -13.527 17.525 1.00 96.75 323 THR A C 1
ATOM 2531 O O . THR A 1 323 ? 5.254 -13.482 17.973 1.00 96.75 323 THR A O 1
ATOM 2534 N N . HIS A 1 324 ? 3.615 -14.635 16.963 1.00 97.94 324 HIS A N 1
ATOM 2535 C CA . HIS A 1 324 ? 4.422 -15.839 16.723 1.00 97.94 324 HIS A CA 1
ATOM 2536 C C . HIS A 1 324 ? 5.438 -15.683 15.582 1.00 97.94 324 HIS A C 1
ATOM 2538 O O . HIS A 1 324 ? 6.273 -16.564 15.379 1.00 97.94 324 HIS A O 1
ATOM 2544 N N . LEU A 1 325 ? 5.364 -14.590 14.822 1.00 98.31 325 LEU A N 1
ATOM 2545 C CA . LEU A 1 325 ? 6.244 -14.332 13.692 1.00 98.31 325 LEU A CA 1
ATOM 2546 C C . LEU A 1 325 ? 7.591 -13.778 14.158 1.00 98.31 325 LEU A C 1
ATOM 2548 O O . LEU A 1 325 ? 7.670 -12.931 15.049 1.00 98.31 325 LEU A O 1
ATOM 2552 N N . ASN A 1 326 ? 8.660 -14.201 13.491 1.00 98.31 326 ASN A N 1
ATOM 2553 C CA . ASN A 1 326 ? 9.992 -13.640 13.652 1.00 98.31 326 ASN A CA 1
ATOM 2554 C C . ASN A 1 326 ? 10.070 -12.305 12.904 1.00 98.31 326 ASN A C 1
ATOM 2556 O O . ASN A 1 326 ? 10.471 -12.262 11.738 1.00 98.31 326 ASN A O 1
ATOM 2560 N N . SER A 1 327 ? 9.655 -11.220 13.560 1.00 98.00 327 SER A N 1
ATOM 2561 C CA . SER A 1 327 ? 9.871 -9.864 13.060 1.00 98.00 327 SER A CA 1
ATOM 2562 C C . SER A 1 327 ? 11.055 -9.183 13.739 1.00 98.00 327 SER A C 1
ATOM 2564 O O . SER A 1 327 ? 11.337 -9.390 14.923 1.00 98.00 327 SER A O 1
ATOM 2566 N N . LYS A 1 328 ? 11.767 -8.356 12.972 1.00 97.94 328 LYS A N 1
ATOM 2567 C CA . LYS A 1 328 ? 12.897 -7.549 13.445 1.00 97.94 328 LYS A CA 1
ATOM 2568 C C . LYS A 1 328 ? 12.763 -6.128 12.929 1.00 97.94 328 LYS A C 1
ATOM 2570 O O . LYS A 1 328 ? 12.286 -5.923 11.817 1.00 97.94 328 LYS A O 1
ATOM 2575 N N . ILE A 1 329 ? 13.210 -5.155 13.720 1.00 98.00 329 ILE A N 1
ATOM 2576 C CA . ILE A 1 329 ? 13.301 -3.776 13.240 1.00 98.00 329 ILE A CA 1
ATOM 2577 C C . ILE A 1 329 ? 14.479 -3.689 12.275 1.00 98.00 329 ILE A C 1
ATOM 2579 O O . ILE A 1 329 ? 15.626 -3.877 12.677 1.00 98.00 329 ILE A O 1
ATOM 2583 N N . VAL A 1 330 ? 14.179 -3.436 11.006 1.00 98.06 330 VAL A N 1
ATOM 2584 C CA . VAL A 1 330 ? 15.159 -3.257 9.939 1.00 98.06 330 VAL A CA 1
ATOM 2585 C C . VAL A 1 330 ? 15.240 -1.767 9.613 1.00 98.06 330 VAL A C 1
ATOM 2587 O O . VAL A 1 330 ? 14.233 -1.196 9.173 1.00 98.06 330 VAL A O 1
ATOM 2590 N N . PRO A 1 331 ? 16.406 -1.127 9.830 1.00 96.88 331 PRO A N 1
ATOM 2591 C CA . PRO A 1 331 ? 16.630 0.252 9.426 1.00 96.88 331 PRO A CA 1
ATOM 2592 C C . PRO A 1 331 ? 16.323 0.445 7.945 1.00 96.88 331 PRO A C 1
ATOM 2594 O O . PRO A 1 331 ? 16.796 -0.312 7.099 1.00 96.88 331 PRO A O 1
ATOM 2597 N N . CYS A 1 332 ? 15.518 1.457 7.642 1.00 95.50 332 CYS A N 1
ATOM 2598 C CA . CYS A 1 332 ? 15.157 1.779 6.270 1.00 95.50 332 CYS A CA 1
ATOM 2599 C C . CYS A 1 332 ? 16.270 2.573 5.592 1.00 95.50 332 CYS A C 1
ATOM 2601 O O . CYS A 1 332 ? 16.757 3.567 6.132 1.00 95.50 332 CYS A O 1
ATOM 2603 N N . LYS A 1 333 ? 16.642 2.153 4.385 1.00 90.94 333 LYS A N 1
ATOM 2604 C CA . LYS A 1 333 ? 17.644 2.817 3.554 1.00 90.94 333 LYS A CA 1
ATOM 2605 C C . LYS A 1 333 ? 17.021 3.229 2.229 1.00 90.94 333 LYS A C 1
ATOM 2607 O O . LYS A 1 333 ? 16.492 2.396 1.502 1.00 90.94 333 LYS A O 1
ATOM 2612 N N . LEU A 1 334 ? 17.096 4.517 1.917 1.00 89.56 334 LEU A N 1
ATOM 2613 C CA . LEU A 1 334 ? 16.611 5.045 0.648 1.00 89.56 334 LEU A CA 1
ATOM 2614 C C . LEU A 1 334 ? 17.626 4.733 -0.463 1.00 89.56 334 LEU A C 1
ATOM 2616 O O . LEU A 1 334 ? 18.834 4.886 -0.256 1.00 89.56 334 LEU A O 1
ATOM 2620 N N . SER A 1 335 ? 17.156 4.274 -1.624 1.00 88.06 335 SER A N 1
ATOM 2621 C CA . SER A 1 335 ? 18.018 4.133 -2.800 1.00 88.06 335 SER A CA 1
ATOM 2622 C C . SER A 1 335 ? 18.359 5.513 -3.374 1.00 88.06 335 SER A C 1
ATOM 2624 O O . SER A 1 335 ? 17.563 6.446 -3.233 1.00 88.06 335 SER A O 1
ATOM 2626 N N . PRO A 1 336 ? 19.499 5.667 -4.073 1.00 88.06 336 PRO A N 1
ATOM 2627 C CA . PRO A 1 336 ? 19.807 6.911 -4.777 1.00 88.06 336 PRO A CA 1
ATOM 2628 C C . PRO A 1 336 ? 18.722 7.311 -5.789 1.00 88.06 336 PRO A C 1
ATOM 2630 O O . PRO A 1 336 ? 18.483 8.496 -6.003 1.00 88.06 336 PRO A O 1
ATOM 2633 N N . GLY A 1 337 ? 18.055 6.322 -6.397 1.00 88.62 337 GLY A N 1
ATOM 2634 C CA . GLY A 1 337 ? 16.940 6.538 -7.312 1.00 88.62 337 GLY A CA 1
ATOM 2635 C C . GLY A 1 337 ? 15.764 7.234 -6.632 1.00 88.62 337 GLY A C 1
ATOM 2636 O O . GLY A 1 337 ? 15.333 8.298 -7.078 1.00 88.62 337 GLY A O 1
ATOM 2637 N N . LEU A 1 338 ? 15.291 6.674 -5.515 1.00 87.75 338 LEU A N 1
ATOM 2638 C CA . LEU A 1 338 ? 14.175 7.236 -4.754 1.00 87.75 338 LEU A CA 1
ATOM 2639 C C . LEU A 1 338 ? 14.516 8.537 -4.024 1.00 87.75 338 LEU A C 1
ATOM 2641 O O . LEU A 1 338 ? 13.642 9.399 -3.920 1.00 87.75 338 LEU A O 1
ATOM 2645 N N . ASP A 1 339 ? 15.753 8.706 -3.554 1.00 89.38 339 ASP A N 1
ATOM 2646 C CA . ASP A 1 339 ? 16.229 9.960 -2.947 1.00 89.38 339 ASP A CA 1
ATOM 2647 C C . ASP A 1 339 ? 16.202 11.123 -3.950 1.00 89.38 339 ASP A C 1
ATOM 2649 O O . ASP A 1 339 ? 15.924 12.266 -3.598 1.00 89.38 339 ASP A O 1
ATOM 2653 N N . GLY A 1 340 ? 16.375 10.815 -5.239 1.00 89.25 340 GLY A N 1
ATOM 2654 C CA . GLY A 1 340 ? 16.198 11.764 -6.335 1.00 89.25 340 GLY A CA 1
ATOM 2655 C C . GLY A 1 340 ? 14.739 12.085 -6.689 1.00 89.25 340 GLY A C 1
ATOM 2656 O O . GLY A 1 340 ? 14.499 12.822 -7.646 1.00 89.25 340 GLY A O 1
ATOM 2657 N N . THR A 1 341 ? 13.752 11.537 -5.970 1.00 89.69 341 THR A N 1
ATOM 2658 C CA . THR A 1 341 ? 12.327 11.822 -6.199 1.00 89.69 341 THR A CA 1
ATOM 2659 C C . THR A 1 341 ? 11.779 12.860 -5.215 1.00 89.69 341 THR A C 1
ATOM 2661 O O . THR A 1 341 ? 12.424 13.265 -4.254 1.00 89.69 341 THR A O 1
ATOM 2664 N N . MET A 1 342 ? 10.557 13.337 -5.469 1.00 88.50 342 MET A N 1
ATOM 2665 C CA . MET A 1 342 ? 9.890 14.316 -4.607 1.00 88.50 342 MET A CA 1
ATOM 2666 C C . MET A 1 342 ? 9.773 13.819 -3.156 1.00 88.50 342 MET A C 1
ATOM 2668 O O . MET A 1 342 ? 9.264 12.722 -2.924 1.00 88.50 342 MET A O 1
ATOM 2672 N N . THR A 1 343 ? 10.152 14.670 -2.197 1.00 88.31 343 THR A N 1
ATOM 2673 C CA . THR A 1 343 ? 10.007 14.403 -0.760 1.00 88.31 343 THR A CA 1
ATOM 2674 C C . THR A 1 343 ? 8.559 14.093 -0.386 1.00 88.31 343 THR A C 1
ATOM 2676 O O . THR A 1 343 ? 7.624 14.764 -0.827 1.00 88.31 343 THR A O 1
ATOM 2679 N N . ASP A 1 344 ? 8.386 13.094 0.474 1.00 89.69 344 ASP A N 1
ATOM 2680 C CA . ASP A 1 344 ? 7.090 12.586 0.904 1.00 89.69 344 ASP A CA 1
ATOM 2681 C C . ASP A 1 344 ? 7.113 12.322 2.416 1.00 89.69 344 ASP A C 1
ATOM 2683 O O . ASP A 1 344 ? 8.047 11.706 2.936 1.00 89.69 344 ASP A O 1
ATOM 2687 N N . LEU A 1 345 ? 6.094 12.806 3.135 1.00 89.44 345 LEU A N 1
ATOM 2688 C CA . LEU A 1 345 ? 6.022 12.677 4.594 1.00 89.44 345 LEU A CA 1
ATOM 2689 C C . LEU A 1 345 ? 6.020 11.210 5.038 1.00 89.44 345 LEU A C 1
ATOM 2691 O O . LEU A 1 345 ? 6.652 10.885 6.041 1.00 89.44 345 LEU A O 1
ATOM 2695 N N . ALA A 1 346 ? 5.347 10.324 4.299 1.00 91.44 346 ALA A N 1
ATOM 2696 C CA . ALA A 1 346 ? 5.291 8.917 4.665 1.00 91.44 346 ALA A CA 1
ATOM 2697 C C . ALA A 1 346 ? 6.665 8.258 4.545 1.00 91.44 346 ALA A C 1
ATOM 2699 O O . ALA A 1 346 ? 7.044 7.484 5.418 1.00 91.44 346 ALA A O 1
ATOM 2700 N N . VAL A 1 347 ? 7.450 8.626 3.529 1.00 92.38 347 VAL A N 1
ATOM 2701 C CA . VAL A 1 347 ? 8.840 8.161 3.394 1.00 92.38 347 VAL A CA 1
ATOM 2702 C C . VAL A 1 347 ? 9.693 8.650 4.561 1.00 92.38 347 VAL A C 1
ATOM 2704 O O . VAL A 1 347 ? 10.397 7.849 5.170 1.00 92.38 347 VAL A O 1
ATOM 2707 N N . VAL A 1 348 ? 9.585 9.932 4.931 1.00 92.44 348 VAL A N 1
ATOM 2708 C CA . VAL A 1 348 ? 10.306 10.489 6.090 1.00 92.44 348 VAL A CA 1
ATOM 2709 C C . VAL A 1 348 ? 9.972 9.710 7.364 1.00 92.44 348 VAL A C 1
ATOM 2711 O O . VAL A 1 348 ? 10.876 9.323 8.102 1.00 92.44 348 VAL A O 1
ATOM 2714 N N . LYS A 1 349 ? 8.686 9.426 7.601 1.00 93.88 349 LYS A N 1
ATOM 2715 C CA . LYS A 1 349 ? 8.243 8.674 8.780 1.00 93.88 349 LYS A CA 1
ATOM 2716 C C . LYS A 1 349 ? 8.643 7.203 8.757 1.00 93.88 349 LYS A C 1
ATOM 2718 O O . LYS A 1 349 ? 8.992 6.671 9.804 1.00 93.88 349 LYS A O 1
ATOM 2723 N N . ILE A 1 350 ? 8.648 6.553 7.596 1.00 94.00 350 ILE A N 1
ATOM 2724 C CA . ILE A 1 350 ? 9.139 5.174 7.457 1.00 94.00 350 ILE A CA 1
ATOM 2725 C C . ILE A 1 350 ? 10.642 5.106 7.751 1.00 94.00 350 ILE A C 1
ATOM 2727 O O . ILE A 1 350 ? 11.083 4.197 8.449 1.00 94.00 350 ILE A O 1
ATOM 2731 N N . ILE A 1 351 ? 11.427 6.080 7.281 1.00 94.69 351 ILE A N 1
ATOM 2732 C CA . ILE A 1 351 ? 12.864 6.154 7.579 1.00 94.69 351 ILE A CA 1
ATOM 2733 C C . ILE A 1 351 ? 13.098 6.377 9.077 1.00 94.69 351 ILE A C 1
ATOM 2735 O O . ILE A 1 351 ? 13.893 5.660 9.681 1.00 94.69 351 ILE A O 1
ATOM 2739 N N . GLU A 1 352 ? 12.370 7.319 9.686 1.00 94.50 352 GLU A N 1
ATOM 2740 C CA . GLU A 1 352 ? 12.411 7.589 11.130 1.00 94.50 352 GLU A CA 1
ATOM 2741 C C . GLU A 1 352 ? 12.056 6.340 11.951 1.00 94.50 352 GLU A C 1
ATOM 2743 O O . GLU A 1 352 ? 12.777 5.962 12.872 1.00 94.50 352 GLU A O 1
ATOM 2748 N N . GLY A 1 353 ? 10.939 5.696 11.611 1.00 94.88 353 GLY A N 1
ATOM 2749 C CA . GLY A 1 353 ? 10.386 4.580 12.367 1.00 94.88 353 GLY A CA 1
ATOM 2750 C C . GLY A 1 353 ? 11.071 3.248 12.099 1.00 94.88 353 GLY A C 1
ATOM 2751 O O . GLY A 1 353 ? 10.989 2.360 12.945 1.00 94.88 353 GLY A O 1
ATOM 2752 N N . SER A 1 354 ? 11.743 3.077 10.955 1.00 97.25 354 SER A N 1
ATOM 2753 C CA . SER A 1 354 ? 12.170 1.764 10.446 1.00 97.25 354 SER A CA 1
ATOM 2754 C C . SER A 1 354 ? 10.994 0.775 10.302 1.00 97.25 354 SER A C 1
ATOM 2756 O O . SER A 1 354 ? 9.869 1.040 10.734 1.00 97.25 354 SER A O 1
ATOM 2758 N N . ILE A 1 355 ? 11.215 -0.404 9.715 1.00 98.38 355 ILE A N 1
ATOM 2759 C CA . ILE A 1 355 ? 10.138 -1.394 9.520 1.00 98.38 355 ILE A CA 1
ATOM 2760 C C . ILE A 1 355 ? 10.378 -2.624 10.386 1.00 98.38 355 ILE A C 1
ATOM 2762 O O . ILE A 1 355 ? 11.448 -3.225 10.351 1.00 98.38 355 ILE A O 1
ATOM 2766 N N . GLY A 1 356 ? 9.353 -3.028 11.136 1.00 98.31 356 GLY A N 1
ATOM 2767 C CA . GLY A 1 356 ? 9.265 -4.330 11.785 1.00 98.31 356 GLY A CA 1
ATOM 2768 C C . GLY A 1 356 ? 9.006 -5.408 10.740 1.00 98.31 356 GLY A C 1
ATOM 2769 O O . GLY A 1 356 ? 7.868 -5.831 10.546 1.00 98.31 356 GLY A O 1
ATOM 2770 N N . LEU A 1 357 ? 10.048 -5.800 10.014 1.00 98.62 357 LEU A N 1
ATOM 2771 C CA . LEU A 1 357 ? 9.949 -6.727 8.896 1.00 98.62 357 LEU A CA 1
ATOM 2772 C C . LEU A 1 357 ? 9.836 -8.157 9.426 1.00 98.62 357 LEU A C 1
ATOM 2774 O O . LEU A 1 357 ? 10.698 -8.611 10.181 1.00 98.62 357 LEU A O 1
ATOM 2778 N N . VAL A 1 358 ? 8.790 -8.873 9.015 1.00 98.75 358 VAL A N 1
ATOM 2779 C CA . VAL A 1 358 ? 8.691 -10.320 9.237 1.00 98.75 358 VAL A CA 1
ATOM 2780 C C . VAL A 1 358 ? 9.697 -11.026 8.330 1.00 98.75 358 VAL A C 1
ATOM 2782 O O . VAL A 1 358 ? 9.838 -10.675 7.157 1.00 98.75 358 VAL A O 1
ATOM 2785 N N . HIS A 1 359 ? 10.403 -12.025 8.853 1.00 98.56 359 HIS A N 1
ATOM 2786 C CA . HIS A 1 359 ? 11.358 -12.791 8.059 1.00 98.56 359 HIS A CA 1
ATOM 2787 C C . HIS A 1 359 ? 10.695 -13.347 6.778 1.00 98.56 359 HIS A C 1
ATOM 2789 O O . HIS A 1 359 ? 9.601 -13.909 6.874 1.00 98.56 359 HIS A O 1
ATOM 2795 N N . PRO A 1 360 ? 11.318 -13.230 5.586 1.00 98.25 360 PRO A N 1
ATOM 2796 C CA . PRO A 1 360 ? 10.688 -13.606 4.313 1.00 98.25 360 PRO A CA 1
ATOM 2797 C C . PRO A 1 360 ? 10.230 -15.071 4.244 1.00 98.25 360 PRO A C 1
ATOM 2799 O O . PRO A 1 360 ? 9.209 -15.356 3.621 1.00 98.25 360 PRO A O 1
ATOM 2802 N N . ASP A 1 361 ? 10.904 -15.986 4.946 1.00 98.38 361 ASP A N 1
ATOM 2803 C CA . ASP A 1 361 ? 10.481 -17.396 5.050 1.00 98.38 361 ASP A CA 1
ATOM 2804 C C . ASP A 1 361 ? 9.113 -17.581 5.730 1.00 98.38 361 ASP A C 1
ATOM 2806 O O . ASP A 1 361 ? 8.470 -18.615 5.562 1.00 98.38 361 ASP A O 1
ATOM 2810 N N . GLN A 1 362 ? 8.653 -16.584 6.491 1.00 98.69 362 GLN A N 1
ATOM 2811 C CA . GLN A 1 362 ? 7.341 -16.565 7.137 1.00 98.69 362 GLN A CA 1
ATOM 2812 C C . GLN A 1 362 ? 6.337 -15.654 6.420 1.00 98.69 362 GLN A C 1
ATOM 2814 O O . GLN A 1 362 ? 5.265 -15.408 6.965 1.00 98.69 362 GLN A O 1
ATOM 2819 N N . ALA A 1 363 ? 6.624 -15.165 5.208 1.00 98.56 363 ALA A N 1
ATOM 2820 C CA . ALA A 1 363 ? 5.692 -14.301 4.479 1.00 98.56 363 ALA A CA 1
ATOM 2821 C C . ALA A 1 363 ? 4.325 -14.976 4.237 1.00 98.56 363 ALA A C 1
ATOM 2823 O O . ALA A 1 363 ? 3.288 -14.336 4.399 1.00 98.56 363 ALA A O 1
ATOM 2824 N N . ASP A 1 364 ? 4.311 -16.272 3.900 1.00 98.50 364 ASP A N 1
ATOM 2825 C CA . ASP A 1 364 ? 3.076 -17.058 3.744 1.00 98.50 364 ASP A CA 1
ATOM 2826 C C . ASP A 1 364 ? 2.252 -17.089 5.053 1.00 98.50 364 ASP A C 1
ATOM 2828 O O . ASP A 1 364 ? 1.062 -16.771 5.047 1.00 98.50 364 ASP A O 1
ATOM 2832 N N . ASP A 1 365 ? 2.894 -17.418 6.181 1.00 98.75 365 ASP A N 1
ATOM 2833 C CA . ASP A 1 365 ? 2.267 -17.472 7.514 1.00 98.75 365 ASP A CA 1
ATOM 2834 C C . ASP A 1 365 ? 1.785 -16.088 7.970 1.00 98.75 365 ASP A C 1
ATOM 2836 O O . ASP A 1 365 ? 0.685 -15.942 8.498 1.00 98.75 365 ASP A O 1
ATOM 2840 N N . PHE A 1 366 ? 2.563 -15.043 7.695 1.00 98.81 366 PHE A N 1
ATOM 2841 C CA . PHE A 1 366 ? 2.217 -13.669 8.032 1.00 98.81 366 PHE A CA 1
ATOM 2842 C C . PHE A 1 366 ? 0.909 -13.210 7.384 1.00 98.81 366 PHE A C 1
ATOM 2844 O O . PHE A 1 366 ? -0.013 -12.779 8.087 1.00 98.81 366 PHE A O 1
ATOM 2851 N N . PHE A 1 367 ? 0.805 -13.317 6.056 1.00 98.75 367 PHE A N 1
ATOM 2852 C CA . PHE A 1 367 ? -0.409 -12.898 5.361 1.00 98.75 367 PHE A CA 1
ATOM 2853 C C . PHE A 1 367 ? -1.590 -13.810 5.696 1.00 98.75 367 PHE A C 1
ATOM 2855 O O . PHE A 1 367 ? -2.691 -13.301 5.904 1.00 98.75 367 PHE A O 1
ATOM 2862 N N . ASP A 1 368 ? -1.385 -15.126 5.815 1.00 98.75 368 ASP A N 1
ATOM 2863 C CA . ASP A 1 368 ? -2.467 -16.053 6.164 1.00 98.75 368 ASP A CA 1
ATOM 2864 C C . ASP A 1 368 ? -2.977 -15.848 7.597 1.00 98.75 368 ASP A C 1
ATOM 2866 O O . ASP A 1 368 ? -4.186 -15.874 7.831 1.00 98.75 368 ASP A O 1
ATOM 2870 N N . SER A 1 369 ? -2.093 -15.574 8.557 1.00 98.50 369 SER A N 1
ATOM 2871 C CA . SER A 1 369 ? -2.469 -15.258 9.940 1.00 98.50 369 SER A CA 1
ATOM 2872 C C . SER A 1 369 ? -3.387 -14.037 10.006 1.00 98.50 369 SER A C 1
ATOM 2874 O O . SER A 1 369 ? -4.425 -14.070 10.670 1.00 98.50 369 SER A O 1
ATOM 2876 N N . MET A 1 370 ? -3.060 -12.988 9.250 1.00 98.50 370 MET A N 1
ATOM 2877 C CA . MET A 1 370 ? -3.878 -11.781 9.159 1.00 98.50 370 MET A CA 1
ATOM 2878 C C . MET A 1 370 ? -5.188 -12.033 8.398 1.00 98.50 370 MET A C 1
ATOM 2880 O O . MET A 1 370 ? -6.280 -11.767 8.896 1.00 98.50 370 MET A O 1
ATOM 2884 N N . HIS A 1 371 ? -5.113 -12.569 7.181 1.00 98.69 371 HIS A N 1
ATOM 2885 C CA . HIS A 1 371 ? -6.263 -12.672 6.278 1.00 98.69 371 HIS A CA 1
ATOM 2886 C C . HIS A 1 371 ? -7.243 -13.775 6.674 1.00 98.69 371 HIS A C 1
ATOM 2888 O O . HIS A 1 371 ? -8.445 -13.618 6.459 1.00 98.69 371 HIS A O 1
ATOM 2894 N N . SER A 1 372 ? -6.778 -14.864 7.291 1.00 98.62 372 SER A N 1
ATOM 2895 C CA . SER A 1 372 ? -7.672 -15.905 7.805 1.00 98.62 372 SER A CA 1
ATOM 2896 C C . SER A 1 372 ? -8.505 -15.402 8.983 1.00 98.62 372 SER A C 1
ATOM 2898 O O . SER A 1 372 ? -9.678 -15.764 9.097 1.00 98.62 372 SER A O 1
ATOM 2900 N N . TYR A 1 373 ? -7.947 -14.532 9.835 1.00 98.31 373 TYR A N 1
ATOM 2901 C CA . TYR A 1 373 ? -8.718 -13.823 10.852 1.00 98.31 373 TYR A CA 1
ATOM 2902 C C . TYR A 1 373 ? -9.772 -12.917 10.206 1.00 98.31 373 TYR A C 1
ATOM 2904 O O . TYR A 1 373 ? -10.961 -13.048 10.499 1.00 98.31 373 TYR A O 1
ATOM 2912 N N . LEU A 1 374 ? -9.347 -12.062 9.271 1.00 98.69 374 LEU A N 1
ATOM 2913 C CA . LEU A 1 374 ? -10.226 -11.133 8.557 1.00 98.69 374 LEU A CA 1
ATOM 2914 C C . LEU A 1 374 ? -11.404 -11.848 7.881 1.00 98.69 374 LEU A C 1
ATOM 2916 O O . LEU A 1 374 ? -12.561 -11.468 8.072 1.00 98.69 374 LEU A O 1
ATOM 2920 N N . SER A 1 375 ? -11.133 -12.938 7.164 1.00 98.50 375 SER A N 1
ATOM 2921 C CA . SER A 1 375 ? -12.165 -13.761 6.527 1.00 98.50 375 SER A CA 1
ATOM 2922 C C . SER A 1 375 ? -13.163 -14.326 7.553 1.00 98.50 375 SER A C 1
ATOM 2924 O O . SER A 1 375 ? -14.379 -14.230 7.363 1.00 98.50 375 SER A O 1
ATOM 2926 N N . LYS A 1 376 ? -12.687 -14.818 8.711 1.00 98.00 376 LYS A N 1
ATOM 2927 C CA . LYS A 1 376 ? -13.546 -15.333 9.802 1.00 98.00 376 LYS A CA 1
ATOM 2928 C C . LYS A 1 376 ? -14.463 -14.273 10.415 1.00 98.00 376 LYS A C 1
ATOM 2930 O O . LYS A 1 376 ? -15.556 -14.619 10.872 1.00 98.00 376 LYS A O 1
ATOM 2935 N N . VAL A 1 377 ? -14.042 -13.008 10.442 1.00 97.88 377 VAL A N 1
ATOM 2936 C CA . VAL A 1 377 ? -14.859 -11.887 10.940 1.00 97.88 377 VAL A CA 1
ATOM 2937 C C . VAL A 1 377 ? -15.693 -11.216 9.846 1.00 97.88 377 VAL A C 1
ATOM 2939 O O . VAL A 1 377 ? -16.305 -10.175 10.077 1.00 97.88 377 VAL A O 1
ATOM 2942 N N . GLY A 1 378 ? -15.778 -11.832 8.664 1.00 97.44 378 GLY A N 1
ATOM 2943 C CA . GLY A 1 378 ? -16.666 -11.404 7.589 1.00 97.44 378 GLY A CA 1
ATOM 2944 C C . GLY A 1 378 ? -16.096 -10.302 6.698 1.00 97.44 378 GLY A C 1
ATOM 2945 O O . GLY A 1 378 ? -16.878 -9.636 6.021 1.00 97.44 378 GLY A O 1
ATOM 2946 N N . ILE A 1 379 ? -14.782 -10.092 6.678 1.00 98.50 379 ILE A N 1
ATOM 2947 C CA . ILE A 1 379 ? -14.115 -9.279 5.654 1.00 98.50 379 ILE A CA 1
ATOM 2948 C C . ILE A 1 379 ? -13.968 -10.106 4.372 1.00 98.50 379 ILE A C 1
ATOM 2950 O O . ILE A 1 379 ? -13.698 -11.304 4.425 1.00 98.50 379 ILE A O 1
ATOM 2954 N N . THR A 1 380 ? -14.179 -9.483 3.214 1.00 97.44 380 THR A N 1
ATOM 2955 C CA . THR A 1 380 ? -14.185 -10.153 1.900 1.00 97.44 380 THR A CA 1
ATOM 2956 C C . THR A 1 380 ? -12.974 -9.823 1.032 1.00 97.44 380 THR A C 1
ATOM 2958 O O . THR A 1 380 ? -12.790 -10.447 -0.013 1.00 97.44 380 THR A O 1
ATOM 2961 N N . GLY A 1 381 ? -12.122 -8.901 1.474 1.00 97.44 381 GLY A N 1
ATOM 2962 C CA . GLY A 1 381 ? -10.834 -8.625 0.855 1.00 97.44 381 GLY A CA 1
ATOM 2963 C C . GLY A 1 381 ? -10.076 -7.510 1.563 1.00 97.44 381 GLY A C 1
ATOM 2964 O O . GLY A 1 381 ? -10.495 -7.012 2.608 1.00 97.44 381 GLY A O 1
ATOM 2965 N N . VAL A 1 382 ? -8.949 -7.110 0.986 1.00 97.94 382 VAL A N 1
ATOM 2966 C CA . VAL A 1 382 ? -8.049 -6.115 1.571 1.00 97.94 382 VAL A CA 1
ATOM 2967 C C . VAL A 1 382 ? -7.667 -5.021 0.579 1.00 97.94 382 VAL A C 1
ATOM 2969 O O . VAL A 1 382 ? -7.570 -5.254 -0.627 1.00 97.94 382 VAL A O 1
ATOM 2972 N N . LYS A 1 383 ? -7.428 -3.818 1.095 1.00 97.81 383 LYS A N 1
ATOM 2973 C CA . LYS A 1 383 ? -6.666 -2.768 0.419 1.00 97.81 383 LYS A CA 1
ATOM 2974 C C . LYS A 1 383 ? -5.256 -2.783 0.999 1.00 97.81 383 LYS A C 1
ATOM 2976 O O . LYS A 1 383 ? -5.101 -2.595 2.199 1.00 97.81 383 LYS A O 1
ATOM 2981 N N . VAL A 1 384 ? -4.251 -3.030 0.167 1.00 97.56 384 VAL A N 1
ATOM 2982 C CA . VAL A 1 384 ? -2.855 -3.103 0.607 1.00 97.56 384 VAL A CA 1
ATOM 2983 C C . VAL A 1 384 ? -2.090 -1.899 0.087 1.00 97.56 384 VAL A C 1
ATOM 2985 O O . VAL A 1 384 ? -1.901 -1.760 -1.124 1.00 97.56 384 VAL A O 1
A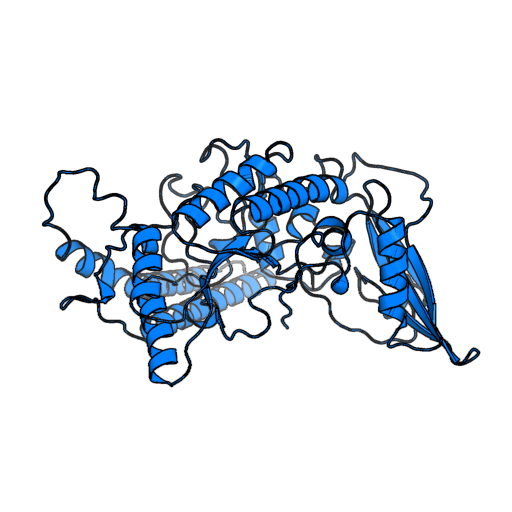TOM 2988 N N . ASP A 1 385 ? -1.662 -1.053 1.018 1.00 96.12 385 ASP A N 1
ATOM 2989 C CA . ASP A 1 385 ? -0.849 0.136 0.771 1.00 96.12 385 ASP A CA 1
ATOM 2990 C C . ASP A 1 385 ? 0.640 -0.146 1.008 1.00 96.12 385 ASP A C 1
ATOM 2992 O O . ASP A 1 385 ? 1.047 -1.221 1.456 1.00 96.12 385 ASP A O 1
ATOM 2996 N N . VAL A 1 386 ? 1.466 0.861 0.726 1.00 94.25 386 VAL A N 1
ATOM 2997 C CA . VAL A 1 386 ? 2.916 0.855 0.952 1.00 94.25 386 VAL A CA 1
ATOM 2998 C C . VAL A 1 386 ? 3.603 -0.337 0.269 1.00 94.25 386 VAL A C 1
ATOM 3000 O O . VAL A 1 386 ? 4.577 -0.892 0.775 1.00 94.25 386 VAL A O 1
ATOM 3003 N N . MET A 1 387 ? 3.102 -0.745 -0.905 1.00 92.56 387 MET A N 1
ATOM 3004 C CA . MET A 1 387 ? 3.635 -1.888 -1.662 1.00 92.56 387 MET A CA 1
ATOM 3005 C C . MET A 1 387 ? 5.130 -1.749 -1.971 1.00 92.56 387 MET A C 1
ATOM 3007 O O . MET A 1 387 ? 5.838 -2.752 -2.048 1.00 92.56 387 MET A O 1
ATOM 3011 N N . HIS A 1 388 ? 5.605 -0.509 -2.101 1.00 89.12 388 HIS A N 1
ATOM 3012 C CA . HIS A 1 388 ? 7.005 -0.179 -2.360 1.00 89.12 388 HIS A CA 1
ATOM 3013 C C . HIS A 1 388 ? 7.931 -0.362 -1.136 1.00 89.12 388 HIS A C 1
ATOM 3015 O O . HIS A 1 388 ? 9.147 -0.273 -1.270 1.00 89.12 388 HIS A O 1
ATOM 3021 N N . THR A 1 389 ? 7.401 -0.640 0.066 1.00 93.06 389 THR A N 1
ATOM 3022 C CA . THR A 1 389 ? 8.189 -0.629 1.316 1.00 93.06 389 THR A CA 1
ATOM 3023 C C . THR A 1 389 ? 9.375 -1.593 1.338 1.00 93.06 389 THR A C 1
ATOM 3025 O O . THR A 1 389 ? 10.309 -1.378 2.108 1.00 93.06 389 THR A O 1
ATOM 3028 N N . LEU A 1 390 ? 9.332 -2.671 0.547 1.00 94.44 390 LEU A N 1
ATOM 3029 C CA . LEU A 1 390 ? 10.361 -3.712 0.561 1.00 94.44 390 LEU A CA 1
ATOM 3030 C C . LEU A 1 390 ? 11.706 -3.206 0.047 1.00 94.44 390 LEU A C 1
ATOM 3032 O O . LEU A 1 390 ? 12.739 -3.720 0.468 1.00 94.44 390 LEU A O 1
ATOM 3036 N N . GLU A 1 391 ? 11.708 -2.179 -0.807 1.00 91.62 391 GLU A N 1
ATOM 3037 C CA . GLU A 1 391 ? 12.943 -1.574 -1.301 1.00 91.62 391 GLU A CA 1
ATOM 3038 C C . GLU A 1 391 ? 13.836 -1.103 -0.144 1.00 91.62 391 GLU A C 1
ATOM 3040 O O . GLU A 1 391 ? 15.034 -1.385 -0.143 1.00 91.62 391 GLU A O 1
ATOM 3045 N N . TYR A 1 392 ? 13.244 -0.488 0.886 1.00 93.56 392 TYR A N 1
ATOM 3046 C CA . TYR A 1 392 ? 13.984 0.131 1.990 1.00 93.56 392 TYR A CA 1
ATOM 3047 C C . TYR A 1 392 ? 14.693 -0.849 2.917 1.00 93.56 392 TYR A C 1
ATOM 3049 O O . TYR A 1 392 ? 15.559 -0.443 3.689 1.00 93.56 392 TYR A O 1
ATOM 3057 N N . VAL A 1 393 ? 14.290 -2.117 2.894 1.00 96.38 393 VAL A N 1
ATOM 3058 C CA . VAL A 1 393 ? 14.660 -3.116 3.907 1.00 96.38 393 VAL A CA 1
ATOM 3059 C C . VAL A 1 393 ? 15.195 -4.402 3.291 1.00 96.38 393 VAL A C 1
ATOM 3061 O O . VAL A 1 393 ? 15.170 -5.456 3.917 1.00 96.38 393 VAL A O 1
ATOM 3064 N N . SER A 1 394 ? 15.686 -4.317 2.056 1.00 95.69 394 SER A N 1
ATOM 3065 C CA . SER A 1 394 ? 16.081 -5.476 1.253 1.00 95.69 394 SER A CA 1
ATOM 3066 C C . SER A 1 394 ? 17.549 -5.899 1.370 1.00 95.69 394 SER A C 1
ATOM 3068 O O . SER A 1 394 ? 17.907 -6.973 0.882 1.00 95.69 394 SER A O 1
ATOM 3070 N N . GLU A 1 395 ? 18.380 -5.098 2.048 1.00 95.81 395 GLU A N 1
ATOM 3071 C CA . GLU A 1 395 ? 19.838 -5.265 2.150 1.00 95.81 395 GLU A CA 1
ATOM 3072 C C . GLU A 1 395 ? 20.248 -6.706 2.495 1.00 95.81 395 GLU A C 1
ATOM 3074 O O . GLU A 1 395 ? 21.037 -7.309 1.775 1.00 95.81 395 GLU A O 1
ATOM 3079 N N . GLU A 1 396 ? 19.652 -7.293 3.532 1.00 95.88 396 GLU A N 1
ATOM 3080 C CA . GLU A 1 396 ? 20.034 -8.609 4.068 1.00 95.88 396 GLU A CA 1
ATOM 3081 C C . GLU A 1 396 ? 19.225 -9.784 3.478 1.00 95.88 396 GLU A C 1
ATOM 3083 O O . GLU A 1 396 ? 19.360 -10.919 3.929 1.00 95.88 396 GLU A O 1
ATOM 3088 N N . TYR A 1 397 ? 18.367 -9.542 2.477 1.00 96.25 397 TYR A N 1
ATOM 3089 C CA . TYR A 1 397 ? 17.367 -10.521 2.015 1.00 96.25 397 TYR A CA 1
ATOM 3090 C C . TYR A 1 397 ? 17.422 -10.797 0.507 1.00 96.25 397 TYR A C 1
ATOM 3092 O O . TYR A 1 397 ? 16.390 -10.934 -0.148 1.00 96.25 397 TYR A O 1
ATOM 3100 N N . GLY A 1 398 ? 18.630 -10.869 -0.057 1.00 94.44 398 GLY A N 1
ATOM 3101 C CA . GLY A 1 398 ? 18.824 -11.142 -1.489 1.00 94.44 398 GLY A CA 1
ATOM 3102 C C . GLY A 1 398 ? 18.489 -9.954 -2.399 1.00 94.44 398 GLY A C 1
ATOM 3103 O O . GLY A 1 398 ? 18.448 -10.099 -3.619 1.00 94.44 398 GLY A O 1
ATOM 3104 N N . GLY A 1 399 ? 18.291 -8.767 -1.820 1.00 95.19 399 GLY A N 1
ATOM 3105 C CA . GLY A 1 399 ? 17.885 -7.575 -2.550 1.00 95.19 399 GLY A CA 1
ATOM 3106 C C . GLY A 1 399 ? 16.375 -7.488 -2.772 1.00 95.19 399 GLY A C 1
ATOM 3107 O O . GLY A 1 399 ? 15.598 -8.388 -2.441 1.00 95.19 399 GLY A O 1
ATOM 3108 N N . ARG A 1 400 ? 15.939 -6.347 -3.309 1.00 92.06 400 ARG A N 1
ATOM 3109 C CA . ARG A 1 400 ? 14.528 -5.950 -3.398 1.00 92.06 400 ARG A CA 1
ATOM 3110 C C . ARG A 1 400 ? 13.687 -6.939 -4.191 1.00 92.06 400 ARG A C 1
ATOM 3112 O O . ARG A 1 400 ? 12.563 -7.226 -3.799 1.00 92.06 400 ARG A O 1
ATOM 3119 N N . VAL A 1 401 ? 14.239 -7.506 -5.265 1.00 96.19 401 VAL A N 1
ATOM 3120 C CA . VAL A 1 401 ? 13.523 -8.442 -6.141 1.00 96.19 401 VAL A CA 1
ATOM 3121 C C . VAL A 1 401 ? 13.241 -9.765 -5.433 1.00 96.19 401 VAL A C 1
ATOM 3123 O O . VAL A 1 401 ? 12.121 -10.267 -5.517 1.00 96.19 401 VAL A O 1
ATOM 3126 N N . ASP A 1 402 ? 14.214 -10.335 -4.723 1.00 97.31 402 ASP A N 1
ATOM 3127 C CA . ASP A 1 402 ? 14.025 -11.629 -4.059 1.00 97.31 402 ASP A CA 1
ATOM 3128 C C . ASP A 1 402 ? 13.166 -11.503 -2.797 1.00 97.31 402 ASP A C 1
ATOM 3130 O O . ASP A 1 402 ? 12.263 -12.322 -2.587 1.00 97.31 402 ASP A O 1
ATOM 3134 N N . LEU A 1 403 ? 13.328 -10.415 -2.037 1.00 97.75 403 LEU A N 1
ATOM 3135 C CA . LEU A 1 403 ? 12.415 -10.079 -0.945 1.00 97.75 403 LEU A CA 1
ATOM 3136 C C . LEU A 1 403 ? 10.973 -9.885 -1.455 1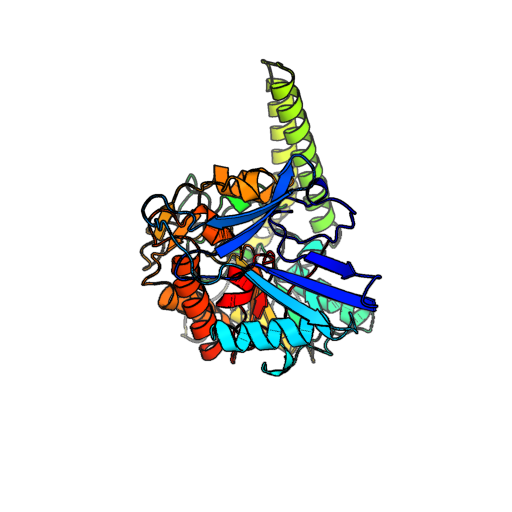.00 97.75 403 LEU A C 1
ATOM 3138 O O . LEU A 1 403 ? 10.029 -10.434 -0.879 1.00 97.75 403 LEU A O 1
ATOM 3142 N N . ALA A 1 404 ? 10.794 -9.169 -2.571 1.00 97.06 404 ALA A N 1
ATOM 3143 C CA . ALA A 1 404 ? 9.497 -8.978 -3.217 1.00 97.06 404 ALA A CA 1
ATOM 3144 C C . ALA A 1 404 ? 8.874 -10.294 -3.696 1.00 97.06 404 ALA A C 1
ATOM 3146 O O . ALA A 1 404 ? 7.687 -10.521 -3.461 1.00 97.06 404 ALA A O 1
ATOM 3147 N N . LYS A 1 405 ? 9.653 -11.204 -4.301 1.00 97.25 405 LYS A N 1
ATOM 3148 C CA . LYS A 1 405 ? 9.165 -12.544 -4.680 1.00 97.25 405 LYS A CA 1
ATOM 3149 C C . LYS A 1 405 ? 8.585 -13.284 -3.473 1.00 97.25 405 LYS A C 1
ATOM 3151 O O . LYS A 1 405 ? 7.493 -13.842 -3.586 1.00 97.25 405 LYS A O 1
ATOM 3156 N N . ALA A 1 406 ? 9.278 -13.277 -2.331 1.00 98.00 406 ALA A N 1
ATOM 3157 C CA . ALA A 1 406 ? 8.808 -13.943 -1.116 1.00 98.00 406 ALA A CA 1
ATOM 3158 C C . ALA A 1 406 ? 7.499 -13.324 -0.593 1.00 98.00 406 ALA A C 1
ATOM 3160 O O . ALA A 1 406 ? 6.505 -14.030 -0.406 1.00 98.00 406 ALA A O 1
ATOM 3161 N N . TYR A 1 407 ? 7.464 -11.999 -0.437 1.00 98.25 407 TYR A N 1
ATOM 3162 C CA . TYR A 1 407 ? 6.298 -11.287 0.090 1.00 98.25 407 TYR A CA 1
ATOM 3163 C C . TYR A 1 407 ? 5.082 -11.358 -0.839 1.00 98.25 407 TYR A C 1
ATOM 3165 O O . TYR A 1 407 ? 3.979 -11.665 -0.389 1.00 98.25 407 TYR A O 1
ATOM 3173 N N . TYR A 1 408 ? 5.253 -11.137 -2.144 1.00 97.38 408 TYR A N 1
ATOM 3174 C CA . TYR A 1 408 ? 4.139 -11.197 -3.094 1.00 97.38 408 TYR A CA 1
ATOM 3175 C C . TYR A 1 408 ? 3.619 -12.618 -3.309 1.00 97.38 408 TYR A C 1
ATOM 3177 O O . TYR A 1 408 ? 2.419 -12.793 -3.544 1.00 97.38 408 TYR A O 1
ATOM 3185 N N . LYS A 1 409 ? 4.475 -13.641 -3.178 1.00 97.25 409 LYS A N 1
ATOM 3186 C CA . LYS A 1 409 ? 4.030 -15.039 -3.118 1.00 97.25 409 LYS A CA 1
ATOM 3187 C C . LYS A 1 409 ? 3.147 -15.268 -1.887 1.00 97.25 409 LYS A C 1
ATOM 3189 O O . LYS A 1 409 ? 2.038 -15.769 -2.058 1.00 97.25 409 LYS A O 1
ATOM 3194 N N . GLY A 1 410 ? 3.594 -14.832 -0.705 1.00 97.88 410 GLY A N 1
ATOM 3195 C CA . GLY A 1 410 ? 2.823 -14.902 0.541 1.00 97.88 410 GLY A CA 1
ATOM 3196 C C . GLY A 1 410 ? 1.455 -14.237 0.433 1.00 97.88 410 GLY A C 1
ATOM 3197 O O . GLY A 1 410 ? 0.421 -14.855 0.694 1.00 97.88 410 GLY A O 1
ATOM 3198 N N . LEU A 1 411 ? 1.442 -12.999 -0.064 1.00 97.62 411 LEU A N 1
ATOM 3199 C CA . LEU A 1 411 ? 0.219 -12.244 -0.302 1.00 97.62 411 LEU A CA 1
ATOM 3200 C C . LEU A 1 411 ? -0.707 -12.982 -1.279 1.00 97.62 411 LEU A C 1
ATOM 3202 O O . LEU A 1 411 ? -1.879 -13.186 -0.981 1.00 97.62 411 LEU A O 1
ATOM 3206 N N . THR A 1 412 ? -0.187 -13.444 -2.420 1.00 95.94 412 THR A N 1
ATOM 3207 C CA . THR A 1 412 ? -0.973 -14.172 -3.432 1.00 95.94 412 THR A CA 1
ATOM 3208 C C . THR A 1 412 ? -1.589 -15.455 -2.870 1.00 95.94 412 THR A C 1
ATOM 3210 O O . THR A 1 412 ? -2.769 -15.729 -3.098 1.00 95.94 412 THR A O 1
ATOM 3213 N N . ASN A 1 413 ? -0.813 -16.242 -2.123 1.00 97.19 413 ASN A N 1
ATOM 3214 C CA . ASN A 1 413 ? -1.285 -17.488 -1.522 1.00 97.19 413 ASN A CA 1
ATOM 3215 C C . ASN A 1 413 ? -2.401 -17.231 -0.505 1.00 97.19 413 ASN A C 1
ATOM 3217 O O . ASN A 1 413 ? -3.426 -17.918 -0.517 1.00 97.19 413 ASN A O 1
ATOM 3221 N N . SER A 1 414 ? -2.236 -16.201 0.324 1.00 98.00 414 SER A N 1
ATOM 3222 C CA . SER A 1 414 ? -3.254 -15.799 1.286 1.00 98.00 414 SER A CA 1
ATOM 3223 C C . SER A 1 414 ? -4.539 -15.303 0.610 1.00 98.00 414 SER A C 1
ATOM 3225 O O . SER A 1 414 ? -5.634 -15.718 0.994 1.00 98.00 414 SER A O 1
ATOM 3227 N N . LEU A 1 415 ? -4.436 -14.489 -0.449 1.00 96.25 415 LEU A N 1
ATOM 3228 C CA . LEU A 1 415 ? -5.594 -14.013 -1.220 1.00 96.25 415 LEU A CA 1
ATOM 3229 C C . LEU A 1 415 ? -6.383 -15.173 -1.841 1.00 96.25 415 LEU A C 1
ATOM 3231 O O . LEU A 1 415 ? -7.614 -15.186 -1.763 1.00 96.25 415 LEU A O 1
ATOM 3235 N N . LEU A 1 416 ? -5.698 -16.160 -2.432 1.00 95.31 416 LEU A N 1
ATOM 3236 C CA . LEU A 1 416 ? -6.330 -17.371 -2.973 1.00 95.31 416 LEU A CA 1
ATOM 3237 C C . LEU A 1 416 ? -7.126 -18.119 -1.907 1.00 95.31 416 LEU A C 1
ATOM 3239 O O . LEU A 1 416 ? -8.269 -18.510 -2.146 1.00 95.31 416 LEU A O 1
ATOM 3243 N N . LYS A 1 417 ? -6.510 -18.314 -0.740 1.00 97.44 417 LYS A N 1
ATOM 3244 C CA . LYS A 1 417 ? -7.077 -19.098 0.354 1.00 97.44 417 LYS A CA 1
ATOM 3245 C C . LYS A 1 417 ? -8.245 -18.390 1.038 1.00 97.44 417 LYS A C 1
ATOM 3247 O O . LYS A 1 417 ? -9.258 -19.025 1.316 1.00 97.44 417 LYS A O 1
ATOM 3252 N N . ASN A 1 418 ? -8.108 -17.094 1.305 1.00 97.94 418 ASN A N 1
ATOM 3253 C CA . ASN A 1 418 ? -9.001 -16.367 2.208 1.00 97.94 418 ASN A CA 1
ATOM 3254 C C . ASN A 1 418 ? -10.014 -15.467 1.477 1.00 97.94 418 ASN A C 1
ATOM 3256 O O . ASN A 1 418 ? -11.094 -15.218 2.016 1.00 97.94 418 ASN A O 1
ATOM 3260 N N . PHE A 1 419 ? -9.710 -15.029 0.245 1.00 95.44 419 PHE A N 1
ATOM 3261 C CA . PHE A 1 419 ? -10.492 -14.032 -0.507 1.00 95.44 419 PHE A CA 1
ATOM 3262 C C . PHE A 1 419 ? -10.704 -14.384 -1.990 1.00 95.44 419 PHE A C 1
ATOM 3264 O O . PHE A 1 419 ? -10.839 -13.500 -2.840 1.00 95.44 419 PHE A O 1
ATOM 3271 N N . LYS A 1 420 ? -10.732 -15.683 -2.320 1.00 90.81 420 LYS A N 1
ATOM 3272 C CA . LYS A 1 420 ? -11.009 -16.208 -3.675 1.00 90.81 420 LYS A CA 1
ATOM 3273 C C . LYS A 1 420 ? -10.041 -15.703 -4.764 1.00 90.81 420 LYS A C 1
ATOM 3275 O O . LYS A 1 420 ? -10.353 -15.785 -5.948 1.00 90.81 420 LYS A O 1
ATOM 3280 N N . GLY A 1 421 ? -8.882 -15.169 -4.377 1.00 90.56 421 GLY A N 1
ATOM 3281 C CA . GLY A 1 421 ? -7.837 -14.660 -5.272 1.00 90.56 421 GLY A CA 1
ATOM 3282 C C . GLY A 1 421 ? -8.041 -13.241 -5.816 1.00 90.56 421 GLY A C 1
ATOM 3283 O O . GLY A 1 421 ? -7.080 -12.647 -6.291 1.00 90.56 421 GLY A O 1
ATOM 3284 N N . THR A 1 422 ? -9.247 -12.666 -5.741 1.00 88.50 422 THR A N 1
ATOM 3285 C CA . THR A 1 422 ? -9.555 -11.346 -6.337 1.00 88.50 422 THR A CA 1
ATOM 3286 C C . THR A 1 422 ? -9.827 -10.241 -5.319 1.00 88.50 422 THR A C 1
ATOM 3288 O O . THR A 1 422 ? -10.044 -9.095 -5.707 1.00 88.50 422 THR A O 1
ATOM 3291 N N . GLY A 1 423 ? -9.819 -10.550 -4.020 1.00 93.06 423 GLY A N 1
ATOM 3292 C CA . GLY A 1 423 ? -10.078 -9.588 -2.945 1.00 93.06 423 GLY A CA 1
ATOM 3293 C C . GLY A 1 423 ? -8.890 -8.685 -2.600 1.00 93.06 423 GLY A C 1
ATOM 3294 O O . GLY A 1 423 ? -8.547 -8.588 -1.425 1.00 93.06 423 GLY A O 1
ATOM 3295 N N . LEU A 1 424 ? -8.263 -8.041 -3.589 1.00 94.25 424 LEU A N 1
ATOM 3296 C CA . LEU A 1 424 ? -7.154 -7.102 -3.387 1.00 94.25 424 LEU A CA 1
ATOM 3297 C C . LEU A 1 424 ? -7.379 -5.787 -4.145 1.00 94.25 424 LEU A C 1
ATOM 3299 O O . LEU A 1 424 ? -7.556 -5.789 -5.360 1.00 94.25 424 LEU A O 1
ATOM 3303 N N . PHE A 1 425 ? -7.262 -4.670 -3.430 1.00 94.88 425 PHE A N 1
ATOM 3304 C CA . PHE A 1 425 ? -6.939 -3.360 -3.994 1.00 94.88 425 PHE A CA 1
ATOM 3305 C C . PHE A 1 425 ? -5.478 -3.037 -3.669 1.00 94.88 425 PHE A C 1
ATOM 3307 O O . PHE A 1 425 ? -5.150 -2.814 -2.507 1.00 94.88 425 PHE A O 1
ATOM 3314 N N . SER A 1 426 ? -4.583 -2.994 -4.656 1.00 94.25 426 SER A N 1
ATOM 3315 C CA . SER A 1 426 ? -3.209 -2.528 -4.407 1.00 94.25 426 SER A CA 1
ATOM 3316 C C . SER A 1 426 ? -3.118 -1.012 -4.487 1.00 94.25 426 SER A C 1
ATOM 3318 O O . SER A 1 426 ? -3.697 -0.418 -5.397 1.00 94.25 426 SER A O 1
ATOM 3320 N N . SER A 1 427 ? -2.343 -0.394 -3.610 1.00 93.81 427 SER A N 1
ATOM 3321 C CA . SER A 1 427 ? -2.171 1.055 -3.549 1.00 93.81 427 SER A CA 1
ATOM 3322 C C . SER A 1 427 ? -0.735 1.396 -3.112 1.00 93.81 427 SER A C 1
ATOM 3324 O O . SER A 1 427 ? -0.042 0.560 -2.527 1.00 93.81 427 SER A O 1
ATOM 3326 N N . MET A 1 428 ? -0.246 2.590 -3.472 1.00 92.69 428 MET A N 1
ATOM 3327 C CA . MET A 1 428 ? 1.163 2.994 -3.318 1.00 92.69 428 MET A CA 1
ATOM 3328 C C . MET A 1 428 ? 2.158 1.999 -3.955 1.00 92.69 428 MET A C 1
ATOM 3330 O O . MET A 1 428 ? 3.152 1.590 -3.353 1.00 92.69 428 MET A O 1
ATOM 3334 N N . GLN A 1 429 ? 1.829 1.570 -5.171 1.00 89.50 429 GLN A N 1
ATOM 3335 C CA . GLN A 1 429 ? 2.331 0.371 -5.844 1.00 89.50 429 GLN A CA 1
ATOM 3336 C C . GLN A 1 429 ? 3.031 0.655 -7.178 1.00 89.50 429 GLN A C 1
ATOM 3338 O O . GLN A 1 429 ? 3.184 -0.241 -8.004 1.00 89.50 429 GLN A O 1
ATOM 3343 N N . GLN A 1 430 ? 3.395 1.913 -7.432 1.00 86.19 430 GLN A N 1
ATOM 3344 C CA . GLN A 1 430 ? 3.940 2.351 -8.717 1.00 86.19 430 GLN A CA 1
ATOM 3345 C C . GLN A 1 430 ? 5.453 2.098 -8.825 1.00 86.19 430 GLN A C 1
ATOM 3347 O O . GLN A 1 430 ? 6.242 3.026 -8.990 1.00 86.19 430 GLN A O 1
ATOM 3352 N N . CYS A 1 431 ? 5.842 0.828 -8.723 1.00 84.88 431 CYS A N 1
ATOM 3353 C CA . CYS A 1 431 ? 7.209 0.338 -8.879 1.00 84.88 431 CYS A CA 1
ATOM 3354 C C . CYS A 1 431 ? 7.221 -0.938 -9.734 1.00 84.88 431 CYS A C 1
ATOM 3356 O O . CYS A 1 431 ? 6.281 -1.740 -9.709 1.00 84.88 431 CYS A O 1
ATOM 3358 N N . ASN A 1 432 ? 8.258 -1.130 -10.550 1.00 88.75 432 ASN A N 1
ATOM 3359 C CA . ASN A 1 432 ? 8.256 -2.217 -11.529 1.00 88.75 432 ASN A CA 1
ATOM 3360 C C . ASN A 1 432 ? 8.433 -3.620 -10.937 1.00 88.75 432 ASN A C 1
ATOM 3362 O O . ASN A 1 432 ? 7.905 -4.578 -11.500 1.00 88.75 432 ASN A O 1
ATOM 3366 N N . ASP A 1 433 ? 9.090 -3.762 -9.789 1.00 90.06 433 ASP A N 1
ATOM 3367 C CA . ASP A 1 433 ? 9.075 -5.003 -9.014 1.00 90.06 433 ASP A CA 1
ATOM 3368 C C . ASP A 1 433 ? 7.646 -5.396 -8.629 1.00 90.06 433 ASP A C 1
ATOM 3370 O O . ASP A 1 433 ? 7.256 -6.547 -8.837 1.00 90.06 433 ASP A O 1
ATOM 3374 N N . PHE A 1 434 ? 6.805 -4.449 -8.213 1.00 93.06 434 PHE A N 1
ATOM 3375 C CA . PHE A 1 434 ? 5.381 -4.722 -8.043 1.00 93.06 434 PHE A CA 1
ATOM 3376 C C . PHE A 1 434 ? 4.704 -5.105 -9.367 1.00 93.06 434 PHE A C 1
ATOM 3378 O O . PHE A 1 434 ? 4.000 -6.117 -9.410 1.00 93.06 434 PHE A O 1
ATOM 3385 N N . PHE A 1 435 ? 4.926 -4.366 -10.460 1.00 92.38 435 PHE A N 1
ATOM 3386 C CA . PHE A 1 435 ? 4.289 -4.668 -11.752 1.00 92.38 435 PHE A CA 1
ATOM 3387 C C . PHE A 1 435 ? 4.591 -6.088 -12.236 1.00 92.38 435 PHE A C 1
ATOM 3389 O O . PHE A 1 435 ? 3.675 -6.801 -12.656 1.00 92.38 435 PHE A O 1
ATOM 3396 N N . TYR A 1 436 ? 5.847 -6.518 -12.132 1.00 95.50 436 TYR A N 1
ATOM 3397 C CA . TYR A 1 436 ? 6.310 -7.795 -12.666 1.00 95.50 436 TYR A CA 1
ATOM 3398 C C . TYR A 1 436 ? 6.202 -8.966 -11.689 1.00 95.50 436 TYR A C 1
ATOM 3400 O O . TYR A 1 436 ? 6.223 -10.112 -12.137 1.00 95.50 436 TYR A O 1
ATOM 3408 N N . LEU A 1 437 ? 6.080 -8.729 -10.382 1.00 95.50 437 LEU A N 1
ATOM 3409 C CA . LEU A 1 437 ? 6.058 -9.801 -9.377 1.00 95.50 437 LEU A CA 1
ATOM 3410 C C . LEU A 1 437 ? 4.757 -9.819 -8.558 1.00 95.50 437 LEU A C 1
ATOM 3412 O O . LEU A 1 437 ? 4.266 -10.888 -8.202 1.00 95.50 437 LEU A O 1
ATOM 3416 N N . GLY A 1 438 ? 4.173 -8.652 -8.283 1.00 92.75 438 GLY A N 1
ATOM 3417 C CA . GLY A 1 438 ? 2.995 -8.478 -7.425 1.00 92.75 438 GLY A CA 1
ATOM 3418 C C . GLY A 1 438 ? 1.646 -8.547 -8.146 1.00 92.75 438 GLY A C 1
ATOM 3419 O O . GLY A 1 438 ? 0.605 -8.684 -7.504 1.00 92.75 438 GLY A O 1
ATOM 3420 N N . THR A 1 439 ? 1.619 -8.494 -9.482 1.00 92.44 439 THR A N 1
ATOM 3421 C CA . THR A 1 439 ? 0.356 -8.402 -10.240 1.00 92.44 439 THR A CA 1
ATOM 3422 C C . THR A 1 439 ? -0.178 -9.735 -10.768 1.00 92.44 439 THR A C 1
ATOM 3424 O O . THR A 1 439 ? -1.067 -9.743 -11.615 1.00 92.44 439 THR A O 1
ATOM 3427 N N . LYS A 1 440 ? 0.295 -10.888 -10.279 1.00 89.19 440 LYS A N 1
ATOM 3428 C CA . LYS A 1 440 ? -0.124 -12.202 -10.808 1.00 89.19 440 LYS A CA 1
ATOM 3429 C C . LYS A 1 440 ? -1.641 -12.438 -10.756 1.00 89.19 440 LYS A C 1
ATOM 3431 O O . LYS A 1 440 ? -2.199 -12.991 -11.701 1.00 89.19 440 LYS A O 1
ATOM 3436 N N . GLN A 1 441 ? -2.302 -12.025 -9.677 1.00 85.62 441 GLN A N 1
ATOM 3437 C CA . GLN A 1 441 ? -3.764 -12.130 -9.517 1.00 85.62 441 GLN A CA 1
ATOM 3438 C C . GLN A 1 441 ? -4.455 -10.778 -9.407 1.00 85.62 441 GLN A C 1
ATOM 3440 O O . GLN A 1 441 ? -5.650 -10.673 -9.664 1.00 85.62 441 GLN A O 1
ATOM 3445 N N . ASN A 1 442 ? -3.699 -9.740 -9.061 1.00 88.25 442 ASN A N 1
ATOM 3446 C CA . ASN A 1 442 ? -4.254 -8.426 -8.839 1.00 88.25 442 ASN A CA 1
ATOM 3447 C C . ASN A 1 442 ? -4.617 -7.727 -10.156 1.00 88.25 442 ASN A C 1
ATOM 3449 O O . ASN A 1 442 ? -3.749 -7.491 -11.006 1.00 88.25 442 ASN A O 1
ATOM 3453 N N . SER A 1 443 ? -5.893 -7.382 -10.300 1.00 88.12 443 SER A N 1
ATOM 3454 C CA . SER A 1 443 ? -6.451 -6.632 -11.427 1.00 88.12 443 SER A CA 1
ATOM 3455 C C . SER A 1 443 ? -6.888 -5.213 -11.054 1.00 88.12 443 SER A C 1
ATOM 3457 O O . SER A 1 443 ? -7.299 -4.475 -11.946 1.00 88.12 443 SER A O 1
ATOM 3459 N N . ILE A 1 444 ? -6.767 -4.804 -9.781 1.00 90.44 444 ILE A N 1
ATOM 3460 C CA . ILE A 1 444 ? -7.174 -3.475 -9.317 1.00 90.44 444 ILE A CA 1
ATOM 3461 C C . ILE A 1 444 ? -6.007 -2.751 -8.645 1.00 90.44 444 ILE A C 1
ATOM 3463 O O . ILE A 1 444 ? -5.484 -3.166 -7.609 1.00 90.44 444 ILE A O 1
ATOM 3467 N N . GLY A 1 445 ? -5.632 -1.614 -9.223 1.00 90.06 445 GLY A N 1
ATOM 3468 C CA . GLY A 1 445 ? -4.714 -0.661 -8.615 1.00 90.06 445 GLY A CA 1
ATOM 3469 C C . GLY A 1 445 ? -5.424 0.647 -8.307 1.00 90.06 445 GLY A C 1
ATOM 3470 O O . GLY A 1 445 ? -6.130 1.177 -9.163 1.00 90.06 445 GLY A O 1
ATOM 3471 N N . ARG A 1 446 ? -5.212 1.198 -7.110 1.00 88.75 446 ARG A N 1
ATOM 3472 C CA . ARG A 1 446 ? -5.557 2.591 -6.833 1.00 88.75 446 ARG A CA 1
ATOM 3473 C C . ARG A 1 446 ? -4.662 3.479 -7.685 1.00 88.75 446 ARG A C 1
ATOM 3475 O O . ARG A 1 446 ? -3.442 3.307 -7.714 1.00 88.75 446 ARG A O 1
ATOM 3482 N N . VAL A 1 447 ? -5.292 4.445 -8.326 1.00 81.38 447 VAL A N 1
ATOM 3483 C CA . VAL A 1 447 ? -4.647 5.626 -8.889 1.00 81.38 447 VAL A CA 1
ATOM 3484 C C . VAL A 1 447 ? -5.142 6.830 -8.095 1.00 81.38 447 VAL A C 1
ATOM 3486 O O . VAL A 1 447 ? -6.279 6.836 -7.619 1.00 81.38 447 VAL A O 1
ATOM 3489 N N . GLY A 1 448 ? -4.279 7.808 -7.879 1.00 67.88 448 GLY A N 1
ATOM 3490 C CA . GLY A 1 448 ? -4.603 9.030 -7.158 1.00 67.88 448 GLY A CA 1
ATOM 3491 C C . GLY A 1 448 ? -3.558 10.091 -7.461 1.00 67.88 448 GLY A C 1
ATOM 3492 O O . GLY A 1 448 ? -2.433 9.741 -7.824 1.00 67.88 448 GLY A O 1
ATOM 3493 N N . ASP A 1 449 ? -3.958 11.351 -7.331 1.00 44.38 449 ASP A N 1
ATOM 3494 C CA . ASP A 1 449 ? -3.070 12.515 -7.423 1.00 44.38 449 ASP A CA 1
ATOM 3495 C C . ASP A 1 449 ? -2.359 12.814 -6.094 1.00 44.38 449 ASP A C 1
ATOM 3497 O O . ASP A 1 449 ? -3.003 12.670 -5.027 1.00 44.38 449 ASP A O 1
#

Secondary structure (DSSP, 8-state):
-TT-------SSGGGPPTTB--EEEEEGGGTEEEEEEE-EETTEEEEEEE-GGG-EEEEEE-S-TT---S--S-SEEEEEES-HHHHHHHHHHHHHHHH-SS--GGGSPPPTTTT--EEESHHHHGGG--HHHHHHHHHHHHHTT---SEEEE-SS-EEEE-TTS-TTSPPPS--STTGGGG-EEEEEEEPHHHHT-BTTTTTSTTPPP--THHHHHHHHHHHHHHHHHHHHHHHHHTT----HHHHHHHHHHHHHHHHHHHTTHHHHHHH--------TTSGGGBHHHHHHHHHHHHSTT--EEEEEEETTBBTTBB-TTSSSS-EEEE-----HHHHTSPP-HHHHHHHHH-EEEEPGGGHHHHHHHHHHHHHHTT--EEEEE-GGGGGGG-TTTT-HHHHHHHHHHHHHHHHHHHHTTT-EEE-S--SHHIIIII-SS---B----

InterPro domains:
  IPR008811 Glycosyl hydrolases 36 [PF05691] (1-449)
  IPR008811 Glycosyl hydrolases 36 [PTHR31268] (1-449)
  IPR017853 Glycoside hydrolase superfamily [SSF51445] (113-444)

Organism: Cucumis sativus (NCBI:txid3659)

Solvent-accessible surface area (backbone atoms only — not comparable to full-atom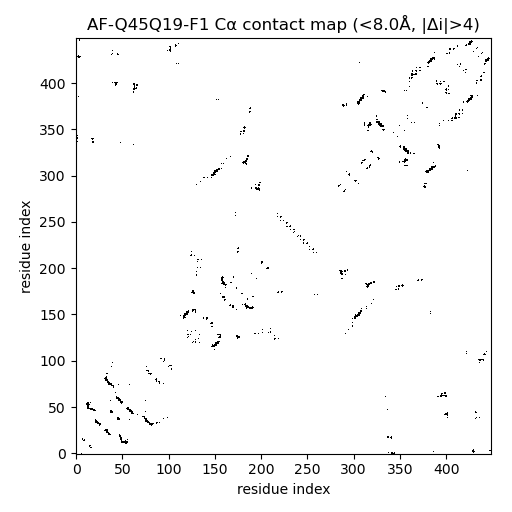 values): 24345 Å² total; per-residue (Å²): 76,82,42,38,80,75,92,84,87,72,93,43,27,48,62,46,52,52,63,32,67,60,50,77,45,83,38,75,96,76,59,29,29,38,39,44,34,44,33,67,45,94,38,26,41,33,28,33,31,45,31,73,96,45,33,69,37,79,48,74,47,22,58,18,95,81,49,81,78,95,78,84,95,54,52,58,48,77,41,77,30,76,42,77,90,47,38,63,60,57,41,50,51,53,50,42,65,72,68,64,52,37,50,57,72,89,75,39,77,83,54,94,56,80,90,51,56,60,48,65,42,40,92,71,32,33,34,59,49,38,64,67,58,52,53,49,55,54,46,54,36,44,75,71,73,44,73,49,30,28,38,33,49,35,60,48,48,65,22,30,25,43,91,92,48,65,81,89,48,63,63,75,92,58,43,64,93,56,76,60,32,39,16,14,24,34,52,73,55,63,18,67,70,37,46,70,36,50,52,59,45,84,77,43,99,79,35,79,86,81,64,85,60,51,54,54,50,52,49,53,48,47,50,53,37,52,50,42,51,52,54,41,52,53,39,45,76,71,69,49,84,82,53,65,69,44,53,54,52,38,50,52,46,51,51,54,48,47,56,68,58,54,70,43,67,66,58,57,63,71,74,65,86,78,82,82,93,76,68,93,75,54,77,72,40,27,15,53,40,13,49,46,50,48,50,42,68,72,44,78,64,38,77,38,34,28,38,48,39,26,65,57,39,28,66,8,6,27,38,61,78,50,52,97,59,66,28,41,80,37,72,42,46,82,50,76,51,60,66,61,38,61,89,49,72,68,58,55,28,32,47,75,45,17,31,12,42,58,45,58,95,43,23,47,58,52,36,31,57,35,40,48,50,41,34,76,30,58,35,48,30,36,33,35,27,52,56,59,57,50,50,31,57,7,48,90,45,60,3,28,45,45,41,44,50,36,43,35,48,8,47,52,55,27,31,44,74,47,25,78,38,59,31,46,38,39,23,40,48,58,45,68,65,41,59,46,47,50,25,50,55,51,77,44,69,65,80,79,134